Protein AF-0000000070589135 (afdb_homodimer)

Structure (mmCIF, N/CA/C/O backbone):
data_AF-0000000070589135-model_v1
#
loop_
_entity.id
_entity.type
_entity.pdbx_description
1 polymer 'NAD(+) kinase'
#
loop_
_atom_site.group_PDB
_atom_site.id
_atom_site.type_symbol
_atom_site.label_atom_id
_atom_site.label_alt_id
_atom_site.label_comp_id
_atom_site.label_asym_id
_atom_site.label_entity_id
_atom_site.label_seq_id
_atom_site.pdbx_PDB_ins_code
_atom_site.Cartn_x
_atom_site.Cartn_y
_atom_site.Cartn_z
_atom_site.occupancy
_atom_site.B_iso_or_equiv
_atom_site.auth_seq_id
_atom_site.auth_comp_id
_atom_site.auth_asym_id
_atom_site.auth_atom_id
_atom_site.pdbx_PDB_model_num
ATOM 1 N N . MET A 1 1 ? -3.789 -13.359 -17.188 1 26.88 1 MET A N 1
ATOM 2 C CA . MET A 1 1 ? -4.875 -13.562 -16.234 1 26.88 1 MET A CA 1
ATOM 3 C C . MET A 1 1 ? -5.664 -14.82 -16.578 1 26.88 1 MET A C 1
ATOM 5 O O . MET A 1 1 ? -6.203 -14.945 -17.672 1 26.88 1 MET A O 1
ATOM 9 N N . ARG A 1 2 ? -5.195 -15.922 -16.219 1 29.64 2 ARG A N 1
ATOM 10 C CA . ARG A 1 2 ? -6.055 -17.062 -16.531 1 29.64 2 ARG A CA 1
ATOM 11 C C . ARG A 1 2 ? -7.461 -16.859 -15.969 1 29.64 2 ARG A C 1
ATOM 13 O O . ARG A 1 2 ? -7.625 -16.594 -14.773 1 29.64 2 ARG A O 1
ATOM 20 N N . ARG A 1 3 ? -8.25 -16.328 -16.812 1 31.81 3 ARG A N 1
ATOM 21 C CA . ARG A 1 3 ? -9.664 -16.234 -16.469 1 31.81 3 ARG A CA 1
ATOM 22 C C . ARG A 1 3 ? -10.25 -17.625 -16.203 1 31.81 3 ARG A C 1
ATOM 24 O O . ARG A 1 3 ? -10.094 -18.531 -17.016 1 31.81 3 ARG A O 1
ATOM 31 N N . ARG A 1 4 ? -10.047 -18.156 -15.07 1 30.75 4 ARG A N 1
ATOM 32 C CA . ARG A 1 4 ? -10.922 -19.312 -14.914 1 30.75 4 ARG A CA 1
ATOM 33 C C . ARG A 1 4 ? -12.383 -18.891 -14.883 1 30.75 4 ARG A C 1
ATOM 35 O O . ARG A 1 4 ? -12.75 -17.953 -14.172 1 30.75 4 ARG A O 1
ATOM 42 N N . SER A 1 5 ? -13.016 -18.938 -16 1 28.38 5 SER A N 1
ATOM 43 C CA . SER A 1 5 ? -14.461 -18.859 -15.836 1 28.38 5 SER A CA 1
ATOM 44 C C . SER A 1 5 ? -14.93 -19.641 -14.625 1 28.38 5 SER A C 1
ATOM 46 O O . SER A 1 5 ? -14.172 -20.438 -14.062 1 28.38 5 SER A O 1
ATOM 48 N N . ALA A 1 6 ? -16.156 -19.453 -14.102 1 31.09 6 ALA A N 1
ATOM 49 C CA . ALA A 1 6 ? -16.672 -20.453 -13.164 1 31.09 6 ALA A CA 1
ATOM 50 C C . ALA A 1 6 ? -16.203 -21.844 -13.531 1 31.09 6 ALA A C 1
ATOM 52 O O . ALA A 1 6 ? -16.188 -22.75 -12.688 1 31.09 6 ALA A O 1
ATOM 53 N N . GLU A 1 7 ? -16.062 -22.047 -14.781 1 29.64 7 GLU A N 1
ATOM 54 C CA . GLU A 1 7 ? -15.914 -23.438 -15.188 1 29.64 7 GLU A CA 1
ATOM 55 C C . GLU A 1 7 ? -14.445 -23.828 -15.32 1 29.64 7 GLU A C 1
ATOM 57 O O . GLU A 1 7 ? -14.125 -24.938 -15.75 1 29.64 7 GLU A O 1
ATOM 62 N N . GLY A 1 8 ? -13.422 -23.391 -14.75 1 31.83 8 GLY A N 1
ATOM 63 C CA . GLY A 1 8 ? -12.102 -23.859 -14.328 1 31.83 8 GLY A CA 1
ATOM 64 C C . GLY A 1 8 ? -11.156 -24.078 -15.492 1 31.83 8 GLY A C 1
ATOM 65 O O . GLY A 1 8 ? -10.094 -24.688 -15.328 1 31.83 8 GLY A O 1
ATOM 66 N N . ARG A 1 9 ? -11.438 -23.922 -16.859 1 30.47 9 ARG A N 1
ATOM 67 C CA . ARG A 1 9 ? -10.539 -24.578 -17.797 1 30.47 9 ARG A CA 1
ATOM 68 C C . ARG A 1 9 ? -9.336 -23.703 -18.109 1 30.47 9 ARG A C 1
ATOM 70 O O . ARG A 1 9 ? -9.492 -22.547 -18.5 1 30.47 9 ARG A O 1
ATOM 77 N N . PRO A 1 10 ? -8.094 -23.984 -17.781 1 34.47 10 PRO A N 1
ATOM 78 C CA . PRO A 1 10 ? -6.844 -23.25 -18 1 34.47 10 PRO A CA 1
ATOM 79 C C . PRO A 1 10 ? -6.406 -23.266 -19.469 1 34.47 10 PRO A C 1
ATOM 81 O O . PRO A 1 10 ? -6.727 -24.203 -20.203 1 34.47 10 PRO A O 1
ATOM 84 N N . MET A 1 11 ? -6.121 -22.203 -20.234 1 30.28 11 MET A N 1
ATOM 85 C CA . MET A 1 11 ? -5.625 -22.094 -21.594 1 30.28 11 MET A CA 1
ATOM 86 C C . MET A 1 11 ? -4.238 -22.719 -21.734 1 30.28 11 MET A C 1
ATOM 88 O O . MET A 1 11 ? -3.393 -22.547 -20.844 1 30.28 11 MET A O 1
ATOM 92 N N . ARG A 1 12 ? -3.822 -23.703 -22.734 1 34.09 12 ARG A N 1
ATOM 93 C CA . ARG A 1 12 ? -2.748 -24.656 -23 1 34.09 12 ARG A CA 1
ATOM 94 C C . ARG A 1 12 ? -1.51 -23.938 -23.531 1 34.09 12 ARG A C 1
ATOM 96 O O . ARG A 1 12 ? -1.299 -23.875 -24.75 1 34.09 12 ARG A O 1
ATOM 103 N N . SER A 1 13 ? -0.92 -22.766 -23.391 1 35.28 13 SER A N 1
ATOM 104 C CA . SER A 1 13 ? 0.355 -22.453 -24.031 1 35.28 13 SER A CA 1
ATOM 105 C C . SER A 1 13 ? 1.444 -23.438 -23.594 1 35.28 13 SER A C 1
ATOM 107 O O . SER A 1 13 ? 1.254 -24.203 -22.641 1 35.28 13 SER A O 1
ATOM 109 N N . ARG A 1 14 ? 2.914 -23.312 -24.062 1 43.31 14 ARG A N 1
ATOM 110 C CA . ARG A 1 14 ? 4.035 -24.188 -23.703 1 43.31 14 ARG A CA 1
ATOM 111 C C . ARG A 1 14 ? 4.031 -24.484 -22.203 1 43.31 14 ARG A C 1
ATOM 113 O O . ARG A 1 14 ? 3.955 -23.578 -21.375 1 43.31 14 ARG A O 1
ATOM 120 N N . GLN A 1 15 ? 3.822 -25.688 -21.844 1 50.34 15 GLN A N 1
ATOM 121 C CA . GLN A 1 15 ? 3.248 -26.141 -20.578 1 50.34 15 GLN A CA 1
ATOM 122 C C . GLN A 1 15 ? 4.227 -25.938 -19.422 1 50.34 15 GLN A C 1
ATOM 124 O O . GLN A 1 15 ? 5.34 -26.469 -19.453 1 50.34 15 GLN A O 1
ATOM 129 N N . PRO A 1 16 ? 4.207 -24.828 -18.656 1 57.75 16 PRO A N 1
ATOM 130 C CA . PRO A 1 16 ? 4.891 -24.734 -17.359 1 57.75 16 PRO A CA 1
ATOM 131 C C . PRO A 1 16 ? 4.941 -26.078 -16.625 1 57.75 16 PRO A C 1
ATOM 133 O O . PRO A 1 16 ? 4.051 -26.906 -16.797 1 57.75 16 PRO A O 1
ATOM 136 N N . LEU A 1 17 ? 6.344 -26.516 -16.391 1 67.44 17 LEU A N 1
ATOM 137 C CA . LEU A 1 17 ? 6.52 -27.781 -15.672 1 67.44 17 LEU A CA 1
ATOM 138 C C . LEU A 1 17 ? 6.688 -27.516 -14.18 1 67.44 17 LEU A C 1
ATOM 140 O O . LEU A 1 17 ? 7.422 -26.625 -13.773 1 67.44 17 LEU A O 1
ATOM 144 N N . THR A 1 18 ? 5.855 -28.109 -13.398 1 72.38 18 THR A N 1
ATOM 145 C CA . THR A 1 18 ? 5.996 -28.156 -11.945 1 72.38 18 THR A CA 1
ATOM 146 C C . THR A 1 18 ? 6.488 -29.516 -11.492 1 72.38 18 THR A C 1
ATOM 148 O O . THR A 1 18 ? 5.918 -30.547 -11.859 1 72.38 18 THR A O 1
ATOM 151 N N . VAL A 1 19 ? 7.699 -29.531 -11.016 1 77.31 19 VAL A N 1
ATOM 152 C CA . VAL A 1 19 ? 8.258 -30.734 -10.414 1 77.31 19 VAL A CA 1
ATOM 153 C C . VAL A 1 19 ? 8.125 -30.672 -8.898 1 77.31 19 VAL A C 1
ATOM 155 O O . VAL A 1 19 ? 8.508 -29.672 -8.273 1 77.31 19 VAL A O 1
ATOM 158 N N . LEU A 1 20 ? 7.562 -31.656 -8.367 1 76.5 20 LEU A N 1
ATOM 159 C CA . LEU A 1 20 ? 7.379 -31.75 -6.922 1 76.5 20 LEU A CA 1
ATOM 160 C C . LEU A 1 20 ? 8.266 -32.812 -6.316 1 76.5 20 LEU A C 1
ATOM 162 O O . LEU A 1 20 ? 8.375 -33.906 -6.867 1 76.5 20 LEU A O 1
ATOM 166 N N . LEU A 1 21 ? 8.961 -32.406 -5.355 1 76.81 21 LEU A N 1
ATOM 167 C CA . LEU A 1 21 ? 9.836 -33.344 -4.664 1 76.81 21 LEU A CA 1
ATOM 168 C C . LEU A 1 21 ? 9.258 -33.75 -3.309 1 76.81 21 LEU A C 1
ATOM 170 O O . LEU A 1 21 ? 8.828 -32.875 -2.543 1 76.81 21 LEU A O 1
ATOM 174 N N . GLY A 1 22 ? 9.094 -34.969 -3.055 1 70.69 22 GLY A N 1
ATOM 175 C CA . GLY A 1 22 ? 8.594 -35.5 -1.796 1 70.69 22 GLY A CA 1
ATOM 176 C C . GLY A 1 22 ? 9.484 -36.594 -1.222 1 70.69 22 GLY A C 1
ATOM 177 O O . GLY A 1 22 ? 10.375 -37.094 -1.902 1 70.69 22 GLY A O 1
ATOM 178 N N . LYS A 1 23 ? 9.359 -36.719 0.222 1 63.59 23 LYS A N 1
ATOM 179 C CA . LYS A 1 23 ? 10.102 -37.781 0.898 1 63.59 23 LYS A CA 1
ATOM 180 C C . LYS A 1 23 ? 9.539 -39.156 0.557 1 63.59 23 LYS A C 1
ATOM 182 O O . LYS A 1 23 ? 8.328 -39.375 0.592 1 63.59 23 LYS A O 1
ATOM 187 N N . GLY A 1 24 ? 10.352 -40 -0.183 1 56.53 24 GLY A N 1
ATOM 188 C CA . GLY A 1 24 ? 9.953 -41.375 -0.455 1 56.53 24 GLY A CA 1
ATOM 189 C C . GLY A 1 24 ? 9.875 -42.219 0.793 1 56.53 24 GLY A C 1
ATOM 190 O O . GLY A 1 24 ? 10.484 -41.906 1.814 1 56.53 24 GLY A O 1
ATOM 191 N N . GLY A 1 25 ? 8.766 -43 0.969 1 49.56 25 GLY A N 1
ATOM 192 C CA . GLY A 1 25 ? 8.641 -44.062 1.948 1 49.56 25 GLY A CA 1
ATOM 193 C C . GLY A 1 25 ? 9.68 -45.156 1.777 1 49.56 25 GLY A C 1
ATOM 194 O O . GLY A 1 25 ? 10.258 -45.312 0.699 1 49.56 25 GLY A O 1
ATOM 195 N N . GLY A 1 26 ? 10.539 -45.531 2.879 1 51.47 26 GLY A N 1
ATOM 196 C CA . GLY A 1 26 ? 11.414 -46.688 2.992 1 51.47 26 GLY A CA 1
ATOM 197 C C . GLY A 1 26 ? 12.805 -46.312 3.479 1 51.47 26 GLY A C 1
ATOM 198 O O . GLY A 1 26 ? 13.094 -45.156 3.748 1 51.47 26 GLY A O 1
ATOM 199 N N . ALA A 1 27 ? 13.641 -47.375 3.721 1 49.66 27 ALA A N 1
ATOM 200 C CA . ALA A 1 27 ? 14.984 -47.344 4.309 1 49.66 27 ALA A CA 1
ATOM 201 C C . ALA A 1 27 ? 15.898 -46.406 3.557 1 49.66 27 ALA A C 1
ATOM 203 O O . ALA A 1 27 ? 16.906 -45.938 4.102 1 49.66 27 ALA A O 1
ATOM 204 N N . GLU A 1 28 ? 15.719 -46.219 2.223 1 46.97 28 GLU A N 1
ATOM 205 C CA . GLU A 1 28 ? 16.625 -45.375 1.438 1 46.97 28 GLU A CA 1
ATOM 206 C C . GLU A 1 28 ? 16.031 -44 1.229 1 46.97 28 GLU A C 1
ATOM 208 O O . GLU A 1 28 ? 14.844 -43.844 0.943 1 46.97 28 GLU A O 1
ATOM 213 N N . LYS A 1 29 ? 16.422 -43.031 1.94 1 53.19 29 LYS A N 1
ATOM 214 C CA . LYS A 1 29 ? 16.141 -41.594 1.896 1 53.19 29 LYS A CA 1
ATOM 215 C C . LYS A 1 29 ? 15.961 -41.125 0.46 1 53.19 29 LYS A C 1
ATOM 217 O O . LYS A 1 29 ? 16.812 -40.438 -0.082 1 53.19 29 LYS A O 1
ATOM 222 N N . ARG A 1 30 ? 15.203 -41.812 -0.4 1 63.5 30 ARG A N 1
ATOM 223 C CA . ARG A 1 30 ? 15.102 -41.469 -1.813 1 63.5 30 ARG A CA 1
ATOM 224 C C . ARG A 1 30 ? 14.055 -40.375 -2.039 1 63.5 30 ARG A C 1
ATOM 226 O O . ARG A 1 30 ? 13.047 -40.312 -1.325 1 63.5 30 ARG A O 1
ATOM 233 N N . MET A 1 31 ? 14.453 -39.406 -2.82 1 74.38 31 MET A N 1
ATOM 234 C CA . MET A 1 31 ? 13.578 -38.312 -3.213 1 74.38 31 MET A CA 1
ATOM 235 C C . MET A 1 31 ? 12.586 -38.75 -4.277 1 74.38 31 MET A C 1
ATOM 237 O O . MET A 1 31 ? 12.961 -39.438 -5.238 1 74.38 31 MET A O 1
ATOM 241 N N . LEU A 1 32 ? 11.266 -38.688 -3.973 1 82.62 32 LEU A N 1
ATOM 242 C CA . LEU A 1 32 ? 10.242 -38.938 -4.98 1 82.62 32 LEU A CA 1
ATOM 243 C C . LEU A 1 32 ? 10.016 -37.719 -5.84 1 82.62 32 LEU A C 1
ATOM 245 O O . LEU A 1 32 ? 10.016 -36.594 -5.328 1 82.62 32 LEU A O 1
ATOM 249 N N . VAL A 1 33 ? 9.938 -37.938 -7.098 1 87.25 33 VAL A N 1
ATOM 250 C CA . VAL A 1 33 ? 9.703 -36.875 -8.039 1 87.25 33 VAL A CA 1
ATOM 251 C C . VAL A 1 33 ? 8.312 -37 -8.648 1 87.25 33 VAL A C 1
ATOM 253 O O . VAL A 1 33 ? 8 -38 -9.297 1 87.25 33 VAL A O 1
ATOM 256 N N . PHE A 1 34 ? 7.527 -35.969 -8.367 1 89.19 34 PHE A N 1
ATOM 257 C CA . PHE A 1 34 ? 6.176 -35.938 -8.914 1 89.19 34 PHE A CA 1
ATOM 258 C C . PHE A 1 34 ? 6.105 -34.969 -10.094 1 89.19 34 PHE A C 1
ATOM 260 O O . PHE A 1 34 ? 6.684 -33.875 -10.047 1 89.19 34 PHE A O 1
ATOM 267 N N . VAL A 1 35 ? 5.449 -35.438 -11.172 1 88.88 35 VAL A N 1
ATOM 268 C CA . VAL A 1 35 ? 5.195 -34.562 -12.312 1 88.88 35 VAL A CA 1
ATOM 269 C C . VAL A 1 35 ? 3.723 -34.656 -12.711 1 88.88 35 VAL A C 1
ATOM 271 O O . VAL A 1 35 ? 3.037 -35.625 -12.375 1 88.88 35 VAL A O 1
ATOM 274 N N . GLU A 1 36 ? 3.268 -33.625 -13.328 1 87.94 36 GLU A N 1
ATOM 275 C CA . GLU A 1 36 ? 1.903 -33.688 -13.844 1 87.94 36 GLU A CA 1
ATOM 276 C C . GLU A 1 36 ? 1.746 -34.812 -14.859 1 87.94 36 GLU A C 1
ATOM 278 O O . GLU A 1 36 ? 2.621 -35.031 -15.703 1 87.94 36 GLU A O 1
ATOM 283 N N . ALA A 1 37 ? 0.666 -35.438 -14.859 1 88.12 37 ALA A N 1
ATOM 284 C CA . ALA A 1 37 ? 0.413 -36.562 -15.734 1 88.12 37 ALA A CA 1
ATOM 285 C C . ALA A 1 37 ? 0.569 -36.188 -17.203 1 88.12 37 ALA A C 1
ATOM 287 O O . ALA A 1 37 ? 1.047 -36.969 -18.016 1 88.12 37 ALA A O 1
ATOM 288 N N . SER A 1 38 ? 0.229 -35 -17.469 1 86.38 38 SER A N 1
ATOM 289 C CA . SER A 1 38 ? 0.289 -34.531 -18.859 1 86.38 38 SER A CA 1
ATOM 290 C C . SER A 1 38 ? 1.729 -34.469 -19.359 1 86.38 38 SER A C 1
ATOM 292 O O . SER A 1 38 ? 1.98 -34.625 -20.547 1 86.38 38 SER A O 1
ATOM 294 N N . VAL A 1 39 ? 2.641 -34.281 -18.5 1 83.25 39 VAL A N 1
ATOM 295 C CA . VAL A 1 39 ? 4.055 -34.188 -18.859 1 83.25 39 VAL A CA 1
ATOM 296 C C . VAL A 1 39 ? 4.543 -35.562 -19.344 1 83.25 39 VAL A C 1
ATOM 298 O O . VAL A 1 39 ? 5.375 -35.656 -20.25 1 83.25 39 VAL A O 1
ATOM 301 N N . MET A 1 40 ? 3.982 -36.562 -18.828 1 85.94 40 MET A N 1
ATOM 302 C CA . MET A 1 40 ? 4.379 -37.938 -19.156 1 85.94 40 MET A CA 1
ATOM 303 C C . MET A 1 40 ? 3.92 -38.312 -20.547 1 85.94 40 MET A C 1
ATOM 305 O O . MET A 1 40 ? 4.391 -39.281 -21.109 1 85.94 40 MET A O 1
ATOM 309 N N . GLU A 1 41 ? 3.062 -37.438 -21.062 1 86.12 41 GLU A N 1
ATOM 310 C CA . GLU A 1 41 ? 2.494 -37.75 -22.375 1 86.12 41 GLU A CA 1
ATOM 311 C C . GLU A 1 41 ? 3.035 -36.812 -23.453 1 86.12 41 GLU A C 1
ATOM 313 O O . GLU A 1 41 ? 2.764 -37 -24.641 1 86.12 41 GLU A O 1
ATOM 318 N N . GLU A 1 42 ? 3.799 -35.938 -23.031 1 84.19 42 GLU A N 1
ATOM 319 C CA . GLU A 1 42 ? 4.316 -34.938 -23.969 1 84.19 42 GLU A CA 1
ATOM 320 C C . GLU A 1 42 ? 5.383 -35.531 -24.875 1 84.19 42 GLU A C 1
ATOM 322 O O . GLU A 1 42 ? 6.32 -36.188 -24.406 1 84.19 42 GLU A O 1
ATOM 327 N N . SER A 1 43 ? 5.352 -35.188 -26.094 1 85.62 43 SER A N 1
ATOM 328 C CA . SER A 1 43 ? 6.234 -35.781 -27.094 1 85.62 43 SER A CA 1
ATOM 329 C C . SER A 1 43 ? 7.691 -35.406 -26.828 1 85.62 43 SER A C 1
ATOM 331 O O . SER A 1 43 ? 8.586 -36.219 -26.984 1 85.62 43 SER A O 1
ATOM 333 N N . LEU A 1 44 ? 7.816 -34.188 -26.438 1 82 44 LEU A N 1
ATOM 334 C CA . LEU A 1 44 ? 9.172 -33.719 -26.203 1 82 44 LEU A CA 1
ATOM 335 C C . LEU A 1 44 ? 9.82 -34.5 -25.062 1 82 44 LEU A C 1
ATOM 337 O O . LEU A 1 44 ? 11.031 -34.719 -25.062 1 82 44 LEU A O 1
ATOM 341 N N . VAL A 1 45 ? 9.055 -34.875 -24.172 1 83.5 45 VAL A N 1
ATOM 342 C CA . VAL A 1 45 ? 9.547 -35.594 -23.016 1 83.5 45 VAL A CA 1
ATOM 343 C C . VAL A 1 45 ? 9.703 -37.094 -23.375 1 83.5 45 VAL A C 1
ATOM 345 O O . VAL A 1 45 ? 10.75 -37.688 -23.141 1 83.5 45 VAL A O 1
ATOM 348 N N . THR A 1 46 ? 8.719 -37.594 -24.062 1 85.94 46 THR A N 1
ATOM 349 C CA . THR A 1 46 ? 8.695 -39.031 -24.344 1 85.94 46 THR A CA 1
ATOM 350 C C . THR A 1 46 ? 9.734 -39.406 -25.391 1 85.94 46 THR A C 1
ATOM 352 O O . THR A 1 46 ? 10.195 -40.562 -25.453 1 85.94 46 THR A O 1
ATOM 355 N N . SER A 1 47 ? 10.078 -38.375 -26.125 1 87.94 47 SER A N 1
ATOM 356 C CA . SER A 1 47 ? 11.031 -38.656 -27.203 1 87.94 47 SER A CA 1
ATOM 357 C C . SER A 1 47 ? 12.469 -38.562 -26.703 1 87.94 47 SER A C 1
ATOM 359 O O . SER A 1 47 ? 13.406 -38.938 -27.406 1 87.94 47 SER A O 1
ATOM 361 N N . HIS A 1 48 ? 12.547 -38.062 -25.594 1 85.62 48 HIS A N 1
ATOM 362 C CA . HIS A 1 48 ? 13.891 -37.938 -25.031 1 85.62 48 HIS A CA 1
ATOM 363 C C . HIS A 1 48 ? 14.477 -39.312 -24.719 1 85.62 48 HIS A C 1
ATOM 365 O O . HIS A 1 48 ? 13.789 -40.156 -24.156 1 85.62 48 HIS A O 1
ATOM 371 N N . SER A 1 49 ? 15.758 -39.5 -24.969 1 86.69 49 SER A N 1
ATOM 372 C CA . SER A 1 49 ? 16.422 -40.781 -24.844 1 86.69 49 SER A CA 1
ATOM 373 C C . SER A 1 49 ? 16.453 -41.281 -23.391 1 86.69 49 SER A C 1
ATOM 375 O O . SER A 1 49 ? 16.453 -42.469 -23.125 1 86.69 49 SER A O 1
ATOM 377 N N . GLY A 1 50 ? 16.422 -40.375 -22.516 1 83.56 50 GLY A N 1
ATOM 378 C CA . GLY A 1 50 ? 16.516 -40.688 -21.109 1 83.56 50 GLY A CA 1
ATOM 379 C C . GLY A 1 50 ? 15.18 -41 -20.469 1 83.56 50 GLY A C 1
ATOM 380 O O . GLY A 1 50 ? 15.117 -41.469 -19.344 1 83.56 50 GLY A O 1
ATOM 381 N N . PHE A 1 51 ? 14.148 -40.844 -21.188 1 85.81 51 PHE A N 1
ATOM 382 C CA . PHE A 1 51 ? 12.812 -40.875 -20.609 1 85.81 51 PHE A CA 1
ATOM 383 C C . PHE A 1 51 ? 12.445 -42.312 -20.188 1 85.81 51 PHE A C 1
ATOM 385 O O . PHE A 1 51 ? 11.945 -42.531 -19.094 1 85.81 51 PHE A O 1
ATOM 392 N N . PRO A 1 52 ? 12.719 -43.344 -21 1 85.12 52 PRO A N 1
ATOM 393 C CA . PRO A 1 52 ? 12.328 -44.688 -20.609 1 85.12 52 PRO A CA 1
ATOM 394 C C . PRO A 1 52 ? 12.945 -45.125 -19.281 1 85.12 52 PRO A C 1
ATOM 396 O O . PRO A 1 52 ? 12.305 -45.844 -18.516 1 85.12 52 PRO A O 1
ATOM 399 N N . VAL A 1 53 ? 14.109 -44.625 -19.031 1 83.75 53 VAL A N 1
ATOM 400 C CA . VAL A 1 53 ? 14.805 -44.969 -17.797 1 83.75 53 VAL A CA 1
ATOM 401 C C . VAL A 1 53 ? 14.211 -44.188 -16.625 1 83.75 53 VAL A C 1
ATOM 403 O O . VAL A 1 53 ? 14.07 -44.719 -15.523 1 83.75 53 VAL A O 1
ATOM 406 N N . LEU A 1 54 ? 13.781 -42.969 -16.906 1 82.25 54 LEU A N 1
ATOM 407 C CA . LEU A 1 54 ? 13.336 -42.062 -15.859 1 82.25 54 LEU A CA 1
ATOM 408 C C . LEU A 1 54 ? 11.852 -42.281 -15.555 1 82.25 54 LEU A C 1
ATOM 410 O O . LEU A 1 54 ? 11.398 -42.031 -14.438 1 82.25 54 LEU A O 1
ATOM 414 N N . LYS A 1 55 ? 11.18 -42.75 -16.516 1 85.19 55 LYS A N 1
ATOM 415 C CA . LYS A 1 55 ? 9.727 -42.844 -16.438 1 85.19 55 LYS A CA 1
ATOM 416 C C . LYS A 1 55 ? 9.289 -43.656 -15.227 1 85.19 55 LYS A C 1
ATOM 418 O O . LYS A 1 55 ? 8.336 -43.312 -14.539 1 85.19 55 LYS A O 1
ATOM 423 N N . ASP A 1 56 ? 10 -44.719 -14.906 1 83.69 56 ASP A N 1
ATOM 424 C CA . ASP A 1 56 ? 9.617 -45.625 -13.828 1 83.69 56 ASP A CA 1
ATOM 425 C C . ASP A 1 56 ? 9.953 -45.031 -12.461 1 83.69 56 ASP A C 1
ATOM 427 O O . ASP A 1 56 ? 9.484 -45.5 -11.43 1 83.69 56 ASP A O 1
ATOM 431 N N . LYS A 1 57 ? 10.75 -43.938 -12.531 1 83.38 57 LYS A N 1
ATOM 432 C CA . LYS A 1 57 ? 11.172 -43.312 -11.289 1 83.38 57 LYS A CA 1
ATOM 433 C C . LYS A 1 57 ? 10.312 -42.094 -10.984 1 83.38 57 LYS A C 1
ATOM 435 O O . LYS A 1 57 ? 10.469 -41.469 -9.93 1 83.38 57 LYS A O 1
ATOM 440 N N . LEU A 1 58 ? 9.445 -41.75 -11.852 1 86.44 58 LEU A N 1
ATOM 441 C CA . LEU A 1 58 ? 8.617 -40.562 -11.711 1 86.44 58 LEU A CA 1
ATOM 442 C C . LEU A 1 58 ? 7.219 -40.906 -11.227 1 86.44 58 LEU A C 1
ATOM 444 O O . LEU A 1 58 ? 6.664 -41.938 -11.633 1 86.44 58 LEU A O 1
ATOM 448 N N . MET A 1 59 ? 6.773 -40.125 -10.297 1 88.44 59 MET A N 1
ATOM 449 C CA . MET A 1 59 ? 5.367 -40.219 -9.914 1 88.44 59 MET A CA 1
ATOM 450 C C . MET A 1 59 ? 4.539 -39.188 -10.656 1 88.44 59 MET A C 1
ATOM 452 O O . MET A 1 59 ? 5.008 -38.062 -10.898 1 88.44 59 MET A O 1
ATOM 456 N N . SER A 1 60 ? 3.361 -39.531 -11.039 1 89 60 SER A N 1
ATOM 457 C CA . SER A 1 60 ? 2.498 -38.562 -11.727 1 89 60 SER A CA 1
ATOM 458 C C . SER A 1 60 ? 1.304 -38.188 -10.867 1 89 60 SER A C 1
ATOM 460 O O . SER A 1 60 ? 0.903 -38.938 -9.977 1 89 60 SER A O 1
ATOM 462 N N . PHE A 1 61 ? 0.86 -36.969 -11.055 1 89.88 61 PHE A N 1
ATOM 463 C CA . PHE A 1 61 ? -0.342 -36.531 -10.359 1 89.88 61 PHE A CA 1
ATOM 464 C C . PHE A 1 61 ? -1.271 -35.781 -11.305 1 89.88 61 PHE A C 1
ATOM 466 O O . PHE A 1 61 ? -0.843 -35.312 -12.367 1 89.88 61 PHE A O 1
ATOM 473 N N . ARG A 1 62 ? -2.57 -35.75 -10.961 1 89.38 62 ARG A N 1
ATOM 474 C CA . ARG A 1 62 ? -3.586 -35 -11.68 1 89.38 62 ARG A CA 1
ATOM 475 C C . ARG A 1 62 ? -4.285 -34 -10.75 1 89.38 62 ARG A C 1
ATOM 477 O O . ARG A 1 62 ? -4.758 -34.406 -9.672 1 89.38 62 ARG A O 1
ATOM 484 N N . GLU A 1 63 ? -4.246 -32.781 -11.211 1 85.75 63 GLU A N 1
ATOM 485 C CA . GLU A 1 63 ? -4.922 -31.734 -10.453 1 85.75 63 GLU A CA 1
ATOM 486 C C . GLU A 1 63 ? -6.379 -32.094 -10.18 1 85.75 63 GLU A C 1
ATOM 488 O O . GLU A 1 63 ? -7.078 -32.594 -11.07 1 85.75 63 GLU A O 1
ATOM 493 N N . GLY A 1 64 ? -6.812 -31.75 -8.992 1 84.88 64 GLY A N 1
ATOM 494 C CA . GLY A 1 64 ? -8.203 -32 -8.648 1 84.88 64 GLY A CA 1
ATOM 495 C C . GLY A 1 64 ? -8.469 -33.469 -8.297 1 84.88 64 GLY A C 1
ATOM 496 O O . GLY A 1 64 ? -9.5 -33.781 -7.719 1 84.88 64 GLY A O 1
ATOM 497 N N . GLN A 1 65 ? -7.59 -34.406 -8.703 1 87.38 65 GLN A N 1
ATOM 498 C CA . GLN A 1 65 ? -7.785 -35.844 -8.43 1 87.38 65 GLN A CA 1
ATOM 499 C C . GLN A 1 65 ? -6.883 -36.312 -7.297 1 87.38 65 GLN A C 1
ATOM 501 O O . GLN A 1 65 ? -7.324 -37.031 -6.41 1 87.38 65 GLN A O 1
ATOM 506 N N . ASP A 1 66 ? -5.715 -35.844 -7.352 1 89.81 66 ASP A N 1
ATOM 507 C CA . ASP A 1 66 ? -4.742 -36.281 -6.359 1 89.81 66 ASP A CA 1
ATOM 508 C C . ASP A 1 66 ? -4.555 -35.25 -5.262 1 89.81 66 ASP A C 1
ATOM 510 O O . ASP A 1 66 ? -4.418 -34.062 -5.547 1 89.81 66 ASP A O 1
ATOM 514 N N . ASP A 1 67 ? -4.547 -35.656 -4.043 1 88.56 67 ASP A N 1
ATOM 515 C CA . ASP A 1 67 ? -4.238 -34.812 -2.9 1 88.56 67 ASP A CA 1
ATOM 516 C C . ASP A 1 67 ? -2.742 -34.812 -2.602 1 88.56 67 ASP A C 1
ATOM 518 O O . ASP A 1 67 ? -2.188 -35.812 -2.17 1 88.56 67 ASP A O 1
ATOM 522 N N . LEU A 1 68 ? -2.184 -33.75 -2.762 1 90.12 68 LEU A N 1
ATOM 523 C CA . LEU A 1 68 ? -0.737 -33.625 -2.615 1 90.12 68 LEU A CA 1
ATOM 524 C C . LEU A 1 68 ? -0.371 -33.156 -1.216 1 90.12 68 LEU A C 1
ATOM 526 O O . LEU A 1 68 ? 0.811 -33.031 -0.883 1 90.12 68 LEU A O 1
ATOM 530 N N . THR A 1 69 ? -1.335 -32.938 -0.424 1 86.75 69 THR A N 1
ATOM 531 C CA . THR A 1 69 ? -1.121 -32.375 0.906 1 86.75 69 THR A CA 1
ATOM 532 C C . THR A 1 69 ? -0.204 -33.281 1.73 1 86.75 69 THR A C 1
ATOM 534 O O . THR A 1 69 ? -0.397 -34.5 1.775 1 86.75 69 THR A O 1
ATOM 537 N N . ASP A 1 70 ? 0.82 -32.75 2.283 1 86.5 70 ASP A N 1
ATOM 538 C CA . ASP A 1 70 ? 1.775 -33.375 3.178 1 86.5 70 ASP A CA 1
ATOM 539 C C . ASP A 1 70 ? 2.578 -34.469 2.443 1 86.5 70 ASP A C 1
ATOM 541 O O . ASP A 1 70 ? 3.125 -35.375 3.07 1 86.5 70 ASP A O 1
ATOM 545 N N . LYS A 1 71 ? 2.576 -34.5 1.12 1 88.38 71 LYS A N 1
ATOM 546 C CA . LYS A 1 71 ? 3.336 -35.469 0.338 1 88.38 71 LYS A CA 1
ATOM 547 C C . LYS A 1 71 ? 4.539 -34.812 -0.333 1 88.38 71 LYS A C 1
ATOM 549 O O . LYS A 1 71 ? 5.453 -35.5 -0.791 1 88.38 71 LYS A O 1
ATOM 554 N N . ILE A 1 72 ? 4.422 -33.531 -0.333 1 91.94 72 ILE A N 1
ATOM 555 C CA . ILE A 1 72 ? 5.434 -32.781 -1.073 1 91.94 72 ILE A CA 1
ATOM 556 C C . ILE A 1 72 ? 6.25 -31.922 -0.11 1 91.94 72 ILE A C 1
ATOM 558 O O . ILE A 1 72 ? 5.691 -31.234 0.741 1 91.94 72 ILE A O 1
ATOM 562 N N . ASP A 1 73 ? 7.559 -31.938 -0.301 1 89 73 ASP A N 1
ATOM 563 C CA . ASP A 1 73 ? 8.445 -31.172 0.576 1 89 73 ASP A CA 1
ATOM 564 C C . ASP A 1 73 ? 8.992 -29.938 -0.129 1 89 73 ASP A C 1
ATOM 566 O O . ASP A 1 73 ? 9.391 -28.969 0.523 1 89 73 ASP A O 1
ATOM 570 N N . PHE A 1 74 ? 9.023 -30.125 -1.358 1 91.44 74 PHE A N 1
ATOM 571 C CA . PHE A 1 74 ? 9.695 -29.094 -2.125 1 91.44 74 PHE A CA 1
ATOM 572 C C . PHE A 1 74 ? 9.164 -29.047 -3.555 1 91.44 74 PHE A C 1
ATOM 574 O O . PHE A 1 74 ? 8.93 -30.094 -4.168 1 91.44 74 PHE A O 1
ATOM 581 N N . ILE A 1 75 ? 9.039 -27.781 -4.09 1 92.75 75 ILE A N 1
ATOM 582 C CA . ILE A 1 75 ? 8.492 -27.625 -5.434 1 92.75 75 ILE A CA 1
ATOM 583 C C . ILE A 1 75 ? 9.5 -26.891 -6.316 1 92.75 75 ILE A C 1
ATOM 585 O O . ILE A 1 75 ? 10.07 -25.891 -5.906 1 92.75 75 ILE A O 1
ATOM 589 N N . ILE A 1 76 ? 9.719 -27.406 -7.484 1 90.56 76 ILE A N 1
ATOM 590 C CA . ILE A 1 76 ? 10.484 -26.719 -8.516 1 90.56 76 ILE A CA 1
ATOM 591 C C . ILE A 1 76 ? 9.57 -26.344 -9.68 1 90.56 76 ILE A C 1
ATOM 593 O O . ILE A 1 76 ? 8.922 -27.219 -10.266 1 90.56 76 ILE A O 1
ATOM 597 N N . CYS A 1 77 ? 9.516 -25.062 -9.953 1 90.06 77 CYS A N 1
ATOM 598 C CA . CYS A 1 77 ? 8.727 -24.562 -11.07 1 90.06 77 CYS A CA 1
ATOM 599 C C . CYS A 1 77 ? 9.633 -24.125 -12.219 1 90.06 77 CYS A C 1
ATOM 601 O O . CYS A 1 77 ? 10.648 -23.469 -12 1 90.06 77 CYS A O 1
ATOM 603 N N . LEU A 1 78 ? 9.234 -24.609 -13.406 1 87.56 78 LEU A N 1
ATOM 604 C CA . LEU A 1 78 ? 9.914 -24.203 -14.625 1 87.56 78 LEU A CA 1
ATOM 605 C C . LEU A 1 78 ? 8.961 -23.453 -15.547 1 87.56 78 LEU A C 1
ATOM 607 O O . LEU A 1 78 ? 8.164 -24.062 -16.266 1 87.56 78 LEU A O 1
ATOM 611 N N . GLY A 1 79 ? 9.07 -22.203 -15.562 1 87.31 79 GLY A N 1
ATOM 612 C CA . GLY A 1 79 ? 8.172 -21.391 -16.359 1 87.31 79 GLY A CA 1
ATOM 613 C C . GLY A 1 79 ? 8.055 -19.969 -15.859 1 87.31 79 GLY A C 1
ATOM 614 O O . GLY A 1 79 ? 8.961 -19.453 -15.203 1 87.31 79 GLY A O 1
ATOM 615 N N . GLY A 1 80 ? 6.996 -19.297 -16.219 1 87 80 GLY A N 1
ATOM 616 C CA . GLY A 1 80 ? 6.754 -17.938 -15.789 1 87 80 GLY A CA 1
ATOM 617 C C . GLY A 1 80 ? 5.961 -17.844 -14.5 1 87 80 GLY A C 1
ATOM 618 O O . GLY A 1 80 ? 5.773 -18.859 -13.812 1 87 80 GLY A O 1
ATOM 619 N N . ASP A 1 81 ? 5.492 -16.641 -14.188 1 90.06 81 ASP A N 1
ATOM 620 C CA . ASP A 1 81 ? 4.73 -16.391 -12.969 1 90.06 81 ASP A CA 1
ATOM 621 C C . ASP A 1 81 ? 3.469 -17.25 -12.922 1 90.06 81 ASP A C 1
ATOM 623 O O . ASP A 1 81 ? 3.062 -17.719 -11.852 1 90.06 81 ASP A O 1
ATOM 627 N N . GLY A 1 82 ? 2.928 -17.484 -14.055 1 89.38 82 GLY A N 1
ATOM 628 C CA . GLY A 1 82 ? 1.735 -18.312 -14.125 1 89.38 82 GLY A CA 1
ATOM 629 C C . GLY A 1 82 ? 1.955 -19.719 -13.609 1 89.38 82 GLY A C 1
ATOM 630 O O . GLY A 1 82 ? 1.057 -20.312 -13.008 1 89.38 82 GLY A O 1
ATOM 631 N N . THR A 1 83 ? 3.096 -20.281 -13.836 1 87.56 83 THR A N 1
ATOM 632 C CA . THR A 1 83 ? 3.424 -21.625 -13.359 1 87.56 83 THR A CA 1
ATOM 633 C C . THR A 1 83 ? 3.441 -21.672 -11.836 1 87.56 83 THR A C 1
ATOM 635 O O . THR A 1 83 ? 2.969 -22.625 -11.234 1 87.56 83 THR A O 1
ATOM 638 N N . LEU A 1 84 ? 3.98 -20.641 -11.281 1 91 84 LEU A N 1
ATOM 639 C CA . LEU A 1 84 ? 4.016 -20.594 -9.82 1 91 84 LEU A CA 1
ATOM 640 C C . LEU A 1 84 ? 2.613 -20.406 -9.25 1 91 84 LEU A C 1
ATOM 642 O O . LEU A 1 84 ? 2.291 -20.969 -8.195 1 91 84 LEU A O 1
ATOM 646 N N . LEU A 1 85 ? 1.847 -19.609 -9.891 1 92.19 85 LEU A N 1
ATOM 647 C CA . LEU A 1 85 ? 0.46 -19.453 -9.461 1 92.19 85 LEU A CA 1
ATOM 648 C C . LEU A 1 85 ? -0.266 -20.781 -9.477 1 92.19 85 LEU A C 1
ATOM 650 O O . LEU A 1 85 ? -0.997 -21.109 -8.539 1 92.19 85 LEU A O 1
ATOM 654 N N . TYR A 1 86 ? -0.07 -21.547 -10.531 1 90.12 86 TYR A N 1
ATOM 655 C CA . TYR A 1 86 ? -0.654 -22.891 -10.633 1 90.12 86 TYR A CA 1
ATOM 656 C C . TYR A 1 86 ? -0.156 -23.781 -9.516 1 90.12 86 TYR A C 1
ATOM 658 O O . TYR A 1 86 ? -0.952 -24.438 -8.828 1 90.12 86 TYR A O 1
ATOM 666 N N . ALA A 1 87 ? 1.122 -23.797 -9.312 1 90.88 87 ALA A N 1
ATOM 667 C CA . ALA A 1 87 ? 1.696 -24.641 -8.258 1 90.88 87 ALA A CA 1
ATOM 668 C C . ALA A 1 87 ? 1.083 -24.297 -6.902 1 90.88 87 ALA A C 1
ATOM 670 O O . ALA A 1 87 ? 0.747 -25.203 -6.133 1 90.88 87 ALA A O 1
ATOM 671 N N . SER A 1 88 ? 0.973 -23.031 -6.621 1 92.38 88 SER A N 1
ATOM 672 C CA . SER A 1 88 ? 0.388 -22.594 -5.359 1 92.38 88 SER A CA 1
ATOM 673 C C . SER A 1 88 ? -1.051 -23.062 -5.215 1 92.38 88 SER A C 1
ATOM 675 O O . SER A 1 88 ? -1.483 -23.422 -4.117 1 92.38 88 SER A O 1
ATOM 677 N N . SER A 1 89 ? -1.759 -23.109 -6.316 1 91.62 89 SER A N 1
ATOM 678 C CA . SER A 1 89 ? -3.172 -23.469 -6.297 1 91.62 89 SER A CA 1
ATOM 679 C C . SER A 1 89 ? -3.352 -24.953 -5.988 1 91.62 89 SER A C 1
ATOM 681 O O . SER A 1 89 ? -4.434 -25.375 -5.582 1 91.62 89 SER A O 1
ATOM 683 N N . LEU A 1 90 ? -2.346 -25.734 -6.211 1 90.44 90 LEU A N 1
ATOM 684 C CA . LEU A 1 90 ? -2.412 -27.172 -5.957 1 90.44 90 LEU A CA 1
ATOM 685 C C . LEU A 1 90 ? -2.502 -27.453 -4.461 1 90.44 90 LEU A C 1
ATOM 687 O O . LEU A 1 90 ? -2.859 -28.562 -4.051 1 90.44 90 LEU A O 1
ATOM 691 N N . PHE A 1 91 ? -2.166 -26.453 -3.668 1 93.06 91 PHE A N 1
ATOM 692 C CA . PHE A 1 91 ? -2.143 -26.609 -2.219 1 93.06 91 PHE A CA 1
ATOM 693 C C . PHE A 1 91 ? -3.084 -25.609 -1.551 1 93.06 91 PHE A C 1
ATOM 695 O O . PHE A 1 91 ? -2.805 -24.406 -1.518 1 93.06 91 PHE A O 1
ATOM 702 N N . GLN A 1 92 ? -4.07 -25.984 -0.892 1 92.69 92 GLN A N 1
ATOM 703 C CA . GLN A 1 92 ? -5.094 -25.125 -0.333 1 92.69 92 GLN A CA 1
ATOM 704 C C . GLN A 1 92 ? -4.992 -25.047 1.188 1 92.69 92 GLN A C 1
ATOM 706 O O . GLN A 1 92 ? -5.953 -24.688 1.865 1 92.69 92 GLN A O 1
ATOM 711 N N . GLN A 1 93 ? -3.918 -25.422 1.688 1 91.12 93 GLN A N 1
ATOM 712 C CA . GLN A 1 93 ? -3.539 -25.219 3.082 1 91.12 93 GLN A CA 1
ATOM 713 C C . GLN A 1 93 ? -2.111 -24.688 3.191 1 91.12 93 GLN A C 1
ATOM 715 O O . GLN A 1 93 ? -1.853 -23.531 2.885 1 91.12 93 GLN A O 1
ATOM 720 N N . SER A 1 94 ? -1.124 -25.594 3.271 1 91.38 94 SER A N 1
ATOM 721 C CA . SER A 1 94 ? 0.279 -25.188 3.33 1 91.38 94 SER A CA 1
ATOM 722 C C . SER A 1 94 ? 0.982 -25.453 2.002 1 91.38 94 SER A C 1
ATOM 724 O O . SER A 1 94 ? 0.915 -26.562 1.463 1 91.38 94 SER A O 1
ATOM 726 N N . VAL A 1 95 ? 1.563 -24.453 1.542 1 93.81 95 VAL A N 1
ATOM 727 C CA . VAL A 1 95 ? 2.352 -24.594 0.322 1 93.81 95 VAL A CA 1
ATOM 728 C C . VAL A 1 95 ? 3.807 -24.875 0.677 1 93.81 95 VAL A C 1
ATOM 730 O O . VAL A 1 95 ? 4.418 -24.156 1.462 1 93.81 95 VAL A O 1
ATOM 733 N N . PRO A 1 96 ? 4.328 -25.953 0.136 1 92.94 96 PRO A N 1
ATOM 734 C CA . PRO A 1 96 ? 5.758 -26.188 0.354 1 92.94 96 PRO A CA 1
ATOM 735 C C . PRO A 1 96 ? 6.633 -25.094 -0.251 1 92.94 96 PRO A C 1
ATOM 737 O O . PRO A 1 96 ? 6.16 -24.297 -1.069 1 92.94 96 PRO A O 1
ATOM 740 N N . PRO A 1 97 ? 7.93 -25.047 0.184 1 92.88 97 PRO A N 1
ATOM 741 C CA . PRO A 1 97 ? 8.852 -24.109 -0.466 1 92.88 97 PRO A CA 1
ATOM 742 C C . PRO A 1 97 ? 8.93 -24.312 -1.977 1 92.88 97 PRO A C 1
ATOM 744 O O . PRO A 1 97 ? 8.898 -25.453 -2.451 1 92.88 97 PRO A O 1
ATOM 747 N N . VAL A 1 98 ? 8.977 -23.188 -2.658 1 93.69 98 VAL A N 1
ATOM 748 C CA . VAL A 1 98 ? 8.984 -23.234 -4.117 1 93.69 98 VAL A CA 1
ATOM 749 C C . VAL A 1 98 ? 10.258 -22.578 -4.648 1 93.69 98 VAL A C 1
ATOM 751 O O . VAL A 1 98 ? 10.617 -21.484 -4.207 1 93.69 98 VAL A O 1
ATOM 754 N N . MET A 1 99 ? 10.922 -23.297 -5.449 1 92.31 99 MET A N 1
ATOM 755 C CA . MET A 1 99 ? 11.977 -22.703 -6.266 1 92.31 99 MET A CA 1
ATOM 756 C C . MET A 1 99 ? 11.523 -22.547 -7.711 1 92.31 99 MET A C 1
ATOM 758 O O . MET A 1 99 ? 11.195 -23.531 -8.375 1 92.31 99 MET A O 1
ATOM 762 N N . ALA A 1 100 ? 11.555 -21.312 -8.211 1 91.62 100 ALA A N 1
ATOM 763 C CA . ALA A 1 100 ? 10.977 -21.047 -9.531 1 91.62 100 ALA A CA 1
ATOM 764 C C . ALA A 1 100 ? 12.039 -20.547 -10.508 1 91.62 100 ALA A C 1
ATOM 766 O O . ALA A 1 100 ? 12.688 -19.531 -10.266 1 91.62 100 ALA A O 1
ATOM 767 N N . PHE A 1 101 ? 12.148 -21.297 -11.617 1 90.12 101 PHE A N 1
ATOM 768 C CA . PHE A 1 101 ? 13.07 -20.953 -12.688 1 90.12 101 PHE A CA 1
ATOM 769 C C . PHE A 1 101 ? 12.328 -20.344 -13.867 1 90.12 101 PHE A C 1
ATOM 771 O O . PHE A 1 101 ? 11.297 -20.859 -14.297 1 90.12 101 PHE A O 1
ATOM 778 N N . HIS A 1 102 ? 12.898 -19.219 -14.32 1 88.62 102 HIS A N 1
ATOM 779 C CA . HIS A 1 102 ? 12.328 -18.688 -15.555 1 88.62 102 HIS A CA 1
ATOM 780 C C . HIS A 1 102 ? 13.055 -19.25 -16.766 1 88.62 102 HIS A C 1
ATOM 782 O O . HIS A 1 102 ? 14.266 -19.453 -16.75 1 88.62 102 HIS A O 1
ATOM 788 N N . LEU A 1 103 ? 12.297 -19.656 -17.812 1 80.06 103 LEU A N 1
ATOM 789 C CA . LEU A 1 103 ? 12.875 -20.203 -19.047 1 80.06 103 LEU A CA 1
ATOM 790 C C . LEU A 1 103 ? 13.047 -19.094 -20.094 1 80.06 103 LEU A C 1
ATOM 792 O O . LEU A 1 103 ? 13.758 -19.281 -21.078 1 80.06 103 LEU A O 1
ATOM 796 N N . GLY A 1 104 ? 12.492 -17.922 -19.984 1 78.81 104 GLY A N 1
ATOM 797 C CA . GLY A 1 104 ? 12.602 -16.766 -20.859 1 78.81 104 GLY A CA 1
ATOM 798 C C . GLY A 1 104 ? 12.969 -15.492 -20.109 1 78.81 104 GLY A C 1
ATOM 799 O O . GLY A 1 104 ? 13.992 -15.438 -19.438 1 78.81 104 GLY A O 1
ATOM 800 N N . SER A 1 105 ? 12.094 -14.648 -20.156 1 78.69 105 SER A N 1
ATOM 801 C CA . SER A 1 105 ? 12.328 -13.375 -19.5 1 78.69 105 SER A CA 1
ATOM 802 C C . SER A 1 105 ? 12.109 -13.477 -17.984 1 78.69 105 SER A C 1
ATOM 804 O O . SER A 1 105 ? 11.328 -14.312 -17.531 1 78.69 105 SER A O 1
ATOM 806 N N . LEU A 1 106 ? 12.805 -12.664 -17.281 1 78.62 106 LEU A N 1
ATOM 807 C CA . LEU A 1 106 ? 12.68 -12.617 -15.828 1 78.62 106 LEU A CA 1
ATOM 808 C C . LEU A 1 106 ? 11.266 -12.234 -15.414 1 78.62 106 LEU A C 1
ATOM 810 O O . LEU A 1 106 ? 10.672 -11.312 -15.977 1 78.62 106 LEU A O 1
ATOM 814 N N . GLY A 1 107 ? 10.773 -13.094 -14.508 1 81.44 107 GLY A N 1
ATOM 815 C CA . GLY A 1 107 ? 9.469 -12.789 -13.938 1 81.44 107 GLY A CA 1
ATOM 816 C C . GLY A 1 107 ? 9.547 -12.172 -12.555 1 81.44 107 GLY A C 1
ATOM 817 O O . GLY A 1 107 ? 10.625 -12.125 -11.953 1 81.44 107 GLY A O 1
ATOM 818 N N . PHE A 1 108 ? 8.438 -11.727 -12.125 1 84.56 108 PHE A N 1
ATOM 819 C CA . PHE A 1 108 ? 8.344 -11.172 -10.781 1 84.56 108 PHE A CA 1
ATOM 820 C C . PHE A 1 108 ? 8.531 -12.258 -9.727 1 84.56 108 PHE A C 1
ATOM 822 O O . PHE A 1 108 ? 9.195 -12.039 -8.711 1 84.56 108 PHE A O 1
ATOM 829 N N . LEU A 1 109 ? 8 -13.398 -10.055 1 91.31 109 LEU A N 1
ATOM 830 C CA . LEU A 1 109 ? 7.996 -14.477 -9.062 1 91.31 109 LEU A CA 1
ATOM 831 C C . LEU A 1 109 ? 9.039 -15.531 -9.414 1 91.31 109 LEU A C 1
ATOM 833 O O . LEU A 1 109 ? 9.234 -16.5 -8.664 1 91.31 109 LEU A O 1
ATOM 837 N N . THR A 1 110 ? 9.719 -15.422 -10.539 1 89.81 110 THR A N 1
ATOM 838 C CA . THR A 1 110 ? 10.633 -16.453 -11 1 89.81 110 THR A CA 1
ATOM 839 C C . THR A 1 110 ? 12.047 -15.906 -11.148 1 89.81 110 THR A C 1
ATOM 841 O O . THR A 1 110 ? 12.508 -15.641 -12.266 1 89.81 110 THR A O 1
ATOM 844 N N . PRO A 1 111 ? 12.82 -15.898 -10.078 1 87.38 111 PRO A N 1
ATOM 845 C CA . PRO A 1 111 ? 14.086 -15.172 -10.094 1 87.38 111 PRO A CA 1
ATOM 846 C C . PRO A 1 111 ? 15.258 -16.031 -10.562 1 87.38 111 PRO A C 1
ATOM 848 O O . PRO A 1 111 ? 16.344 -15.516 -10.844 1 87.38 111 PRO A O 1
ATOM 851 N N . PHE A 1 112 ? 15.078 -17.344 -10.703 1 88.75 112 PHE A N 1
ATOM 852 C CA . PHE A 1 112 ? 16.219 -18.188 -10.992 1 88.75 112 PHE A CA 1
ATOM 853 C C . PHE A 1 112 ? 16.328 -18.469 -12.484 1 88.75 112 PHE A C 1
ATOM 855 O O . PHE A 1 112 ? 15.328 -18.75 -13.141 1 88.75 112 PHE A O 1
ATOM 862 N N . LYS A 1 113 ? 17.531 -18.391 -12.922 1 88.56 113 LYS A N 1
ATOM 863 C CA . LYS A 1 113 ? 17.812 -18.812 -14.289 1 88.56 113 LYS A CA 1
ATOM 864 C C . LYS A 1 113 ? 18.062 -20.312 -14.359 1 88.56 113 LYS A C 1
ATOM 866 O O . LYS A 1 113 ? 18.719 -20.891 -13.484 1 88.56 113 LYS A O 1
ATOM 871 N N . PHE A 1 114 ? 17.734 -20.844 -15.5 1 87.56 114 PHE A N 1
ATOM 872 C CA . PHE A 1 114 ? 17.797 -22.297 -15.609 1 87.56 114 PHE A CA 1
ATOM 873 C C . PHE A 1 114 ? 19.203 -22.75 -15.961 1 87.56 114 PHE A C 1
ATOM 875 O O . PHE A 1 114 ? 19.562 -23.922 -15.758 1 87.56 114 PHE A O 1
ATOM 882 N N . ASP A 1 115 ? 20.172 -22.031 -16.562 1 84.06 115 ASP A N 1
ATOM 883 C CA . ASP A 1 115 ? 21.484 -22.406 -17.047 1 84.06 115 ASP A CA 1
ATOM 884 C C . ASP A 1 115 ? 22.266 -23.156 -15.969 1 84.06 115 ASP A C 1
ATOM 886 O O . ASP A 1 115 ? 22.938 -24.156 -16.25 1 84.06 115 ASP A O 1
ATOM 890 N N . ASN A 1 116 ? 22.234 -22.938 -14.734 1 83.56 116 ASN A N 1
ATOM 891 C CA . ASN A 1 116 ? 22.938 -23.562 -13.617 1 83.56 116 ASN A CA 1
ATOM 892 C C . ASN A 1 116 ? 21.953 -24.047 -12.547 1 83.56 116 ASN A C 1
ATOM 894 O O . ASN A 1 116 ? 22.219 -23.891 -11.352 1 83.56 116 ASN A O 1
ATOM 898 N N . PHE A 1 117 ? 20.984 -24.688 -13.102 1 86.19 117 PHE A N 1
ATOM 899 C CA . PHE A 1 117 ? 19.906 -25.031 -12.172 1 86.19 117 PHE A CA 1
ATOM 900 C C . PHE A 1 117 ? 20.375 -26.078 -11.172 1 86.19 117 PHE A C 1
ATOM 902 O O . PHE A 1 117 ? 19.953 -26.078 -10.016 1 86.19 117 PHE A O 1
ATOM 909 N N . GLN A 1 118 ? 21.266 -27.062 -11.523 1 84.62 118 GLN A N 1
ATOM 910 C CA . GLN A 1 118 ? 21.703 -28.125 -10.625 1 84.62 118 GLN A CA 1
ATOM 911 C C . GLN A 1 118 ? 22.391 -27.547 -9.391 1 84.62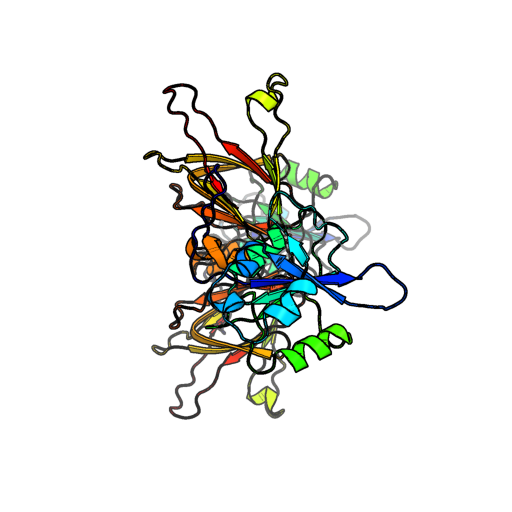 118 GLN A C 1
ATOM 913 O O . GLN A 1 118 ? 22.078 -27.938 -8.258 1 84.62 118 GLN A O 1
ATOM 918 N N . ASP A 1 119 ? 23.25 -26.594 -9.695 1 87.62 119 ASP A N 1
ATOM 919 C CA . ASP A 1 119 ? 23.969 -25.953 -8.594 1 87.62 119 ASP A CA 1
ATOM 920 C C . ASP A 1 119 ? 23.016 -25.172 -7.699 1 87.62 119 ASP A C 1
ATOM 922 O O . ASP A 1 119 ? 23.141 -25.203 -6.473 1 87.62 119 ASP A O 1
ATOM 926 N N . GLN A 1 120 ? 22.125 -24.578 -8.281 1 87.75 120 GLN A N 1
ATOM 927 C CA . GLN A 1 120 ? 21.172 -23.766 -7.535 1 87.75 120 GLN A CA 1
ATOM 928 C C . GLN A 1 120 ? 20.25 -24.625 -6.68 1 87.75 120 GLN A C 1
ATOM 930 O O . GLN A 1 120 ? 20 -24.328 -5.512 1 87.75 120 GLN A O 1
ATOM 935 N N . VAL A 1 121 ? 19.859 -25.688 -7.262 1 86.94 121 VAL A N 1
ATOM 936 C CA . VAL A 1 121 ? 18.969 -26.609 -6.543 1 86.94 121 VAL A CA 1
ATOM 937 C C . VAL A 1 121 ? 19.719 -27.25 -5.379 1 86.94 121 VAL A C 1
ATOM 939 O O . VAL A 1 121 ? 19.188 -27.344 -4.27 1 86.94 121 VAL A O 1
ATOM 942 N N . THR A 1 122 ? 20.891 -27.656 -5.637 1 85.69 122 THR A N 1
ATOM 943 C CA . THR A 1 122 ? 21.719 -28.25 -4.594 1 85.69 122 THR A CA 1
ATOM 944 C C . THR A 1 122 ? 21.938 -27.281 -3.443 1 85.69 122 THR A C 1
ATOM 946 O O . THR A 1 122 ? 21.812 -27.641 -2.275 1 85.69 122 THR A O 1
ATOM 949 N N . ASN A 1 123 ? 22.188 -26.078 -3.791 1 87.62 123 ASN A N 1
ATOM 950 C CA . ASN A 1 123 ? 22.406 -25.031 -2.791 1 87.62 123 ASN A CA 1
ATOM 951 C C . ASN A 1 123 ? 21.188 -24.859 -1.89 1 87.62 123 ASN A C 1
ATOM 953 O O . ASN A 1 123 ? 21.328 -24.734 -0.671 1 87.62 123 ASN A O 1
ATOM 957 N N . VAL A 1 124 ? 20.062 -24.906 -2.469 1 84.94 124 VAL A N 1
ATOM 958 C CA . VAL A 1 124 ? 18.828 -24.719 -1.72 1 84.94 124 VAL A CA 1
ATOM 959 C C . VAL A 1 124 ? 18.562 -25.938 -0.839 1 84.94 124 VAL A C 1
ATOM 961 O O . VAL A 1 124 ? 18.203 -25.797 0.331 1 84.94 124 VAL A O 1
ATOM 964 N N . LEU A 1 125 ? 18.797 -27.125 -1.383 1 81.5 125 LEU A N 1
ATOM 965 C CA . LEU A 1 125 ? 18.531 -28.359 -0.65 1 81.5 125 LEU A CA 1
ATOM 966 C C . LEU A 1 125 ? 19.484 -28.5 0.533 1 81.5 125 LEU A C 1
ATOM 968 O O . LEU A 1 125 ? 19.141 -29.125 1.539 1 81.5 125 LEU A O 1
ATOM 972 N N . GLU A 1 126 ? 20.547 -27.781 0.406 1 85.31 126 GLU A N 1
ATOM 973 C CA . GLU A 1 126 ? 21.531 -27.844 1.481 1 85.31 126 GLU A CA 1
ATOM 974 C C . GLU A 1 126 ? 21.25 -26.781 2.539 1 85.31 126 GLU A C 1
ATOM 976 O O . GLU A 1 126 ? 21.938 -26.703 3.557 1 85.31 126 GLU A O 1
ATOM 981 N N . GLY A 1 127 ? 20.281 -25.953 2.281 1 84.69 127 GLY A N 1
ATOM 982 C CA . GLY A 1 127 ? 19.844 -25 3.283 1 84.69 127 GLY A CA 1
ATOM 983 C C . GLY A 1 127 ? 20.5 -23.641 3.145 1 84.69 127 GLY A C 1
ATOM 984 O O . GLY A 1 127 ? 20.484 -22.844 4.078 1 84.69 127 GLY A O 1
ATOM 985 N N . HIS A 1 128 ? 21.141 -23.328 2.098 1 84.88 128 HIS A N 1
ATOM 986 C CA . HIS A 1 128 ? 21.906 -22.094 1.924 1 84.88 128 HIS A CA 1
ATOM 987 C C . HIS A 1 128 ? 21.062 -21.031 1.232 1 84.88 128 HIS A C 1
ATOM 989 O O . HIS A 1 128 ? 21.609 -20.062 0.686 1 84.88 128 HIS A O 1
ATOM 995 N N . ALA A 1 129 ? 19.812 -21.188 1.214 1 81.06 129 ALA A N 1
ATOM 996 C CA . ALA A 1 129 ? 19 -20.219 0.482 1 81.06 129 ALA A CA 1
ATOM 997 C C . ALA A 1 129 ? 18.047 -19.484 1.417 1 81.06 129 ALA A C 1
ATOM 999 O O . ALA A 1 129 ? 17.578 -20.047 2.404 1 81.06 129 ALA A O 1
ATOM 1000 N N . ALA A 1 130 ? 17.859 -18.172 1.08 1 84.19 130 ALA A N 1
ATOM 1001 C CA . ALA A 1 130 ? 16.875 -17.359 1.796 1 84.19 130 ALA A CA 1
ATOM 1002 C C . ALA A 1 130 ? 15.461 -17.672 1.33 1 84.19 130 ALA A C 1
ATOM 1004 O O . ALA A 1 130 ? 15.242 -18 0.164 1 84.19 130 ALA A O 1
ATOM 1005 N N . LEU A 1 131 ? 14.539 -17.734 2.33 1 89.25 131 LEU A N 1
ATOM 1006 C CA . LEU A 1 131 ? 13.125 -17.969 2.051 1 89.25 131 LEU A CA 1
ATOM 1007 C C . LEU A 1 131 ? 12.328 -16.672 2.168 1 89.25 131 LEU A C 1
ATOM 1009 O O . LEU A 1 131 ? 12.555 -15.875 3.084 1 89.25 131 LEU A O 1
ATOM 1013 N N . THR A 1 132 ? 11.578 -16.391 1.12 1 90.19 132 THR A N 1
ATOM 1014 C CA . THR A 1 132 ? 10.641 -15.281 1.197 1 90.19 132 THR A CA 1
ATOM 1015 C C . THR A 1 132 ? 9.211 -15.781 1.378 1 90.19 132 THR A C 1
ATOM 1017 O O . THR A 1 132 ? 8.758 -16.656 0.642 1 90.19 132 THR A O 1
ATOM 1020 N N . LEU A 1 133 ? 8.523 -15.188 2.342 1 93.5 133 LEU A N 1
ATOM 1021 C CA . LEU A 1 133 ? 7.141 -15.57 2.629 1 93.5 133 LEU A CA 1
ATOM 1022 C C . LEU A 1 133 ? 6.168 -14.75 1.785 1 93.5 133 LEU A C 1
ATOM 1024 O O . LEU A 1 133 ? 6.402 -13.562 1.534 1 93.5 133 LEU A O 1
ATOM 1028 N N . ARG A 1 134 ? 5.188 -15.438 1.31 1 96.06 134 ARG A N 1
ATOM 1029 C CA . ARG A 1 134 ? 4.125 -14.797 0.547 1 96.06 134 ARG A CA 1
ATOM 1030 C C . ARG A 1 134 ? 2.768 -15.016 1.202 1 96.06 134 ARG A C 1
ATOM 1032 O O . ARG A 1 134 ? 2.486 -16.109 1.701 1 96.06 134 ARG A O 1
ATOM 1039 N N . SER A 1 135 ? 1.978 -13.969 1.168 1 96.06 135 SER A N 1
ATOM 1040 C CA . SER A 1 135 ? 0.627 -14.078 1.711 1 96.06 135 SER A CA 1
ATOM 1041 C C . SER A 1 135 ? -0.358 -14.555 0.646 1 96.06 135 SER A C 1
ATOM 1043 O O . SER A 1 135 ? -0.145 -14.328 -0.547 1 96.06 135 SER A O 1
ATOM 1045 N N . ARG A 1 136 ? -1.382 -15.227 1.117 1 96.75 136 ARG A N 1
ATOM 1046 C CA . ARG A 1 136 ? -2.52 -15.594 0.279 1 96.75 136 ARG A CA 1
ATOM 1047 C C . ARG A 1 136 ? -3.822 -15.055 0.857 1 96.75 136 ARG A C 1
ATOM 1049 O O . ARG A 1 136 ? -3.906 -14.773 2.055 1 96.75 136 ARG A O 1
ATOM 1056 N N . LEU A 1 137 ? -4.797 -14.891 -0.011 1 96.25 137 LEU A N 1
ATOM 1057 C CA . LEU A 1 137 ? -6.133 -14.484 0.41 1 96.25 137 LEU A CA 1
ATOM 1058 C C . LEU A 1 137 ? -7.016 -15.711 0.657 1 96.25 137 LEU A C 1
ATOM 1060 O O . LEU A 1 137 ? -7.031 -16.641 -0.151 1 96.25 137 LEU A O 1
ATOM 1064 N N . ARG A 1 138 ? -7.625 -15.742 1.79 1 96.5 138 ARG A N 1
ATOM 1065 C CA . ARG A 1 138 ? -8.719 -16.688 1.98 1 96.5 138 ARG A CA 1
ATOM 1066 C C . ARG A 1 138 ? -10.039 -16.109 1.492 1 96.5 138 ARG A C 1
ATOM 1068 O O . ARG A 1 138 ? -10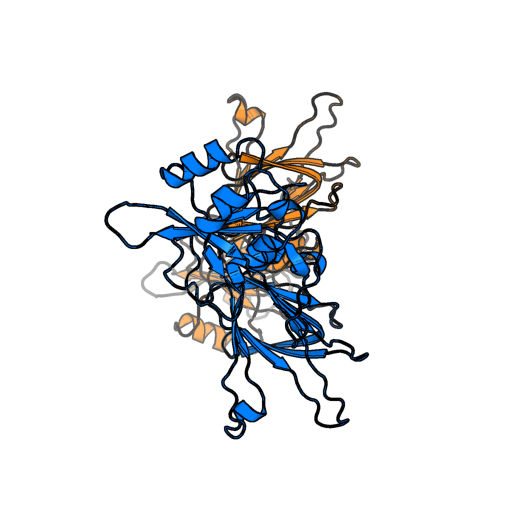.508 -15.102 2.01 1 96.5 138 ARG A O 1
ATOM 1075 N N . CYS A 1 139 ? -10.594 -16.719 0.547 1 93.44 139 CYS A N 1
ATOM 1076 C CA . CYS A 1 139 ? -11.828 -16.25 -0.072 1 93.44 139 CYS A CA 1
ATOM 1077 C C . CYS A 1 139 ? -12.984 -17.203 0.202 1 93.44 139 CYS A C 1
ATOM 1079 O O . CYS A 1 139 ? -12.898 -18.391 -0.118 1 93.44 139 CYS A O 1
ATOM 1081 N N . ILE A 1 140 ? -14.031 -16.703 0.75 1 92.81 140 ILE A N 1
ATOM 1082 C CA . ILE A 1 140 ? -15.242 -17.469 1.009 1 92.81 140 ILE A CA 1
ATOM 1083 C C . ILE A 1 140 ? -16.391 -16.938 0.154 1 92.81 140 ILE A C 1
ATOM 1085 O O . ILE A 1 140 ? -16.734 -15.75 0.244 1 92.81 140 ILE A O 1
ATOM 1089 N N . ILE A 1 141 ? -16.938 -17.75 -0.647 1 87 141 ILE A N 1
ATOM 1090 C CA . ILE A 1 141 ? -18.031 -17.359 -1.521 1 87 141 ILE A CA 1
ATOM 1091 C C . ILE A 1 141 ? -19.344 -17.969 -1.005 1 87 141 ILE A C 1
ATOM 1093 O O . ILE A 1 141 ? -19.453 -19.188 -0.865 1 87 141 ILE A O 1
ATOM 1097 N N . LEU A 1 142 ? -20.219 -17.047 -0.724 1 83.5 142 LEU A N 1
ATOM 1098 C CA . LEU A 1 142 ? -21.531 -17.469 -0.266 1 83.5 142 LEU A CA 1
ATOM 1099 C C . LEU A 1 142 ? -22.594 -17.172 -1.321 1 83.5 142 LEU A C 1
ATOM 1101 O O . LEU A 1 142 ? -22.656 -16.062 -1.846 1 83.5 142 LEU A O 1
ATOM 1105 N N . ARG A 1 143 ? -23.328 -18.156 -1.646 1 75.06 143 ARG A N 1
ATOM 1106 C CA . ARG A 1 143 ? -24.422 -17.953 -2.594 1 75.06 143 ARG A CA 1
ATOM 1107 C C . ARG A 1 143 ? -25.734 -17.703 -1.868 1 75.06 143 ARG A C 1
ATOM 1109 O O . ARG A 1 143 ? -25.922 -18.172 -0.74 1 75.06 143 ARG A O 1
ATOM 1116 N N . LYS A 1 144 ? -26.562 -16.75 -2.414 1 68 144 LYS A N 1
ATOM 1117 C CA . LYS A 1 144 ? -27.828 -16.312 -1.814 1 68 144 LYS A CA 1
ATOM 1118 C C . LYS A 1 144 ? -28.578 -17.484 -1.208 1 68 144 LYS A C 1
ATOM 1120 O O . LYS A 1 144 ? -29.141 -17.375 -0.109 1 68 144 LYS A O 1
ATOM 1125 N N . ASP A 1 145 ? -28.781 -18.422 -2.088 1 61.94 145 ASP A N 1
ATOM 1126 C CA . ASP A 1 145 ? -29.594 -19.516 -1.572 1 61.94 145 ASP A CA 1
ATOM 1127 C C . ASP A 1 145 ? -28.969 -20.125 -0.317 1 61.94 145 ASP A C 1
ATOM 1129 O O . ASP A 1 145 ? -29.672 -20.641 0.548 1 61.94 145 ASP A O 1
ATOM 1133 N N . GLN A 1 146 ? -27.719 -19.922 -0.196 1 57.19 146 GLN A N 1
ATOM 1134 C CA . GLN A 1 146 ? -27.031 -20.484 0.96 1 57.19 146 GLN A CA 1
ATOM 1135 C C . GLN A 1 146 ? -27.141 -19.562 2.17 1 57.19 146 GLN A C 1
ATOM 1137 O O . GLN A 1 146 ? -27.078 -20.016 3.314 1 57.19 146 GLN A O 1
ATOM 1142 N N . GLU A 1 147 ? -27.312 -18.281 1.892 1 57.62 147 GLU A N 1
ATOM 1143 C CA . GLU A 1 147 ? -27.5 -17.359 3.008 1 57.62 147 GLU A CA 1
ATOM 1144 C C . GLU A 1 147 ? -28.812 -17.641 3.738 1 57.62 147 GLU A C 1
ATOM 1146 O O . GLU A 1 147 ? -28.922 -17.422 4.949 1 57.62 147 GLU A O 1
ATOM 1151 N N . THR A 1 148 ? -29.828 -18.094 2.955 1 55.94 148 THR A N 1
ATOM 1152 C CA . THR A 1 148 ? -31.141 -18.359 3.543 1 55.94 148 THR A CA 1
ATOM 1153 C C . THR A 1 148 ? -31.219 -19.797 4.055 1 55.94 148 THR A C 1
ATOM 1155 O O . THR A 1 148 ? -32.281 -20.219 4.535 1 55.94 148 THR A O 1
ATOM 1158 N N . GLY A 1 149 ? -30.172 -20.5 4.102 1 55.91 149 GLY A N 1
ATOM 1159 C CA . GLY A 1 149 ? -30.172 -21.859 4.625 1 55.91 149 GLY A CA 1
ATOM 1160 C C . GLY A 1 149 ? -30.734 -22.875 3.645 1 55.91 149 GLY A C 1
ATOM 1161 O O . GLY A 1 149 ? -30.797 -24.062 3.943 1 55.91 149 GLY A O 1
ATOM 1162 N N . LYS A 1 150 ? -31.406 -22.438 2.652 1 56.06 150 LYS A N 1
ATOM 1163 C CA . LYS A 1 150 ? -32.188 -23.422 1.91 1 56.06 150 LYS A CA 1
ATOM 1164 C C . LYS A 1 150 ? -31.312 -24.188 0.923 1 56.06 150 LYS A C 1
ATOM 1166 O O . LYS A 1 150 ? -31.688 -25.266 0.463 1 56.06 150 LYS A O 1
ATOM 1171 N N . GLY A 1 151 ? -30.297 -23.5 0.261 1 55.31 151 GLY A N 1
ATOM 1172 C CA . GLY A 1 151 ? -29.609 -24.25 -0.774 1 55.31 151 GLY A CA 1
ATOM 1173 C C . GLY A 1 151 ? -28.25 -24.781 -0.325 1 55.31 151 GLY A C 1
ATOM 1174 O O . GLY A 1 151 ? -27.656 -24.234 0.603 1 55.31 151 GLY A O 1
ATOM 1175 N N . GLY A 1 152 ? -28.016 -26.109 -0.265 1 59.19 152 GLY A N 1
ATOM 1176 C CA . GLY A 1 152 ? -27.141 -27.188 0.17 1 59.19 152 GLY A CA 1
ATOM 1177 C C . GLY A 1 152 ? -25.703 -26.984 -0.254 1 59.19 152 GLY A C 1
ATOM 1178 O O . GLY A 1 152 ? -24.844 -27.828 0.027 1 59.19 152 GLY A O 1
ATOM 1179 N N . CYS A 1 153 ? -25.438 -26.094 -1.205 1 63.56 153 CYS A N 1
ATOM 1180 C CA . CYS A 1 153 ? -24.047 -26.25 -1.616 1 63.56 153 CYS A CA 1
ATOM 1181 C C . CYS A 1 153 ? -23.109 -25.531 -0.645 1 63.56 153 CYS A C 1
ATOM 1183 O O . CYS A 1 153 ? -23.359 -24.391 -0.257 1 63.56 153 CYS A O 1
ATOM 1185 N N . PRO A 1 154 ? -22.203 -26.203 -0.049 1 75.69 154 PRO A N 1
ATOM 1186 C CA . PRO A 1 154 ? -21.25 -25.625 0.893 1 75.69 154 PRO A CA 1
ATOM 1187 C C . PRO A 1 154 ? -20.5 -24.422 0.311 1 75.69 154 PRO A C 1
ATOM 1189 O O . PRO A 1 154 ? -20.312 -24.344 -0.905 1 75.69 154 PRO A O 1
ATOM 1192 N N . PRO A 1 155 ? -20.25 -23.484 1.13 1 79.94 155 PRO A N 1
ATOM 1193 C CA . PRO A 1 155 ? -19.484 -22.328 0.664 1 79.94 155 PRO A CA 1
ATOM 1194 C C . PRO A 1 155 ? -18.125 -22.719 0.062 1 79.94 155 PRO A C 1
ATOM 1196 O O . PRO A 1 155 ? -17.516 -23.703 0.485 1 79.94 155 PRO A O 1
ATOM 1199 N N . THR A 1 156 ? -17.844 -22 -0.985 1 84.38 156 THR A N 1
ATOM 1200 C CA . THR A 1 156 ? -16.531 -22.172 -1.574 1 84.38 156 THR A CA 1
ATOM 1201 C C . THR A 1 156 ? -15.469 -21.453 -0.758 1 84.38 156 THR A C 1
ATOM 1203 O O . THR A 1 156 ? -15.648 -20.281 -0.392 1 84.38 156 THR A O 1
ATOM 1206 N N . ASN A 1 157 ? -14.469 -22.156 -0.274 1 90.62 157 ASN A N 1
ATOM 1207 C CA . ASN A 1 157 ? -13.32 -21.625 0.455 1 90.62 157 ASN A CA 1
ATOM 1208 C C . ASN A 1 157 ? -12.016 -21.844 -0.306 1 90.62 157 ASN A C 1
ATOM 1210 O O . ASN A 1 157 ? -11.602 -22.984 -0.504 1 90.62 157 ASN A O 1
ATOM 1214 N N . LEU A 1 158 ? -11.445 -20.797 -0.751 1 92.19 158 LEU A N 1
ATOM 1215 C CA . LEU A 1 158 ? -10.25 -20.906 -1.582 1 92.19 158 LEU A CA 1
ATOM 1216 C C . LEU A 1 158 ? -9.141 -20 -1.076 1 92.19 158 LEU A C 1
ATOM 1218 O O . LEU A 1 158 ? -9.406 -18.891 -0.61 1 92.19 158 LEU A O 1
ATOM 1222 N N . LEU A 1 159 ? -7.906 -20.469 -1.162 1 94.31 159 LEU A N 1
ATOM 1223 C CA . LEU A 1 159 ? -6.723 -19.656 -0.946 1 94.31 159 LEU A CA 1
ATOM 1224 C C . LEU A 1 159 ? -6.105 -19.234 -2.275 1 94.31 159 LEU A C 1
ATOM 1226 O O . LEU A 1 159 ? -5.879 -20.062 -3.152 1 94.31 159 LEU A O 1
ATOM 1230 N N . VAL A 1 160 ? -5.91 -17.969 -2.396 1 94.44 160 VAL A N 1
ATOM 1231 C CA . VAL A 1 160 ? -5.402 -17.469 -3.672 1 94.44 160 VAL A CA 1
ATOM 1232 C C . VAL A 1 160 ? -4.133 -16.656 -3.441 1 94.44 160 VAL A C 1
ATOM 1234 O O . VAL A 1 160 ? -4.047 -15.891 -2.482 1 94.44 160 VAL A O 1
ATOM 1237 N N . LEU A 1 161 ? -3.182 -16.844 -4.328 1 96 161 LEU A N 1
ATOM 1238 C CA . LEU A 1 161 ? -1.895 -16.172 -4.172 1 96 161 LEU A CA 1
ATOM 1239 C C . LEU A 1 161 ? -1.958 -14.734 -4.684 1 96 161 LEU A C 1
ATOM 1241 O O . LEU A 1 161 ? -1.424 -13.82 -4.055 1 96 161 LEU A O 1
ATOM 1245 N N . ASN A 1 162 ? -2.664 -14.562 -5.84 1 96.12 162 ASN A N 1
ATOM 1246 C CA . ASN A 1 162 ? -2.68 -13.234 -6.441 1 96.12 162 ASN A CA 1
ATOM 1247 C C . ASN A 1 162 ? -3.924 -12.445 -6.035 1 96.12 162 ASN A C 1
ATOM 1249 O O . ASN A 1 162 ? -3.846 -11.539 -5.207 1 96.12 162 ASN A O 1
ATOM 1253 N N . GLU A 1 163 ? -5.016 -12.852 -6.621 1 96.81 163 GLU A N 1
ATOM 1254 C CA . GLU A 1 163 ? -6.148 -11.953 -6.418 1 96.81 163 GLU A CA 1
ATOM 1255 C C . GLU A 1 163 ? -7.477 -12.672 -6.656 1 96.81 163 GLU A C 1
ATOM 1257 O O . GLU A 1 163 ? -7.5 -13.75 -7.242 1 96.81 163 GLU A O 1
ATOM 1262 N N . VAL A 1 164 ? -8.5 -12.094 -6.141 1 94.94 164 VAL A N 1
ATOM 1263 C CA . VAL A 1 164 ? -9.891 -12.359 -6.488 1 94.94 164 VAL A CA 1
ATOM 1264 C C . VAL A 1 164 ? -10.445 -11.211 -7.328 1 94.94 164 VAL A C 1
ATOM 1266 O O . VAL A 1 164 ? -10.281 -10.039 -6.977 1 94.94 164 VAL A O 1
ATOM 1269 N N . VAL A 1 165 ? -11.031 -11.578 -8.453 1 94 165 VAL A N 1
ATOM 1270 C CA . VAL A 1 165 ? -11.625 -10.57 -9.328 1 94 165 VAL A CA 1
ATOM 1271 C C . VAL A 1 165 ? -13.141 -10.773 -9.391 1 94 165 VAL A C 1
ATOM 1273 O O . VAL A 1 165 ? -13.617 -11.875 -9.672 1 94 165 VAL A O 1
ATOM 1276 N N . IL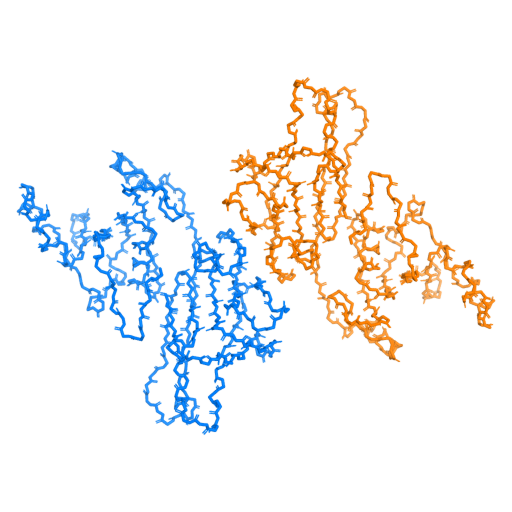E A 1 166 ? -13.836 -9.789 -9.078 1 91.44 166 ILE A N 1
ATOM 1277 C CA . ILE A 1 166 ? -15.281 -9.75 -9.234 1 91.44 166 ILE A CA 1
ATOM 1278 C C . ILE A 1 166 ? -15.656 -8.797 -10.367 1 91.44 166 ILE A C 1
ATOM 1280 O O . ILE A 1 166 ? -15.359 -7.598 -10.297 1 91.44 166 ILE A O 1
ATOM 1284 N N . ASP A 1 167 ? -16.266 -9.312 -11.359 1 88.06 167 ASP A N 1
ATOM 1285 C CA . ASP A 1 167 ? -16.562 -8.406 -12.469 1 88.06 167 ASP A CA 1
ATOM 1286 C C . ASP A 1 167 ? -17.906 -8.766 -13.117 1 88.06 167 ASP A C 1
ATOM 1288 O O . ASP A 1 167 ? -18.547 -9.742 -12.727 1 88.06 167 ASP A O 1
ATOM 1292 N N . ARG A 1 168 ? -18.344 -7.996 -14.055 1 82.94 168 ARG A N 1
ATOM 1293 C CA . ARG A 1 168 ? -19.656 -8.086 -14.672 1 82.94 168 ARG A CA 1
ATOM 1294 C C . ARG A 1 168 ? -19.688 -9.18 -15.742 1 82.94 168 ARG A C 1
ATOM 1296 O O . ARG A 1 168 ? -20.75 -9.539 -16.234 1 82.94 168 ARG A O 1
ATOM 1303 N N . GLY A 1 169 ? -18.609 -9.711 -16.094 1 80 169 GLY A N 1
ATOM 1304 C CA . GLY A 1 169 ? -18.578 -10.695 -17.156 1 80 169 GLY A CA 1
ATOM 1305 C C . GLY A 1 169 ? -19.047 -10.156 -18.484 1 80 169 GLY A C 1
ATOM 1306 O O . GLY A 1 169 ? -18.594 -9.102 -18.938 1 80 169 GLY A O 1
ATOM 1307 N N . PRO A 1 170 ? -19.953 -10.992 -19.078 1 78.12 170 PRO A N 1
ATOM 1308 C CA . PRO A 1 170 ? -20.406 -10.562 -20.391 1 78.12 170 PRO A CA 1
ATOM 1309 C C . PRO A 1 170 ? -21.5 -9.492 -20.328 1 78.12 170 PRO A C 1
ATOM 1311 O O . PRO A 1 170 ? -21.922 -8.977 -21.375 1 78.12 170 PRO A O 1
ATOM 1314 N N . SER A 1 171 ? -21.922 -9.164 -19.266 1 79.06 171 SER A N 1
ATOM 1315 C CA . SER A 1 171 ? -23 -8.195 -19.109 1 79.06 171 SER A CA 1
ATOM 1316 C C . SER A 1 171 ? -22.594 -6.824 -19.641 1 79.06 171 SER A C 1
ATOM 1318 O O . SER A 1 171 ? -21.469 -6.359 -19.391 1 79.06 171 SER A O 1
ATOM 1320 N N . PRO A 1 172 ? -23.406 -6.176 -20.438 1 82.5 172 PRO A N 1
ATOM 1321 C CA . PRO A 1 172 ? -23.094 -4.832 -20.922 1 82.5 172 PRO A CA 1
ATOM 1322 C C . PRO A 1 172 ? -23.344 -3.748 -19.875 1 82.5 172 PRO A C 1
ATOM 1324 O O . PRO A 1 172 ? -23.047 -2.576 -20.125 1 82.5 172 PRO A O 1
ATOM 1327 N N . TYR A 1 173 ? -23.875 -4.098 -18.797 1 81.69 173 TYR A N 1
ATOM 1328 C CA . TYR A 1 173 ? -24.203 -3.119 -17.766 1 81.69 173 TYR A CA 1
ATOM 1329 C C . TYR A 1 173 ? -23.125 -3.062 -16.703 1 81.69 173 TYR A C 1
ATOM 1331 O O . TYR A 1 173 ? -22.359 -4.012 -16.531 1 81.69 173 TYR A O 1
ATOM 1339 N N . LEU A 1 174 ? -23.172 -2 -15.969 1 84.44 174 LEU A N 1
ATOM 1340 C CA . LEU A 1 174 ? -22.234 -1.83 -14.867 1 84.44 174 LEU A CA 1
ATOM 1341 C C . LEU A 1 174 ? -22.547 -2.805 -13.734 1 84.44 174 LEU A C 1
ATOM 1343 O O . LEU A 1 174 ? -23.703 -3.143 -13.5 1 84.44 174 LEU A O 1
ATOM 1347 N N . SER A 1 175 ? -21.484 -3.223 -13.062 1 84.19 175 SER A N 1
ATOM 1348 C CA . SER A 1 175 ? -21.656 -3.961 -11.812 1 84.19 175 SER A CA 1
ATOM 1349 C C . SER A 1 175 ? -21.844 -3.014 -10.633 1 84.19 175 SER A C 1
ATOM 1351 O O . SER A 1 175 ? -21.25 -1.936 -10.594 1 84.19 175 SER A O 1
ATOM 1353 N N . ASN A 1 176 ? -22.75 -3.393 -9.773 1 87.38 176 ASN A N 1
ATOM 1354 C CA . ASN A 1 176 ? -22.906 -2.709 -8.5 1 87.38 176 ASN A CA 1
ATOM 1355 C C . ASN A 1 176 ? -22.453 -3.578 -7.328 1 87.38 176 ASN A C 1
ATOM 1357 O O . ASN A 1 176 ? -23.078 -4.594 -7.027 1 87.38 176 ASN A O 1
ATOM 1361 N N . ILE A 1 177 ? -21.438 -3.127 -6.746 1 88.94 177 ILE A N 1
ATOM 1362 C CA . ILE A 1 177 ? -20.812 -3.922 -5.699 1 88.94 177 ILE A CA 1
ATOM 1363 C C . ILE A 1 177 ? -20.734 -3.109 -4.41 1 88.94 177 ILE A C 1
ATOM 1365 O O . ILE A 1 177 ? -20.25 -1.975 -4.41 1 88.94 177 ILE A O 1
ATOM 1369 N N . ASP A 1 178 ? -21.25 -3.688 -3.363 1 91.44 178 ASP A N 1
ATOM 1370 C CA . ASP A 1 178 ? -21.062 -3.084 -2.047 1 91.44 178 ASP A CA 1
ATOM 1371 C C . ASP A 1 178 ? -19.844 -3.666 -1.342 1 91.44 178 ASP A C 1
ATOM 1373 O O . ASP A 1 178 ? -19.672 -4.887 -1.278 1 91.44 178 ASP A O 1
ATOM 1377 N N . LEU A 1 179 ? -19.062 -2.76 -0.844 1 93.19 179 LEU A N 1
ATOM 1378 C CA . LEU A 1 179 ? -17.844 -3.168 -0.157 1 93.19 179 LEU A CA 1
ATOM 1379 C C . LEU A 1 179 ? -17.922 -2.852 1.333 1 93.19 179 LEU A C 1
ATOM 1381 O O . LEU A 1 179 ? -18.266 -1.73 1.716 1 93.19 179 LEU A O 1
ATOM 1385 N N . TYR A 1 180 ? -17.656 -3.902 2.129 1 95.19 180 TYR A N 1
ATOM 1386 C CA . TYR A 1 180 ? -17.625 -3.752 3.58 1 95.19 180 TYR A CA 1
ATOM 1387 C C . TYR A 1 180 ? -16.234 -4.07 4.129 1 95.19 180 TYR A C 1
ATOM 1389 O O . TYR A 1 180 ? -15.57 -4.992 3.652 1 95.19 180 TYR A O 1
ATOM 1397 N N . LEU A 1 181 ? -15.852 -3.311 5.066 1 94.75 181 LEU A N 1
ATOM 1398 C CA . LEU A 1 181 ? -14.617 -3.529 5.812 1 94.75 181 LEU A CA 1
ATOM 1399 C C . LEU A 1 181 ? -14.906 -3.729 7.297 1 94.75 181 LEU A C 1
ATOM 1401 O O . LEU A 1 181 ? -15.367 -2.805 7.973 1 94.75 181 LEU A O 1
ATOM 1405 N N . ASP A 1 182 ? -14.656 -4.922 7.75 1 95.62 182 ASP A N 1
ATOM 1406 C CA . ASP A 1 182 ? -14.93 -5.285 9.141 1 95.62 182 ASP A CA 1
ATOM 1407 C C . ASP A 1 182 ? -16.375 -4.945 9.523 1 95.62 182 ASP A C 1
ATOM 1409 O O . ASP A 1 182 ? -16.609 -4.32 10.555 1 95.62 182 ASP A O 1
ATOM 1413 N N . GLY A 1 183 ? -17.203 -5.242 8.625 1 93.75 183 GLY A N 1
ATOM 1414 C CA . GLY A 1 183 ? -18.625 -5.148 8.906 1 93.75 183 GLY A CA 1
ATOM 1415 C C . GLY A 1 183 ? -19.203 -3.781 8.586 1 93.75 183 GLY A C 1
ATOM 1416 O O . GLY A 1 183 ? -20.422 -3.607 8.57 1 93.75 183 GLY A O 1
ATOM 1417 N N . LYS A 1 184 ? -18.344 -2.842 8.328 1 93.81 184 LYS A N 1
ATOM 1418 C CA . LYS A 1 184 ? -18.812 -1.494 8.023 1 93.81 184 LYS A CA 1
ATOM 1419 C C . LYS A 1 184 ? -18.812 -1.24 6.52 1 93.81 184 LYS A C 1
ATOM 1421 O O . LYS A 1 184 ? -17.812 -1.494 5.836 1 93.81 184 LYS A O 1
ATOM 1426 N N . ARG A 1 185 ? -19.891 -0.73 6.066 1 92.06 185 ARG A N 1
ATOM 1427 C CA . ARG A 1 185 ? -19.969 -0.402 4.645 1 92.06 185 ARG A CA 1
ATOM 1428 C C . ARG A 1 185 ? -19.062 0.784 4.309 1 92.06 185 ARG A C 1
ATOM 1430 O O . ARG A 1 185 ? -19.188 1.852 4.914 1 92.06 185 ARG A O 1
ATOM 1437 N N . ILE A 1 186 ? -18.281 0.592 3.383 1 89.31 186 ILE A N 1
ATOM 1438 C CA . ILE A 1 186 ? -17.344 1.636 3.016 1 89.31 186 ILE A CA 1
ATOM 1439 C C . ILE A 1 186 ? -17.859 2.402 1.801 1 89.31 186 ILE A C 1
ATOM 1441 O O . ILE A 1 186 ? -17.906 3.635 1.81 1 89.31 186 ILE A O 1
ATOM 1445 N N . THR A 1 187 ? -18.203 1.658 0.816 1 88.88 187 THR A N 1
ATOM 1446 C CA . THR A 1 187 ? -18.641 2.309 -0.414 1 88.88 187 THR A CA 1
ATOM 1447 C C . THR A 1 187 ? -19.359 1.316 -1.327 1 88.88 187 THR A C 1
ATOM 1449 O O . THR A 1 187 ? -19.453 0.129 -1.009 1 88.88 187 THR A O 1
ATOM 1452 N N . SER A 1 188 ? -19.922 1.933 -2.371 1 87.81 188 SER A N 1
ATOM 1453 C CA . SER A 1 188 ? -20.469 1.153 -3.48 1 87.81 188 SER A CA 1
ATOM 1454 C C . SER A 1 188 ? -19.719 1.445 -4.777 1 87.81 188 SER A C 1
ATOM 1456 O O . SER A 1 188 ? -19.484 2.607 -5.121 1 87.81 188 SER A O 1
ATOM 1458 N N . VAL A 1 189 ? -19.344 0.375 -5.277 1 85.5 189 VAL A N 1
ATOM 1459 C CA . VAL A 1 189 ? -18.578 0.509 -6.516 1 85.5 189 VAL A CA 1
ATOM 1460 C C . VAL A 1 189 ? -19.484 0.259 -7.711 1 85.5 189 VAL A C 1
ATOM 1462 O O . VAL A 1 189 ? -20.156 -0.774 -7.785 1 85.5 189 VAL A O 1
ATOM 1465 N N . GLN A 1 190 ? -19.562 1.196 -8.523 1 88.31 190 GLN A N 1
ATOM 1466 C CA . GLN A 1 190 ? -20.188 1.045 -9.828 1 88.31 190 GLN A CA 1
ATOM 1467 C C . GLN A 1 190 ? -19.156 1.092 -10.953 1 88.31 190 GLN A C 1
ATOM 1469 O O . GLN A 1 190 ? -18.406 2.062 -11.07 1 88.31 190 GLN A O 1
ATOM 1474 N N . GLY A 1 191 ? -19.125 0.021 -11.727 1 90.81 191 GLY A N 1
ATOM 1475 C CA . GLY A 1 191 ? -18.141 -0.085 -12.781 1 90.81 191 GLY A CA 1
ATOM 1476 C C . GLY A 1 191 ? -18.047 -1.476 -13.383 1 90.81 191 GLY A C 1
ATOM 1477 O O . GLY A 1 191 ? -19.031 -2.213 -13.391 1 90.81 191 GLY A O 1
ATOM 1478 N N . ASP A 1 192 ? -16.875 -1.775 -13.922 1 90.94 192 ASP A N 1
ATOM 1479 C CA . ASP A 1 192 ? -16.672 -3.09 -14.523 1 90.94 192 ASP A CA 1
ATOM 1480 C C . ASP A 1 192 ? -16.484 -4.16 -13.453 1 90.94 192 ASP A C 1
ATOM 1482 O O . ASP A 1 192 ? -16.75 -5.34 -13.695 1 90.94 192 ASP A O 1
ATOM 1486 N N . GLY A 1 193 ? -15.93 -3.754 -12.328 1 92.75 193 GLY A N 1
ATOM 1487 C CA . GLY A 1 193 ? -15.719 -4.742 -11.281 1 92.75 193 GLY A CA 1
ATOM 1488 C C . GLY A 1 193 ? -14.758 -4.277 -10.203 1 92.75 193 GLY A C 1
ATOM 1489 O O . GLY A 1 193 ? -14.578 -3.076 -10.008 1 92.75 193 GLY A O 1
ATOM 1490 N N . LEU A 1 194 ? -14.219 -5.312 -9.469 1 94.12 194 LEU A N 1
ATOM 1491 C CA . LEU A 1 194 ? -13.344 -5.074 -8.328 1 94.12 194 LEU A CA 1
ATOM 1492 C C . LEU A 1 194 ? -12.273 -6.156 -8.227 1 94.12 194 LEU A C 1
ATOM 1494 O O . LEU A 1 194 ? -12.57 -7.344 -8.391 1 94.12 194 LEU A O 1
ATOM 1498 N N . ILE A 1 195 ? -11.062 -5.688 -8.016 1 96.56 195 ILE A N 1
ATOM 1499 C CA . ILE A 1 195 ? -9.969 -6.613 -7.762 1 96.56 195 ILE A CA 1
ATOM 1500 C C . ILE A 1 195 ? -9.555 -6.531 -6.293 1 96.56 195 ILE A C 1
ATOM 1502 O O . ILE A 1 195 ? -9.367 -5.441 -5.754 1 96.56 195 ILE A O 1
ATOM 1506 N N . VAL A 1 196 ? -9.461 -7.629 -5.57 1 97.31 196 VAL A N 1
ATOM 1507 C CA . VAL A 1 196 ? -8.859 -7.742 -4.246 1 97.31 196 VAL A CA 1
ATOM 1508 C C . VAL A 1 196 ? -7.602 -8.602 -4.324 1 97.31 196 VAL A C 1
ATOM 1510 O O . VAL A 1 196 ? -7.668 -9.789 -4.648 1 97.31 196 VAL A O 1
ATOM 1513 N N . SER A 1 197 ? -6.492 -7.973 -4.012 1 97.81 197 SER A N 1
ATOM 1514 C CA . SER A 1 197 ? -5.262 -8.703 -4.293 1 97.81 197 SER A CA 1
ATOM 1515 C C . SER A 1 197 ? -4.316 -8.68 -3.094 1 97.81 197 SER A C 1
ATOM 1517 O O . SER A 1 197 ? -4.434 -7.816 -2.223 1 97.81 197 SER A O 1
ATOM 1519 N N . THR A 1 198 ? -3.467 -9.688 -3.012 1 97.94 198 THR A N 1
ATOM 1520 C CA . THR A 1 198 ? -2.328 -9.719 -2.1 1 97.94 198 THR A CA 1
ATOM 1521 C C . THR A 1 198 ? -1.225 -8.781 -2.576 1 97.94 198 THR A C 1
ATOM 1523 O O . THR A 1 198 ? -1.302 -8.234 -3.676 1 97.94 198 THR A O 1
ATOM 1526 N N . PRO A 1 199 ? -0.176 -8.602 -1.729 1 98.31 199 PRO A N 1
ATOM 1527 C CA . PRO A 1 199 ? 0.988 -7.867 -2.229 1 98.31 199 PRO A CA 1
ATOM 1528 C C . PRO A 1 199 ? 1.601 -8.508 -3.473 1 98.31 199 PRO A C 1
ATOM 1530 O O . PRO A 1 199 ? 1.959 -7.801 -4.418 1 98.31 199 PRO A O 1
ATOM 1533 N N . THR A 1 200 ? 1.647 -9.844 -3.502 1 97.12 200 THR A N 1
ATOM 1534 C CA . THR A 1 200 ? 2.145 -10.523 -4.691 1 97.12 200 THR A CA 1
ATOM 1535 C C . THR A 1 200 ? 1.274 -10.203 -5.902 1 97.12 200 THR A C 1
ATOM 1537 O O . THR A 1 200 ? 1.787 -9.859 -6.969 1 97.12 200 THR A O 1
ATOM 1540 N N . GLY A 1 201 ? 0.014 -10.18 -5.699 1 97.06 201 GLY A N 1
ATOM 1541 C CA . GLY A 1 201 ? -0.941 -9.938 -6.77 1 97.06 201 GLY A CA 1
ATOM 1542 C C . GLY A 1 201 ? -0.973 -8.492 -7.227 1 97.06 201 GLY A C 1
ATOM 1543 O O . GLY A 1 201 ? -1.518 -8.18 -8.289 1 97.06 201 GLY A O 1
ATOM 1544 N N . SER A 1 202 ? -0.429 -7.613 -6.484 1 97.44 202 SER A N 1
ATOM 1545 C CA . SER A 1 202 ? -0.425 -6.203 -6.859 1 97.44 202 SER A CA 1
ATOM 1546 C C . SER A 1 202 ? 0.341 -5.977 -8.156 1 97.44 202 SER A C 1
ATOM 1548 O O . SER A 1 202 ? 0.159 -4.953 -8.82 1 97.44 202 SER A O 1
ATOM 1550 N N . THR A 1 203 ? 1.187 -6.902 -8.594 1 94.81 203 THR A N 1
ATOM 1551 C CA . THR A 1 203 ? 2 -6.758 -9.797 1 94.81 203 THR A CA 1
ATOM 1552 C C . THR A 1 203 ? 1.316 -7.414 -10.992 1 94.81 203 THR A C 1
ATOM 1554 O O . THR A 1 203 ? 1.882 -7.469 -12.094 1 94.81 203 THR A O 1
ATOM 1557 N N . ALA A 1 204 ? 0.166 -7.898 -10.75 1 94.81 204 ALA A N 1
ATOM 1558 C CA . ALA A 1 204 ? -0.574 -8.586 -11.812 1 94.81 204 ALA A CA 1
ATOM 1559 C C . ALA A 1 204 ? -1.701 -7.707 -12.344 1 94.81 204 ALA A C 1
ATOM 1561 O O . ALA A 1 204 ? -1.454 -6.617 -12.867 1 94.81 204 ALA A O 1
ATOM 1562 N N . TYR A 1 205 ? -3.039 -8.125 -12.172 1 95.31 205 TYR A N 1
ATOM 1563 C CA . TYR A 1 205 ? -4.164 -7.402 -12.75 1 95.31 205 TYR A CA 1
ATOM 1564 C C . TYR A 1 205 ? -4.352 -6.047 -12.07 1 95.31 205 TYR A C 1
ATOM 1566 O O . TYR A 1 205 ? -4.73 -5.07 -12.719 1 95.31 205 TYR A O 1
ATOM 1574 N N . ALA A 1 206 ? -3.994 -5.957 -10.844 1 96.38 206 ALA A N 1
ATOM 1575 C CA . ALA A 1 206 ? -4.207 -4.734 -10.07 1 96.38 206 ALA A CA 1
ATOM 1576 C C . ALA A 1 206 ? -3.439 -3.562 -10.68 1 96.38 206 ALA A C 1
ATOM 1578 O O . ALA A 1 206 ? -3.998 -2.48 -10.883 1 96.38 206 ALA A O 1
ATOM 1579 N N . VAL A 1 207 ? -2.197 -3.783 -10.93 1 95.25 207 VAL A N 1
ATOM 1580 C CA . VAL A 1 207 ? -1.382 -2.695 -11.453 1 95.25 207 VAL A CA 1
ATOM 1581 C C . VAL A 1 207 ? -1.872 -2.311 -12.852 1 95.25 207 VAL A C 1
ATOM 1583 O O . VAL A 1 207 ? -1.833 -1.138 -13.227 1 95.25 207 VAL A O 1
ATOM 1586 N N . ALA A 1 208 ? -2.291 -3.225 -13.609 1 93.5 208 ALA A N 1
ATOM 1587 C CA . ALA A 1 208 ? -2.865 -2.941 -14.922 1 93.5 208 ALA A CA 1
ATOM 1588 C C . ALA A 1 208 ? -4.121 -2.084 -14.797 1 93.5 208 ALA A C 1
ATOM 1590 O O . ALA A 1 208 ? -4.445 -1.312 -15.703 1 93.5 208 ALA A O 1
ATOM 1591 N N . ALA A 1 209 ? -4.758 -2.229 -13.68 1 94.75 209 ALA A N 1
ATOM 1592 C CA . ALA A 1 209 ? -5.977 -1.465 -13.43 1 94.75 209 ALA A CA 1
ATOM 1593 C C . ALA A 1 209 ? -5.668 -0.154 -12.711 1 94.75 209 ALA A C 1
ATOM 1595 O O . ALA A 1 209 ? -6.578 0.545 -12.258 1 94.75 209 ALA A O 1
ATOM 1596 N N . GLY A 1 210 ? -4.438 0.15 -12.492 1 94.56 210 GLY A N 1
ATOM 1597 C CA . GLY A 1 210 ? -4.062 1.471 -12.016 1 94.56 210 GLY A CA 1
ATOM 1598 C C . GLY A 1 210 ? -3.615 1.477 -10.562 1 94.56 210 GLY A C 1
ATOM 1599 O O . GLY A 1 210 ? -3.4 2.539 -9.977 1 94.56 210 GLY A O 1
ATOM 1600 N N . ALA A 1 211 ? -3.469 0.354 -9.984 1 97.69 211 ALA A N 1
ATOM 1601 C CA . ALA A 1 211 ? -3.047 0.294 -8.586 1 97.69 211 ALA A CA 1
ATOM 1602 C C . ALA A 1 211 ? -1.526 0.345 -8.477 1 97.69 211 ALA A C 1
ATOM 1604 O O . ALA A 1 211 ? -0.815 0.108 -9.453 1 97.69 211 ALA A O 1
ATOM 1605 N N . SER A 1 212 ? -1.081 0.676 -7.277 1 98.06 212 SER A N 1
ATOM 1606 C CA . SER A 1 212 ? 0.342 0.633 -6.953 1 98.06 212 SER A CA 1
ATOM 1607 C C . SER A 1 212 ? 0.805 -0.796 -6.691 1 98.06 212 SER A C 1
ATOM 1609 O O . SER A 1 212 ? -0.002 -1.663 -6.348 1 98.06 212 SER A O 1
ATOM 1611 N N . MET A 1 213 ? 2.086 -0.976 -6.859 1 97.44 213 MET A N 1
ATOM 1612 C CA . MET A 1 213 ? 2.674 -2.25 -6.453 1 97.44 213 MET A CA 1
ATOM 1613 C C . MET A 1 213 ? 2.936 -2.273 -4.953 1 97.44 213 MET A C 1
ATOM 1615 O O . MET A 1 213 ? 3.115 -1.224 -4.332 1 97.44 213 MET A O 1
ATOM 1619 N N . ILE A 1 214 ? 2.934 -3.48 -4.383 1 98.31 214 ILE A N 1
ATOM 1620 C CA . ILE A 1 214 ? 3.186 -3.629 -2.953 1 98.31 214 ILE A CA 1
ATOM 1621 C C . ILE A 1 214 ? 4.305 -4.641 -2.73 1 98.31 214 ILE A C 1
ATOM 1623 O O . ILE A 1 214 ? 4.258 -5.758 -3.258 1 98.31 214 ILE A O 1
ATOM 1627 N N . HIS A 1 215 ? 5.27 -4.195 -2.002 1 97.12 215 HIS A N 1
ATOM 1628 C CA . HIS A 1 215 ? 6.297 -5.137 -1.57 1 97.12 215 HIS A CA 1
ATOM 1629 C C . HIS A 1 215 ? 5.688 -6.305 -0.799 1 97.12 215 HIS A C 1
ATOM 1631 O O . HIS A 1 215 ? 4.809 -6.105 0.042 1 97.12 215 HIS A O 1
ATOM 1637 N N . PRO A 1 216 ? 6.188 -7.559 -0.98 1 96 216 PRO A N 1
ATOM 1638 C CA . PRO A 1 216 ? 5.566 -8.75 -0.395 1 96 216 PRO A CA 1
ATOM 1639 C C . PRO A 1 216 ? 5.59 -8.734 1.132 1 96 216 PRO A C 1
ATOM 1641 O O . PRO A 1 216 ? 4.793 -9.43 1.771 1 96 216 PRO A O 1
ATOM 1644 N N . SER A 1 217 ? 6.461 -7.965 1.706 1 95.88 217 SER A N 1
ATOM 1645 C CA . SER A 1 217 ? 6.613 -7.977 3.156 1 95.88 217 SER A CA 1
ATOM 1646 C C . SER A 1 217 ? 5.656 -6.988 3.82 1 95.88 217 SER A C 1
ATOM 1648 O O . SER A 1 217 ? 5.602 -6.898 5.047 1 95.88 217 SER A O 1
ATOM 1650 N N . VAL A 1 218 ? 4.957 -6.23 3.072 1 97.94 218 VAL A N 1
ATOM 1651 C CA . VAL A 1 218 ? 3.949 -5.34 3.633 1 97.94 218 VAL A CA 1
ATOM 1652 C C . VAL A 1 218 ? 2.672 -6.121 3.924 1 97.94 218 VAL A C 1
ATOM 1654 O O . VAL A 1 218 ? 2.062 -6.688 3.014 1 97.94 218 VAL A O 1
ATOM 1657 N N . PRO A 1 219 ? 2.264 -6.219 5.145 1 97.81 219 PRO A N 1
ATOM 1658 C CA . PRO A 1 219 ? 1.032 -6.941 5.477 1 97.81 219 PRO A CA 1
ATOM 1659 C C . PRO A 1 219 ? -0.227 -6.172 5.082 1 97.81 219 PRO A C 1
ATOM 1661 O O . PRO A 1 219 ? -0.786 -5.434 5.902 1 97.81 219 PRO A O 1
ATOM 1664 N N . ALA A 1 220 ? -0.633 -6.434 3.869 1 98.62 220 ALA A N 1
ATOM 1665 C CA . ALA A 1 220 ? -1.705 -5.586 3.354 1 98.62 220 ALA A CA 1
ATOM 1666 C C . ALA A 1 220 ? -2.539 -6.328 2.312 1 98.62 220 ALA A C 1
ATOM 1668 O O . ALA A 1 220 ? -2.162 -7.414 1.866 1 98.62 220 ALA A O 1
ATOM 1669 N N . ILE A 1 221 ? -3.703 -5.781 2.031 1 98.56 221 ILE A N 1
ATOM 1670 C CA . ILE A 1 221 ? -4.598 -6.156 0.942 1 98.56 221 ILE A CA 1
ATOM 1671 C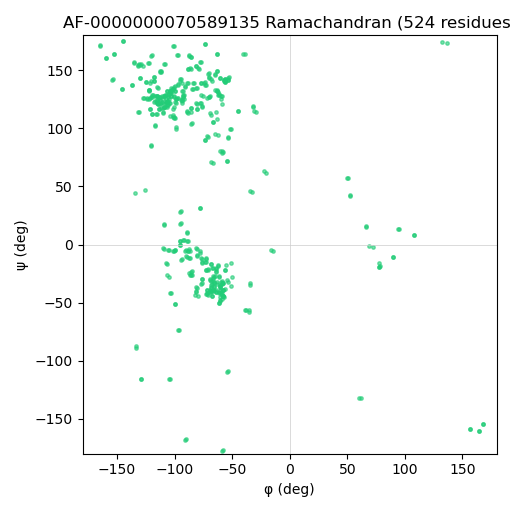 C . ILE A 1 221 ? -4.852 -4.949 0.044 1 98.56 221 ILE A C 1
ATOM 1673 O O . ILE A 1 221 ? -5.059 -3.836 0.533 1 98.56 221 ILE A O 1
ATOM 1677 N N . MET A 1 222 ? -4.746 -5.168 -1.239 1 98.5 222 MET A N 1
ATOM 1678 C CA . MET A 1 222 ? -5.023 -4.109 -2.209 1 98.5 222 MET A CA 1
ATOM 1679 C C . MET A 1 222 ? -6.43 -4.254 -2.783 1 98.5 222 MET A C 1
ATOM 1681 O O . MET A 1 222 ? -6.805 -5.328 -3.258 1 98.5 222 MET A O 1
ATOM 1685 N N . VAL A 1 223 ? -7.238 -3.201 -2.684 1 97.88 223 VAL A N 1
ATOM 1686 C CA . VAL A 1 223 ? -8.562 -3.127 -3.301 1 97.88 223 VAL A CA 1
ATOM 1687 C C . VAL A 1 223 ? -8.516 -2.178 -4.496 1 97.88 223 VAL A C 1
ATOM 1689 O O . VAL A 1 223 ? -8.211 -0.994 -4.348 1 97.88 223 VAL A O 1
ATOM 1692 N N . THR A 1 224 ? -8.883 -2.68 -5.684 1 97.5 224 THR A N 1
ATOM 1693 C CA . THR A 1 224 ? -8.727 -1.909 -6.914 1 97.5 224 THR A CA 1
ATOM 1694 C C . THR A 1 224 ? -10.008 -1.945 -7.738 1 97.5 224 THR A C 1
ATOM 1696 O O . THR A 1 224 ? -10.383 -2.994 -8.266 1 97.5 224 THR A O 1
ATOM 1699 N N . PRO A 1 225 ? -10.664 -0.81 -7.891 1 95.81 225 PRO A N 1
ATOM 1700 C CA . PRO A 1 225 ? -11.805 -0.783 -8.812 1 95.81 225 PRO A CA 1
ATOM 1701 C C . PRO A 1 225 ? -11.391 -0.9 -10.273 1 95.81 225 PRO A C 1
ATOM 1703 O O . PRO A 1 225 ? -10.328 -0.398 -10.656 1 95.81 225 PRO A O 1
ATOM 1706 N N . ILE A 1 226 ? -12.219 -1.578 -11 1 94.31 226 ILE A N 1
ATOM 1707 C CA . ILE A 1 226 ? -11.992 -1.67 -12.438 1 94.31 226 ILE A CA 1
ATOM 1708 C C . ILE A 1 226 ? -12.914 -0.699 -13.172 1 94.31 226 ILE A C 1
ATOM 1710 O O . ILE A 1 226 ? -14.133 -0.892 -13.195 1 94.31 226 ILE A O 1
ATOM 1714 N N . CYS A 1 227 ? -12.359 0.38 -13.758 1 92.5 227 CYS A N 1
ATOM 1715 C CA . CYS A 1 227 ? -13.086 1.394 -14.516 1 92.5 227 CYS A CA 1
ATOM 1716 C C . CYS A 1 227 ? -14.289 1.899 -13.734 1 92.5 227 CYS A C 1
ATOM 1718 O O . CYS A 1 227 ? -15.422 1.832 -14.219 1 92.5 227 CYS A O 1
ATOM 1720 N N . PRO A 1 228 ? -14.031 2.391 -12.57 1 92.62 228 PRO A N 1
ATOM 1721 C CA . PRO A 1 228 ? -15.156 2.885 -11.773 1 92.62 228 PRO A CA 1
ATOM 1722 C C . PRO A 1 228 ? -15.844 4.094 -12.406 1 92.62 228 PRO A C 1
ATOM 1724 O O . PRO A 1 228 ? -15.18 4.938 -13.008 1 92.62 228 PRO A O 1
ATOM 1727 N N . HIS A 1 229 ? -17.109 4.098 -12.164 1 89.62 229 HIS A N 1
ATOM 1728 C CA . HIS A 1 229 ? -17.891 5.242 -12.625 1 89.62 229 HIS A CA 1
ATOM 1729 C C . HIS A 1 229 ? -17.594 6.48 -11.781 1 89.62 229 HIS A C 1
ATOM 1731 O O . HIS A 1 229 ? -17.609 7.602 -12.289 1 89.62 229 HIS A O 1
ATOM 1737 N N . SER A 1 230 ? -17.453 6.219 -10.523 1 84.94 230 SER A N 1
ATOM 1738 C CA . SER A 1 230 ? -17.109 7.328 -9.641 1 84.94 230 SER A CA 1
ATOM 1739 C C . SER A 1 230 ? -15.648 7.746 -9.828 1 84.94 230 SER A C 1
ATOM 1741 O O . SER A 1 230 ? -14.75 6.902 -9.812 1 84.94 230 SER A O 1
ATOM 1743 N N . LEU A 1 231 ? -15.43 9.008 -9.859 1 75.25 231 LEU A N 1
ATOM 1744 C CA . LEU A 1 231 ? -14.086 9.555 -10.047 1 75.25 231 LEU A CA 1
ATOM 1745 C C . LEU A 1 231 ? -13.273 9.438 -8.766 1 75.25 231 LEU A C 1
ATOM 1747 O O . LEU A 1 231 ? -12.039 9.461 -8.805 1 75.25 231 LEU A O 1
ATOM 1751 N N . SER A 1 232 ? -13.945 9.188 -7.695 1 77.06 232 SER A N 1
ATOM 1752 C CA . SER A 1 232 ? -13.25 9.266 -6.418 1 77.06 232 SER A CA 1
ATOM 1753 C C . SER A 1 232 ? -12.875 7.883 -5.906 1 77.06 232 SER A C 1
ATOM 1755 O O . SER A 1 232 ? -12.164 7.754 -4.906 1 77.06 232 SER A O 1
ATOM 1757 N N . PHE A 1 233 ? -13.328 6.969 -6.621 1 86.12 233 PHE A N 1
ATOM 1758 C CA . PHE A 1 233 ? -12.977 5.637 -6.133 1 86.12 233 PHE A CA 1
ATOM 1759 C C . PHE A 1 233 ? -11.609 5.215 -6.652 1 86.12 233 PHE A C 1
ATOM 1761 O O . PHE A 1 233 ? -11.484 4.781 -7.801 1 86.12 233 PHE A O 1
ATOM 1768 N N . ARG A 1 234 ? -10.625 5.281 -5.77 1 92.56 234 ARG A N 1
ATOM 1769 C CA . ARG A 1 234 ? -9.234 4.957 -6.074 1 92.56 234 ARG A CA 1
ATOM 1770 C C . ARG A 1 234 ? -8.82 3.645 -5.418 1 92.56 234 ARG A C 1
ATOM 1772 O O . ARG A 1 234 ? -9.438 3.211 -4.441 1 92.56 234 ARG A O 1
ATOM 1779 N N . PRO A 1 235 ? -7.785 3.018 -6.051 1 97.25 235 PRO A N 1
ATOM 1780 C CA . PRO A 1 235 ? -7.242 1.851 -5.352 1 97.25 235 PRO A CA 1
ATOM 1781 C C . PRO A 1 235 ? -6.781 2.174 -3.934 1 97.25 235 PRO A C 1
ATOM 1783 O O . PRO A 1 235 ? -6.223 3.248 -3.691 1 97.25 235 PRO A O 1
ATOM 1786 N N . ILE A 1 236 ? -7.008 1.248 -3.059 1 97.5 236 ILE A N 1
ATOM 1787 C CA . ILE A 1 236 ? -6.668 1.506 -1.664 1 97.5 236 ILE A CA 1
ATOM 1788 C C . ILE A 1 236 ? -5.996 0.273 -1.062 1 97.5 236 ILE A C 1
ATOM 1790 O O . ILE A 1 236 ? -6.418 -0.857 -1.315 1 97.5 236 ILE A O 1
ATOM 1794 N N . VAL A 1 237 ? -4.941 0.507 -0.296 1 98.69 237 VAL A N 1
ATOM 1795 C CA . VAL A 1 237 ? -4.254 -0.523 0.474 1 98.69 237 VAL A CA 1
ATOM 1796 C C . VAL A 1 237 ? -4.812 -0.567 1.895 1 98.69 237 VAL A C 1
ATOM 1798 O O . VAL A 1 237 ? -4.82 0.447 2.598 1 98.69 237 VAL A O 1
ATOM 1801 N N . VAL A 1 238 ? -5.277 -1.749 2.334 1 98.31 238 VAL A N 1
ATOM 1802 C CA . VAL A 1 238 ? -5.809 -1.916 3.684 1 98.31 238 VAL A CA 1
ATOM 1803 C C . VAL A 1 238 ? -4.992 -2.969 4.434 1 98.31 238 VAL A C 1
ATOM 1805 O O . VAL A 1 238 ? -4.254 -3.742 3.818 1 98.31 238 VAL A O 1
ATOM 1808 N N . PRO A 1 239 ? -5.102 -2.992 5.738 1 97.81 239 PRO A N 1
ATOM 1809 C CA . PRO A 1 239 ? -4.312 -3.959 6.508 1 97.81 239 PRO A CA 1
ATOM 1810 C C . PRO A 1 239 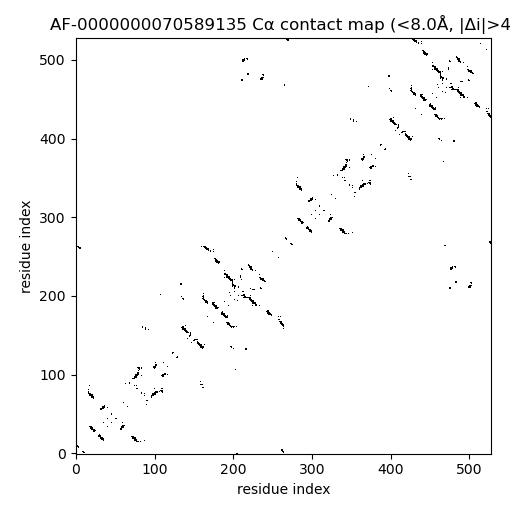? -4.68 -5.406 6.191 1 97.81 239 PRO A C 1
ATOM 1812 O O . PRO A 1 239 ? -5.836 -5.695 5.867 1 97.81 239 PRO A O 1
ATOM 1815 N N . ALA A 1 240 ? -3.707 -6.266 6.305 1 96.81 240 ALA A N 1
ATOM 1816 C CA . ALA A 1 240 ? -3.885 -7.688 6.023 1 96.81 240 ALA A CA 1
ATOM 1817 C C . ALA A 1 240 ? -4.867 -8.32 7 1 96.81 240 ALA A C 1
ATOM 1819 O O . ALA A 1 240 ? -5.52 -9.32 6.68 1 96.81 240 ALA A O 1
ATOM 1820 N N . GLY A 1 241 ? -5.078 -7.812 8.125 1 94.19 241 GLY A N 1
ATOM 1821 C CA . GLY A 1 241 ? -5.871 -8.445 9.164 1 94.19 241 GLY A CA 1
ATOM 1822 C C . GLY A 1 241 ? -7.348 -8.117 9.078 1 94.19 241 GLY A C 1
ATOM 1823 O O . GLY A 1 241 ? -8.156 -8.625 9.867 1 94.19 241 GLY A O 1
ATOM 1824 N N . VAL A 1 242 ? -7.688 -7.418 8.117 1 96.19 242 VAL A N 1
ATOM 1825 C CA . VAL A 1 242 ? -9.078 -6.988 8.031 1 96.19 242 VAL A CA 1
ATOM 1826 C C . VAL A 1 242 ? -9.898 -8.047 7.297 1 96.19 242 VAL A C 1
ATOM 1828 O O . VAL A 1 242 ? -9.344 -8.891 6.59 1 96.19 242 VAL A O 1
ATOM 1831 N N . GLU A 1 243 ? -11.219 -7.973 7.449 1 97.25 243 GLU A N 1
ATOM 1832 C CA . GLU A 1 243 ? -12.18 -8.75 6.664 1 97.25 243 GLU A CA 1
ATOM 1833 C C . GLU A 1 243 ? -12.906 -7.863 5.656 1 97.25 243 GLU A C 1
ATOM 1835 O O . GLU A 1 243 ? -13.547 -6.879 6.035 1 97.25 243 GLU A O 1
ATOM 1840 N N . LEU A 1 244 ? -12.789 -8.242 4.461 1 96.88 244 LEU A N 1
ATOM 1841 C CA . LEU A 1 244 ? -13.523 -7.574 3.391 1 96.88 244 LEU A CA 1
ATOM 1842 C C . LEU A 1 244 ? -14.727 -8.406 2.951 1 96.88 244 LEU A C 1
ATOM 1844 O O . LEU A 1 244 ? -14.617 -9.617 2.785 1 96.88 244 LEU A O 1
ATOM 1848 N N . LYS A 1 245 ? -15.828 -7.777 2.873 1 95.69 245 LYS A N 1
ATOM 1849 C CA . LYS A 1 245 ? -17.031 -8.406 2.348 1 95.69 245 LYS A CA 1
ATOM 1850 C C . LYS A 1 245 ? -17.547 -7.676 1.11 1 95.69 245 LYS A C 1
ATOM 1852 O O . LYS A 1 245 ? -17.656 -6.445 1.109 1 95.69 245 LYS A O 1
ATOM 1857 N N . VAL A 1 246 ? -17.766 -8.383 0.118 1 92.56 246 VAL A N 1
ATOM 1858 C CA . VAL A 1 246 ? -18.281 -7.844 -1.138 1 92.56 246 VAL A CA 1
ATOM 1859 C C . VAL A 1 246 ? -19.672 -8.414 -1.419 1 92.56 246 VAL A C 1
ATOM 1861 O O . VAL A 1 246 ? -19.859 -9.633 -1.444 1 92.56 246 VAL A O 1
ATOM 1864 N N . ARG A 1 247 ? -20.594 -7.492 -1.545 1 89.44 247 ARG A N 1
ATOM 1865 C CA . ARG A 1 247 ? -21.969 -7.898 -1.852 1 89.44 247 ARG A CA 1
ATOM 1866 C C . ARG A 1 247 ? -22.406 -7.375 -3.219 1 89.44 247 ARG A C 1
ATOM 1868 O O . ARG A 1 247 ? -22.219 -6.195 -3.521 1 89.44 247 ARG A O 1
ATOM 1875 N N . THR A 1 248 ? -22.875 -8.273 -4.004 1 83.75 248 THR A N 1
ATOM 1876 C CA . THR A 1 248 ? -23.375 -7.867 -5.316 1 83.75 248 THR A CA 1
ATOM 1877 C C . THR A 1 248 ? -24.906 -7.762 -5.305 1 83.75 248 THR A C 1
ATOM 1879 O O . THR A 1 248 ? -25.578 -8.578 -4.68 1 83.75 248 THR A O 1
ATOM 1882 N N . LEU A 1 249 ? -25.422 -6.484 -5.375 1 66.62 249 LEU A N 1
ATOM 1883 C CA . LEU A 1 249 ? -26.875 -6.293 -5.363 1 66.62 249 LEU A CA 1
ATOM 1884 C C . LEU A 1 249 ? -27.5 -6.859 -6.633 1 66.62 249 LEU A C 1
ATOM 1886 O O . LEU A 1 249 ? -27.031 -6.594 -7.738 1 66.62 249 LEU A O 1
ATOM 1890 N N . LEU A 1 250 ? -28.141 -8 -6.406 1 54.06 250 LEU A N 1
ATOM 1891 C CA . LEU A 1 250 ? -28.969 -8.492 -7.496 1 54.06 250 LEU A CA 1
ATOM 1892 C C . LEU A 1 250 ? -30.172 -7.574 -7.715 1 54.06 250 LEU A C 1
ATOM 1894 O O . LEU A 1 250 ? -30.875 -7.23 -6.762 1 54.06 250 LEU A O 1
ATOM 1898 N N . SER A 1 251 ? -30.016 -6.445 -8.203 1 45.97 251 SER A N 1
ATOM 1899 C CA . SER A 1 251 ? -31.234 -5.66 -8.43 1 45.97 251 SER A CA 1
ATOM 1900 C C . SER A 1 251 ? -32.406 -6.559 -8.734 1 45.97 251 SER A C 1
ATOM 1902 O O . SER A 1 251 ? -32.281 -7.551 -9.453 1 45.97 251 SER A O 1
ATOM 1904 N N . SER A 1 252 ? -33.375 -6.57 -7.875 1 39.28 252 SER A N 1
ATOM 1905 C CA . SER A 1 252 ? -34.719 -7.16 -8.023 1 39.28 252 SER A CA 1
ATOM 1906 C C . SER A 1 252 ? -35.219 -7.012 -9.453 1 39.28 252 SER A C 1
ATOM 1908 O O . SER A 1 252 ? -36.188 -7.676 -9.844 1 39.28 252 SER A O 1
ATOM 1910 N N . SER A 1 253 ? -35.281 -5.762 -9.992 1 39.75 253 SER A N 1
ATOM 1911 C CA . SER A 1 253 ? -36.188 -5.672 -11.133 1 39.75 253 SER A CA 1
ATOM 1912 C C . SER A 1 253 ? -35.844 -6.711 -12.195 1 39.75 253 SER A C 1
ATOM 1914 O O . SER A 1 253 ? -36.719 -7.449 -12.648 1 39.75 253 SER A O 1
ATOM 1916 N N . PHE A 1 254 ? -35.25 -6.219 -13.492 1 36.09 254 PHE A N 1
ATOM 1917 C CA . PHE A 1 254 ? -35.125 -7.121 -14.633 1 36.09 254 PHE A CA 1
ATOM 1918 C C . PHE A 1 254 ? -34.156 -8.266 -14.32 1 36.09 254 PHE A C 1
ATOM 1920 O O . PHE A 1 254 ? -33.156 -8.07 -13.602 1 36.09 254 PHE A O 1
ATOM 1927 N N . LEU A 1 255 ? -34.562 -9.547 -14.234 1 35.81 255 LEU A N 1
ATOM 1928 C CA . LEU A 1 255 ? -34 -10.883 -14.227 1 35.81 255 LEU A CA 1
ATOM 1929 C C . LEU A 1 255 ? -32.562 -10.859 -14.75 1 35.81 255 LEU A C 1
ATOM 1931 O O . LEU A 1 255 ? -32.031 -11.883 -15.219 1 35.81 255 LEU A O 1
ATOM 1935 N N . VAL A 1 256 ? -32.156 -9.805 -15.164 1 38.44 256 VAL A N 1
ATOM 1936 C CA . VAL A 1 256 ? -30.844 -10.062 -15.758 1 38.44 256 VAL A CA 1
ATOM 1937 C C . VAL A 1 256 ? -29.891 -10.617 -14.711 1 38.44 256 VAL A C 1
ATOM 1939 O O . VAL A 1 256 ? -29.609 -9.969 -13.703 1 38.44 256 VAL A O 1
ATOM 1942 N N . ARG A 1 257 ? -29.984 -11.852 -14.445 1 41.94 257 ARG A N 1
ATOM 1943 C CA . ARG A 1 257 ? -29 -12.68 -13.75 1 41.94 257 ARG A CA 1
ATOM 1944 C C . ARG A 1 257 ? -27.609 -12.062 -13.836 1 41.94 257 ARG A C 1
ATOM 1946 O O . ARG A 1 257 ? -26.953 -12.148 -14.875 1 41.94 257 ARG A O 1
ATOM 1953 N N . LYS A 1 258 ? -27.406 -10.828 -13.234 1 49.84 258 LYS A N 1
ATOM 1954 C CA . LYS A 1 258 ? -26.094 -10.203 -13.258 1 49.84 258 LYS A CA 1
ATOM 1955 C C . LYS A 1 258 ? -25.031 -11.133 -12.688 1 49.84 258 LYS A C 1
ATOM 1957 O O . LYS A 1 258 ? -25.016 -11.391 -11.484 1 49.84 258 LYS A O 1
ATOM 1962 N N . THR A 1 259 ? -24.797 -12.07 -13.469 1 51.56 259 THR A N 1
ATOM 1963 C CA . THR A 1 259 ? -23.734 -13.039 -13.203 1 51.56 259 THR A CA 1
ATOM 1964 C C . THR A 1 259 ? -22.406 -12.344 -12.922 1 51.56 259 THR A C 1
ATOM 1966 O O . THR A 1 259 ? -22 -11.461 -13.688 1 51.56 259 THR A O 1
ATOM 1969 N N . VAL A 1 260 ? -22.109 -12.25 -11.625 1 57.72 260 VAL A N 1
ATOM 1970 C CA . VAL A 1 260 ? -20.75 -11.82 -11.312 1 57.72 260 VAL A CA 1
ATOM 1971 C C . VAL A 1 260 ? -19.766 -12.977 -11.516 1 57.72 260 VAL A C 1
ATOM 1973 O O . VAL A 1 260 ? -20.094 -14.133 -11.227 1 57.72 260 VAL A O 1
ATOM 1976 N N . PHE A 1 261 ? -18.859 -12.609 -12.219 1 67.94 261 PHE A N 1
ATOM 1977 C CA . PHE A 1 261 ? -17.781 -13.578 -12.422 1 67.94 261 PHE A CA 1
ATOM 1978 C C . PHE A 1 261 ? -16.672 -13.375 -11.406 1 67.94 261 PHE A C 1
ATOM 1980 O O . PHE A 1 261 ? -16.312 -12.234 -11.094 1 67.94 261 PHE A O 1
ATOM 1987 N N . ILE A 1 262 ? -16.328 -14.43 -10.742 1 71.56 262 ILE A N 1
ATOM 1988 C CA . ILE A 1 262 ? -15.227 -14.398 -9.789 1 71.56 262 ILE A CA 1
ATOM 1989 C C . ILE A 1 262 ? -14.031 -15.172 -10.359 1 71.56 262 ILE A C 1
ATOM 1991 O O . ILE A 1 262 ? -14.18 -16.312 -10.797 1 71.56 262 ILE A O 1
ATOM 1995 N N . GLY A 1 263 ? -12.961 -14.391 -10.523 1 72.94 263 GLY A N 1
ATOM 1996 C CA . GLY A 1 263 ? -11.727 -15.008 -10.984 1 72.94 263 GLY A CA 1
ATOM 1997 C C . GLY A 1 263 ? -10.633 -15.016 -9.93 1 72.94 263 GLY A C 1
ATOM 1998 O O . GLY A 1 263 ? -10.633 -14.18 -9.023 1 72.94 263 GLY A O 1
ATOM 1999 N 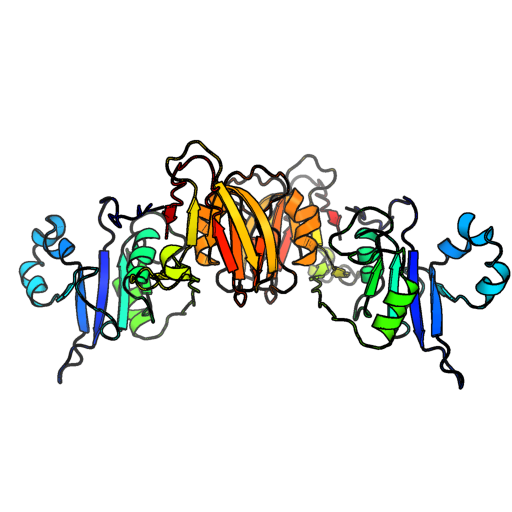N . PHE A 1 264 ? -9.805 -16.094 -10.023 1 72.38 264 PHE A N 1
ATOM 2000 C CA . PHE A 1 264 ? -8.703 -16.25 -9.078 1 72.38 264 PHE A CA 1
ATOM 2001 C C . PHE A 1 264 ? -7.375 -16.375 -9.812 1 72.38 264 PHE A C 1
ATOM 2003 O O . PHE A 1 264 ? -7.324 -16.875 -10.938 1 72.38 264 PHE A O 1
ATOM 2010 N N . MET B 1 1 ? -0.667 21.625 -1.6 1 27.3 1 MET B N 1
ATOM 2011 C CA . MET B 1 1 ? 0.726 21.281 -1.334 1 27.3 1 MET B CA 1
ATOM 2012 C C . MET B 1 1 ? 1.525 22.516 -0.927 1 27.3 1 MET B C 1
ATOM 2014 O O . MET B 1 1 ? 1.591 23.484 -1.675 1 27.3 1 MET B O 1
ATOM 2018 N N . ARG B 1 2 ? 1.442 22.891 0.255 1 29.7 2 ARG B N 1
ATOM 2019 C CA . ARG B 1 2 ? 2.295 24.047 0.558 1 29.7 2 ARG B CA 1
ATOM 2020 C C . ARG B 1 2 ? 3.738 23.766 0.142 1 29.7 2 ARG B C 1
ATOM 2022 O O . ARG B 1 2 ? 4.332 22.781 0.555 1 29.7 2 ARG B O 1
ATOM 2029 N N . ARG B 1 3 ? 3.988 24.156 -1.046 1 31.42 3 ARG B N 1
ATOM 2030 C CA . ARG B 1 3 ? 5.379 24.125 -1.487 1 31.42 3 ARG B CA 1
ATOM 2031 C C . ARG B 1 3 ? 6.266 24.969 -0.57 1 31.42 3 ARG B C 1
ATOM 2033 O O . ARG B 1 3 ? 5.961 26.125 -0.29 1 31.42 3 ARG B O 1
ATOM 2040 N N . ARG B 1 4 ? 6.613 24.469 0.513 1 30.33 4 ARG B N 1
ATOM 2041 C CA . ARG B 1 4 ? 7.668 25.281 1.103 1 30.33 4 ARG B CA 1
ATOM 2042 C C . ARG B 1 4 ? 8.906 25.312 0.215 1 30.33 4 ARG B C 1
ATOM 2044 O O . ARG B 1 4 ? 9.367 24.25 -0.247 1 30.33 4 ARG B O 1
ATOM 2051 N N . SER B 1 5 ? 9.008 26.297 -0.597 1 28.34 5 SER B N 1
ATOM 2052 C CA . SER B 1 5 ? 10.344 26.438 -1.171 1 28.34 5 SER B CA 1
ATOM 2053 C C . SER B 1 5 ? 11.43 26.188 -0.13 1 28.34 5 SER B C 1
ATOM 2055 O O . SER B 1 5 ? 11.141 26.125 1.068 1 28.34 5 SER B O 1
ATOM 2057 N N . ALA B 1 6 ? 12.695 25.953 -0.532 1 31.11 6 ALA B N 1
ATOM 2058 C CA . ALA B 1 6 ? 13.75 26.031 0.477 1 31.11 6 ALA B CA 1
ATOM 2059 C C . ALA B 1 6 ? 13.438 27.109 1.515 1 31.11 6 ALA B C 1
ATOM 2061 O O . ALA B 1 6 ? 13.93 27.047 2.643 1 31.11 6 ALA B O 1
ATOM 2062 N N . GLU B 1 7 ? 12.844 28.109 1.052 1 29.7 7 GLU B N 1
ATOM 2063 C CA . GLU B 1 7 ? 12.805 29.281 1.931 1 29.7 7 GLU B CA 1
ATOM 2064 C C . GLU B 1 7 ? 11.523 29.312 2.754 1 29.7 7 GLU B C 1
ATOM 2066 O O . GLU B 1 7 ? 11.266 30.266 3.488 1 29.7 7 GLU B O 1
ATOM 2071 N N . GLY B 1 8 ? 10.797 28.375 3.158 1 32.16 8 GLY B N 1
ATOM 2072 C CA . GLY B 1 8 ? 9.891 28.062 4.25 1 32.16 8 GLY B CA 1
ATOM 2073 C C . GLY B 1 8 ? 8.602 28.875 4.195 1 32.16 8 GLY B C 1
ATOM 2074 O O . GLY B 1 8 ? 7.84 28.891 5.16 1 32.16 8 GLY B O 1
ATOM 2075 N N . ARG B 1 9 ? 8.234 29.859 3.256 1 30.56 9 ARG B N 1
ATOM 2076 C CA . ARG B 1 9 ? 7.168 30.781 3.621 1 30.56 9 ARG B CA 1
ATOM 2077 C C . ARG B 1 9 ? 5.801 30.219 3.246 1 30.56 9 ARG B C 1
ATOM 2079 O O . ARG B 1 9 ? 5.586 29.812 2.104 1 30.56 9 ARG B O 1
ATOM 2086 N N . PRO B 1 10 ? 4.871 29.859 4.094 1 34.69 10 PRO B N 1
ATOM 2087 C CA . PRO B 1 10 ? 3.533 29.297 3.889 1 34.69 10 PRO B CA 1
ATOM 2088 C C . PRO B 1 10 ? 2.555 30.312 3.299 1 34.69 10 PRO B C 1
ATOM 2090 O O . PRO B 1 10 ? 2.707 31.516 3.51 1 34.69 10 PRO B O 1
ATOM 2093 N N . MET B 1 11 ? 1.792 30.141 2.195 1 30.52 11 MET B N 1
ATOM 2094 C CA . MET B 1 11 ? 0.782 30.984 1.562 1 30.52 11 MET B CA 1
ATOM 2095 C C . MET B 1 11 ? -0.397 31.219 2.5 1 30.52 11 MET B C 1
ATOM 2097 O O . MET B 1 11 ? -0.824 30.297 3.207 1 30.52 11 MET B O 1
ATOM 2101 N N . ARG B 1 12 ? -1.015 32.531 2.807 1 34.34 12 ARG B N 1
ATOM 2102 C CA . ARG B 1 12 ? -1.914 33.156 3.768 1 34.34 12 ARG B CA 1
ATOM 2103 C C . ARG B 1 12 ? -3.367 32.812 3.475 1 34.34 12 ARG B C 1
ATOM 2105 O O . ARG B 1 12 ? -4.086 33.562 2.842 1 34.34 12 ARG B O 1
ATOM 2112 N N . SER B 1 13 ? -4.039 31.797 2.963 1 35.56 13 SER B N 1
ATOM 2113 C CA . SER B 1 13 ? -5.496 31.781 2.904 1 35.56 13 SER B CA 1
ATOM 2114 C C . SER B 1 13 ? -6.105 31.906 4.297 1 35.56 13 SER B C 1
ATOM 2116 O O . SER B 1 13 ? -5.402 31.766 5.301 1 35.56 13 SER B O 1
ATOM 2118 N N . ARG B 1 14 ? -7.625 31.859 4.566 1 43.94 14 ARG B N 1
ATOM 2119 C CA . ARG B 1 14 ? -8.305 31.969 5.852 1 43.94 14 ARG B CA 1
ATOM 2120 C C . ARG B 1 14 ? -7.613 31.109 6.906 1 43.94 14 ARG B C 1
ATOM 2122 O O . ARG B 1 14 ? -7.367 29.922 6.688 1 43.94 14 ARG B O 1
ATOM 2129 N N . GLN B 1 15 ? -7.059 31.703 7.895 1 50.5 15 GLN B N 1
ATOM 2130 C CA . GLN B 1 15 ? -5.945 31.219 8.695 1 50.5 15 GLN B CA 1
ATOM 2131 C C . GLN B 1 15 ? -6.387 30.047 9.586 1 50.5 15 GLN B C 1
ATOM 2133 O O . GLN B 1 15 ? -7.285 30.203 10.414 1 50.5 15 GLN B O 1
ATOM 2138 N N . PRO B 1 16 ? -6.266 28.766 9.172 1 57.22 16 PRO B N 1
ATOM 2139 C CA . PRO B 1 16 ? -6.367 27.625 10.094 1 57.22 16 PRO B CA 1
ATOM 2140 C C . PRO B 1 16 ? -5.844 27.953 11.492 1 57.22 16 PRO B C 1
ATOM 2142 O O . PRO B 1 16 ? -4.949 28.797 11.641 1 57.22 16 PRO B O 1
ATOM 2145 N N . LEU B 1 17 ? -6.891 27.828 12.539 1 66.94 17 LEU B N 1
ATOM 2146 C CA . LEU B 1 17 ? -6.504 28.109 13.914 1 66.94 17 LEU B CA 1
ATOM 2147 C C . LEU B 1 17 ? -6.098 26.828 14.633 1 66.94 17 LEU B C 1
ATOM 2149 O O . LEU B 1 17 ? -6.77 25.797 14.5 1 66.94 17 LEU B O 1
ATOM 2153 N N . THR B 1 18 ? -4.91 26.781 15.125 1 71.5 18 THR B N 1
ATOM 2154 C CA . THR B 1 18 ? -4.445 25.734 16.016 1 71.5 18 THR B CA 1
ATOM 2155 C C . THR B 1 18 ? -4.438 26.219 17.469 1 71.5 18 THR B C 1
ATOM 2157 O O . THR B 1 18 ? -3.881 27.281 17.766 1 71.5 18 THR B O 1
ATOM 2160 N N . VAL B 1 19 ? -5.328 25.656 18.234 1 76.44 19 VAL B N 1
ATOM 2161 C CA . VAL B 1 19 ? -5.348 25.922 19.672 1 76.44 19 VAL B CA 1
ATOM 2162 C C . VAL B 1 19 ? -4.625 24.797 20.422 1 76.44 19 VAL B C 1
ATOM 2164 O O . VAL B 1 19 ? -4.906 23.625 20.188 1 76.44 19 VAL B O 1
ATOM 2167 N N . LEU B 1 20 ? -3.711 25.172 21.188 1 76.06 20 LEU B N 1
ATOM 2168 C CA . LEU B 1 20 ? -2.939 24.219 21.969 1 76.06 20 LEU B CA 1
ATOM 2169 C C . LEU B 1 20 ? -3.283 24.312 23.453 1 76.06 20 LEU B C 1
ATOM 2171 O O . LEU B 1 20 ? -3.402 25.422 23.984 1 76.06 20 LEU B O 1
ATOM 2175 N N . LEU B 1 21 ? -3.582 23.219 23.969 1 75.56 21 LEU B N 1
ATOM 2176 C CA . LEU B 1 21 ? -3.912 23.156 25.391 1 75.56 21 LEU B CA 1
ATOM 2177 C C . LEU B 1 21 ? -2.773 22.531 26.188 1 75.56 21 LEU B C 1
ATOM 2179 O O . LEU B 1 21 ? -2.242 21.484 25.812 1 75.56 21 LEU B O 1
ATOM 2183 N N . GLY B 1 22 ? -2.273 23.172 27.141 1 69.25 22 GLY B N 1
ATOM 2184 C CA . GLY B 1 22 ? -1.225 22.703 28.031 1 69.25 22 GLY B CA 1
ATOM 2185 C C . GLY B 1 22 ? -1.581 22.828 29.5 1 69.25 22 GLY B C 1
ATOM 2186 O O . GLY B 1 22 ? -2.557 23.5 29.844 1 69.25 22 GLY B O 1
ATOM 2187 N N . LYS B 1 23 ? -0.888 21.859 30.359 1 63.12 23 LYS B N 1
ATOM 2188 C CA . LYS B 1 23 ? -1.082 21.922 31.812 1 63.12 23 LYS B CA 1
ATOM 2189 C C . LYS B 1 23 ? -0.447 23.172 32.406 1 63.12 23 LYS B C 1
ATOM 2191 O O . LYS B 1 23 ? 0.697 23.516 32.062 1 63.12 23 LYS B O 1
ATOM 2196 N N . GLY B 1 24 ? -1.287 24.125 32.906 1 55.66 24 GLY B N 1
ATOM 2197 C CA . GLY B 1 24 ? -0.772 25.297 33.594 1 55.66 24 GLY B CA 1
ATOM 2198 C C . GLY B 1 24 ? -0.024 24.969 34.875 1 55.66 24 GLY B C 1
ATOM 2199 O O . GLY B 1 24 ? -0.219 23.891 35.469 1 55.66 24 GLY B O 1
ATOM 2200 N N . GLY B 1 25 ? 1.189 25.547 35.094 1 48.88 25 GLY B N 1
ATOM 2201 C CA . GLY B 1 25 ? 1.915 25.578 36.344 1 48.88 25 GLY B CA 1
ATOM 2202 C C . GLY B 1 25 ? 1.141 26.25 37.469 1 48.88 25 GLY B C 1
ATOM 2203 O O . GLY B 1 25 ? 0.245 27.062 37.219 1 48.88 25 GLY B O 1
ATOM 2204 N N . GLY B 1 26 ? 0.821 25.516 38.688 1 50.84 26 GLY B N 1
ATOM 2205 C CA . GLY B 1 26 ? 0.307 26.031 39.938 1 50.84 26 GLY B CA 1
ATOM 2206 C C . GLY B 1 26 ? -0.806 25.172 40.531 1 50.84 26 GLY B C 1
ATOM 2207 O O . GLY B 1 26 ? -1.192 24.172 39.938 1 50.84 26 GLY B O 1
ATOM 2208 N N . ALA B 1 27 ? -1.239 25.516 41.781 1 49 27 ALA B N 1
ATOM 2209 C CA . ALA B 1 27 ? -2.189 24.828 42.656 1 49 27 ALA B CA 1
ATOM 2210 C C . ALA B 1 27 ? -3.508 24.578 41.938 1 49 27 ALA B C 1
ATOM 2212 O O . ALA B 1 27 ? -4.266 23.672 42.312 1 49 27 ALA B O 1
ATOM 2213 N N . GLU B 1 28 ? -3.943 25.469 41 1 47.03 28 GLU B N 1
ATOM 2214 C CA . GLU B 1 28 ? -5.234 25.328 40.344 1 47.03 28 GLU B CA 1
ATOM 2215 C C . GLU B 1 28 ? -5.07 24.688 38.969 1 47.03 28 GLU B C 1
ATOM 2217 O O . GLU B 1 28 ? -4.156 25.031 38.219 1 47.03 28 GLU B O 1
ATOM 2222 N N . LYS B 1 29 ? -5.301 23.453 38.812 1 52.94 29 LYS B N 1
ATOM 2223 C CA . LYS B 1 29 ? -5.344 22.594 37.625 1 52.94 29 LYS B CA 1
ATOM 2224 C C . LYS B 1 29 ? -5.848 23.359 36.406 1 52.94 29 LYS B C 1
ATOM 2226 O O . LYS B 1 29 ? -6.961 23.125 35.938 1 52.94 29 LYS B O 1
ATOM 2231 N N . ARG B 1 30 ? -5.375 24.594 36.125 1 63.31 30 ARG B N 1
ATOM 2232 C CA . ARG B 1 30 ? -5.922 25.422 35.062 1 63.31 30 ARG B CA 1
ATOM 2233 C C . ARG B 1 30 ? -5.281 25.062 33.719 1 63.31 30 ARG B C 1
ATOM 2235 O O . ARG B 1 30 ? -4.109 24.703 33.656 1 63.31 30 ARG B O 1
ATOM 2242 N N . MET B 1 31 ? -6.141 24.922 32.719 1 74.56 31 MET B N 1
ATOM 2243 C CA . MET B 1 31 ? -5.723 24.656 31.359 1 74.56 31 MET B CA 1
ATOM 2244 C C . MET B 1 31 ? -5.176 25.922 30.703 1 74.56 31 MET B C 1
ATOM 2246 O O . MET B 1 31 ? -5.77 26.984 30.812 1 74.56 31 MET B O 1
ATOM 2250 N N . LEU B 1 32 ? -3.883 25.891 30.281 1 83.06 32 LEU B N 1
ATOM 2251 C CA . LEU B 1 32 ? -3.328 26.984 29.484 1 83.06 32 LEU B CA 1
ATOM 2252 C C . LEU B 1 32 ? -3.715 26.844 28.016 1 83.06 32 LEU B C 1
ATOM 2254 O O . LEU B 1 32 ? -3.713 25.734 27.469 1 83.06 32 LEU B O 1
ATOM 2258 N N . VAL B 1 33 ? -4.113 27.938 27.469 1 87.38 33 VAL B N 1
ATOM 2259 C CA . VAL B 1 33 ? -4.504 27.938 26.062 1 87.38 33 VAL B CA 1
ATOM 2260 C C . VAL B 1 33 ? -3.488 28.734 25.25 1 87.38 33 VAL B C 1
ATOM 2262 O O . VAL B 1 33 ? -3.285 29.938 25.484 1 87.38 33 VAL B O 1
ATOM 2265 N N . PHE B 1 34 ? -2.855 28.016 24.344 1 89.25 34 PHE B N 1
ATOM 2266 C CA . PHE B 1 34 ? -1.887 28.641 23.453 1 89.25 34 PHE B CA 1
ATOM 2267 C C . PHE B 1 34 ? -2.49 28.875 22.078 1 89.25 34 PHE B C 1
ATOM 2269 O O . PHE B 1 34 ? -3.188 28.016 21.547 1 89.25 34 PHE B O 1
ATOM 2276 N N . VAL B 1 35 ? -2.258 30.094 21.562 1 88.69 35 VAL B N 1
ATOM 2277 C CA . VAL B 1 35 ? -2.67 30.406 20.203 1 88.69 35 VAL B CA 1
ATOM 2278 C C . VAL B 1 35 ? -1.504 31.031 19.438 1 88.69 35 VAL B C 1
ATOM 2280 O O . VAL B 1 35 ? -0.566 31.547 20.047 1 88.69 35 VAL B O 1
ATOM 2283 N N . GLU B 1 36 ? -1.545 30.891 18.172 1 87.88 36 GLU B N 1
ATOM 2284 C CA . GLU B 1 36 ? -0.529 31.562 17.359 1 87.88 36 GLU B CA 1
ATOM 2285 C C . GLU B 1 36 ? -0.587 33.062 17.547 1 87.88 36 GLU B C 1
ATOM 2287 O O . GLU B 1 36 ? -1.673 33.656 17.609 1 87.88 36 GLU B O 1
ATOM 2292 N N . ALA B 1 37 ? 0.499 33.688 17.547 1 87.94 37 ALA B N 1
ATOM 2293 C CA . ALA B 1 37 ? 0.587 35.125 17.797 1 87.94 37 ALA B CA 1
ATOM 2294 C C . ALA B 1 37 ? -0.228 35.906 16.766 1 87.94 37 ALA B C 1
ATOM 2296 O O . ALA B 1 37 ? -0.83 36.906 17.094 1 87.94 37 ALA B O 1
ATOM 2297 N N . SER B 1 38 ? -0.27 35.375 15.617 1 86.19 38 SER B N 1
ATOM 2298 C CA . SER B 1 38 ? -0.98 36.062 14.555 1 86.19 38 SER B CA 1
ATOM 2299 C C . SER B 1 38 ? -2.479 36.125 14.828 1 86.19 38 SER B C 1
ATOM 2301 O O . SER B 1 38 ? -3.164 37.031 14.391 1 86.19 38 SER B O 1
ATOM 2303 N N . VAL B 1 39 ? -2.984 35.188 15.516 1 83.12 39 VAL B N 1
ATOM 2304 C CA . VAL B 1 39 ? -4.406 35.125 15.844 1 83.12 39 VAL B CA 1
ATOM 2305 C C . VAL B 1 39 ? -4.773 36.281 16.781 1 83.12 39 VAL B C 1
ATOM 2307 O O . VAL B 1 39 ? -5.875 36.812 16.688 1 83.12 39 VAL B O 1
ATOM 2310 N N . MET B 1 40 ? -3.875 36.656 17.547 1 85.88 40 MET B N 1
ATOM 2311 C CA . MET B 1 40 ? -4.102 37.719 18.531 1 85.88 40 MET B CA 1
ATOM 2312 C C . MET B 1 40 ? -4.195 39.094 17.844 1 85.88 40 MET B C 1
ATOM 2314 O O . MET B 1 40 ? -4.656 40.062 18.438 1 85.88 40 MET B O 1
ATOM 2318 N N . GLU B 1 41 ? -3.797 39.062 16.578 1 85.88 41 GLU B N 1
ATOM 2319 C CA . GLU B 1 41 ? -3.77 40.312 15.852 1 85.88 41 GLU B CA 1
ATOM 2320 C C . GLU B 1 41 ? -4.875 40.375 14.805 1 85.88 41 GLU B C 1
ATOM 2322 O O . GLU B 1 41 ? -5.086 41.406 14.172 1 85.88 41 GLU B O 1
ATOM 2327 N N . GLU B 1 42 ? -5.547 39.344 14.711 1 83.94 42 GLU B N 1
ATOM 2328 C CA . GLU B 1 42 ? -6.586 39.281 13.688 1 83.94 42 GLU B CA 1
ATOM 2329 C C . GLU B 1 42 ? -7.797 40.125 14.062 1 83.94 42 GLU B C 1
ATOM 2331 O O . GLU B 1 42 ? -8.312 40.031 15.172 1 83.94 42 GLU B O 1
ATOM 2336 N N . SER B 1 43 ? -8.336 40.781 13.117 1 85.25 43 SER B N 1
ATOM 2337 C CA . SER B 1 43 ? -9.43 41.719 13.352 1 85.25 43 SER B CA 1
ATOM 2338 C C . SER B 1 43 ? -10.688 41 13.82 1 85.25 43 SER B C 1
ATOM 2340 O O . SER B 1 43 ? -11.391 41.5 14.711 1 85.25 43 SER B O 1
ATOM 2342 N N . LEU B 1 44 ? -10.867 39.906 13.203 1 81.88 44 LEU B N 1
ATOM 2343 C CA . LEU B 1 44 ? -12.07 39.156 13.555 1 81.88 44 LEU B CA 1
ATOM 2344 C C . LEU B 1 44 ? -12.031 38.719 15.016 1 81.88 44 LEU B C 1
ATOM 2346 O O . LEU B 1 44 ? -13.07 38.625 15.664 1 81.88 44 LEU B O 1
ATOM 2350 N N . VAL B 1 45 ? -10.914 38.438 15.469 1 83.12 45 VAL B N 1
ATOM 2351 C CA . VAL B 1 45 ? -10.734 38 16.844 1 83.12 45 VAL B CA 1
ATOM 2352 C C . VAL B 1 45 ? -10.742 39.219 17.781 1 83.12 45 VAL B C 1
ATOM 2354 O O . VAL B 1 45 ? -11.461 39.219 18.781 1 83.12 45 VAL B O 1
ATOM 2357 N N . THR B 1 46 ? -10.039 40.25 17.375 1 85.56 46 THR B N 1
ATOM 2358 C CA . THR B 1 46 ? -9.859 41.406 18.25 1 85.56 46 THR B CA 1
ATOM 2359 C C . THR B 1 46 ? -11.148 42.219 18.375 1 85.56 46 THR B C 1
ATOM 2361 O O . THR B 1 46 ? -11.359 42.906 19.359 1 85.56 46 THR B O 1
ATOM 2364 N N . SER B 1 47 ? -11.961 42 17.359 1 87.5 47 SER B N 1
ATOM 2365 C CA . SER B 1 47 ? -13.195 42.781 17.344 1 87.5 47 SER B CA 1
ATOM 2366 C C . SER B 1 47 ? -14.289 42.062 18.141 1 87.5 47 SER B C 1
ATOM 2368 O O . SER B 1 47 ? -15.344 42.656 18.406 1 87.5 47 SER B O 1
ATOM 2370 N N . HIS B 1 48 ? -13.992 40.906 18.422 1 85.25 48 HIS B N 1
ATOM 2371 C CA . HIS B 1 48 ? -14.992 40.188 19.188 1 85.25 48 HIS B CA 1
ATOM 2372 C C . HIS B 1 48 ? -15.125 40.75 20.594 1 85.25 48 HIS B C 1
ATOM 2374 O O . HIS B 1 48 ? -14.117 41.031 21.25 1 85.25 48 HIS B O 1
ATOM 2380 N N . SER B 1 49 ? -16.328 40.812 21.141 1 86.25 49 SER B N 1
ATOM 2381 C CA . SER B 1 49 ? -16.641 41.438 22.422 1 86.25 49 SER B CA 1
ATOM 2382 C C . SER B 1 49 ? -15.969 40.688 23.578 1 86.25 49 SER B C 1
ATOM 2384 O O . SER B 1 49 ? -15.641 41.281 24.609 1 86.25 49 SER B O 1
ATOM 2386 N N . GLY B 1 50 ? -15.758 39.469 23.391 1 83.25 50 GLY B N 1
ATOM 2387 C CA . GLY B 1 50 ? -15.203 38.656 24.453 1 83.25 50 GLY B CA 1
ATOM 2388 C C . GLY B 1 50 ? -13.688 38.656 24.469 1 83.25 50 GLY B C 1
ATOM 2389 O O . GLY B 1 50 ? -13.07 38.156 25.422 1 83.25 50 GLY B O 1
ATOM 2390 N N . PHE B 1 51 ? -13.094 39.281 23.531 1 85.62 51 PHE B N 1
ATOM 2391 C CA . PHE B 1 51 ? -11.648 39.125 23.328 1 85.62 51 PHE B CA 1
ATOM 2392 C C . PHE B 1 51 ? -10.883 39.844 24.438 1 85.62 51 PHE B C 1
ATOM 2394 O O . PHE B 1 51 ? -9.938 39.281 25 1 85.62 51 PHE B O 1
ATOM 2401 N N . PRO B 1 52 ? -11.258 41.062 24.859 1 84.62 52 PRO B N 1
ATOM 2402 C CA . PRO B 1 52 ? -10.492 41.75 25.891 1 84.62 52 PRO B CA 1
ATOM 2403 C C . PRO B 1 52 ? -10.406 40.938 27.188 1 84.62 52 PRO B C 1
ATOM 2405 O O . PRO B 1 52 ? -9.383 41 27.875 1 84.62 52 PRO B O 1
ATOM 2408 N N . VAL B 1 53 ? -11.445 40.219 27.453 1 83.44 53 VAL B N 1
ATOM 2409 C CA . VAL B 1 53 ? -11.492 39.406 28.672 1 83.44 53 VAL B CA 1
ATOM 2410 C C . VAL B 1 53 ? -10.641 38.156 28.5 1 83.44 53 VAL B C 1
ATOM 2412 O O . VAL B 1 53 ? -9.953 37.75 29.438 1 83.44 53 VAL B O 1
ATOM 2415 N N . LEU B 1 54 ? -10.602 37.656 27.297 1 81.94 54 LEU B N 1
ATOM 2416 C CA . LEU B 1 54 ? -9.938 36.375 27.031 1 81.94 54 LEU B CA 1
ATOM 2417 C C . LEU B 1 54 ? -8.453 36.562 26.734 1 81.94 54 LEU B C 1
ATOM 2419 O O . LEU B 1 54 ? -7.645 35.688 26.984 1 81.94 54 LEU B O 1
ATOM 2423 N N . LYS B 1 55 ? -8.164 37.719 26.281 1 84.94 55 LYS B N 1
ATOM 2424 C CA . LYS B 1 55 ? -6.816 38 25.797 1 84.94 55 LYS B CA 1
ATOM 2425 C C . LYS B 1 55 ? -5.777 37.75 26.875 1 84.94 55 LYS B C 1
ATOM 2427 O O . LYS B 1 55 ? -4.715 37.188 26.609 1 84.94 55 LYS B O 1
ATOM 2432 N N . ASP B 1 56 ? -6.059 38.094 28.125 1 83.38 56 ASP B N 1
ATOM 2433 C CA . ASP B 1 56 ? -5.105 37.969 29.219 1 83.38 56 ASP B CA 1
ATOM 2434 C C . ASP B 1 56 ? -4.969 36.5 29.672 1 83.38 56 ASP B C 1
ATOM 2436 O O . ASP B 1 56 ? -4.039 36.156 30.406 1 83.38 56 ASP B O 1
ATOM 2440 N N . LYS B 1 57 ? -5.926 35.688 29.172 1 83.31 57 LYS B N 1
ATOM 2441 C CA . LYS B 1 57 ? -5.918 34.281 29.578 1 83.31 57 LYS B CA 1
ATOM 2442 C C . LYS B 1 57 ? -5.266 33.406 28.5 1 83.31 57 LYS B C 1
ATOM 2444 O O . LYS B 1 57 ? -5.094 32.219 28.688 1 83.31 57 LYS B O 1
ATOM 2449 N N . LEU B 1 58 ? -4.914 33.969 27.391 1 86.12 58 LEU B N 1
ATOM 2450 C CA . LEU B 1 58 ? -4.336 33.25 26.266 1 86.12 58 LEU B CA 1
ATOM 2451 C C . LEU B 1 58 ? -2.82 33.406 26.25 1 86.12 58 LEU B C 1
ATOM 2453 O O . LEU B 1 58 ? -2.299 34.5 26.531 1 86.12 58 LEU B O 1
ATOM 2457 N N . MET B 1 59 ? -2.189 32.312 26 1 88.31 59 MET B N 1
ATOM 2458 C CA . MET B 1 59 ? -0.762 32.344 25.688 1 88.31 59 MET B CA 1
ATOM 2459 C C . MET B 1 59 ? -0.528 32.375 24.188 1 88.31 59 MET B C 1
ATOM 2461 O O . MET B 1 59 ? -1.272 31.719 23.438 1 88.31 59 MET B O 1
ATOM 2465 N N . SER B 1 60 ? 0.447 33.094 23.734 1 88.81 60 SER B N 1
ATOM 2466 C CA . SER B 1 60 ? 0.751 33.125 22.312 1 88.81 60 SER B CA 1
ATOM 2467 C C . SER B 1 60 ? 2.096 32.469 22.016 1 88.81 60 SER B C 1
ATOM 2469 O O . SER B 1 60 ? 2.957 32.375 22.891 1 88.81 60 SER B O 1
ATOM 2471 N N . PHE B 1 61 ? 2.184 31.891 20.859 1 89.69 61 PHE B N 1
ATOM 2472 C CA . PHE B 1 61 ? 3.455 31.328 20.438 1 89.69 61 PHE B CA 1
ATOM 2473 C C . PHE B 1 61 ? 3.75 31.703 18.984 1 89.69 61 PHE B C 1
ATOM 2475 O O . PHE B 1 61 ? 2.846 32.094 18.234 1 89.69 61 PHE B O 1
ATOM 2482 N N . ARG B 1 62 ? 5.051 31.688 18.625 1 89.12 62 ARG B N 1
ATOM 2483 C CA . ARG B 1 62 ? 5.516 31.891 17.25 1 89.12 62 ARG B CA 1
ATOM 2484 C C . ARG B 1 62 ? 6.328 30.703 16.766 1 89.12 62 ARG B C 1
ATOM 2486 O O . ARG B 1 62 ? 7.258 30.266 17.438 1 89.12 62 ARG B O 1
ATOM 2493 N N . GLU B 1 63 ? 5.871 30.219 15.633 1 85.5 63 GLU B N 1
ATOM 2494 C CA . GLU B 1 63 ? 6.578 29.109 15.008 1 85.5 63 GLU B CA 1
ATOM 2495 C C . GLU B 1 63 ? 8.062 29.422 14.828 1 85.5 63 GLU B C 1
ATOM 2497 O O . GLU B 1 63 ? 8.414 30.531 14.406 1 85.5 63 GLU B O 1
ATOM 2502 N N . GLY B 1 64 ? 8.859 28.406 15.055 1 84.44 64 GLY B N 1
ATOM 2503 C CA . GLY B 1 64 ? 10.289 28.594 14.867 1 84.44 64 GLY B CA 1
ATOM 2504 C C . GLY B 1 64 ? 10.953 29.344 16.016 1 84.44 64 GLY B C 1
ATOM 2505 O O . GLY B 1 64 ? 12.18 29.328 16.141 1 84.44 64 GLY B O 1
ATOM 2506 N N . GLN B 1 65 ? 10.188 30.094 16.844 1 87.06 65 GLN B N 1
ATOM 2507 C CA . GLN B 1 65 ? 10.742 30.875 17.938 1 87.06 65 GLN B CA 1
ATOM 2508 C C . GLN B 1 65 ? 10.492 30.188 19.281 1 87.06 65 GLN B C 1
ATOM 2510 O O . GLN B 1 65 ? 11.391 30.125 20.125 1 87.06 65 GLN B O 1
ATOM 2515 N N . ASP B 1 66 ? 9.344 29.703 19.391 1 89.44 66 ASP B N 1
ATOM 2516 C CA . ASP B 1 66 ? 8.969 29.094 20.656 1 89.44 66 ASP B CA 1
ATOM 2517 C C . ASP B 1 66 ? 9.047 27.562 20.578 1 89.44 66 ASP B C 1
ATOM 2519 O O . ASP B 1 66 ? 8.586 26.953 19.609 1 89.44 66 ASP B O 1
ATOM 2523 N N . ASP B 1 67 ? 9.633 26.953 21.562 1 88.25 67 ASP B N 1
ATOM 2524 C CA . ASP B 1 67 ? 9.656 25.5 21.703 1 88.25 67 ASP B CA 1
ATOM 2525 C C . ASP B 1 67 ? 8.445 25 22.484 1 88.25 67 ASP B C 1
ATOM 2527 O O . ASP B 1 67 ? 8.32 25.25 23.672 1 88.25 67 ASP B O 1
ATOM 2531 N N . LEU B 1 68 ? 7.676 24.312 21.844 1 90 68 LEU B N 1
ATOM 2532 C CA . LEU B 1 68 ? 6.422 23.859 22.422 1 90 68 LEU B CA 1
ATOM 2533 C C . LEU B 1 68 ? 6.566 22.453 23 1 90 68 LEU B C 1
ATOM 2535 O O . LEU B 1 68 ? 5.625 21.906 23.578 1 90 68 LEU B O 1
ATOM 2539 N N . THR B 1 69 ? 7.711 21.922 22.875 1 86.62 69 THR B N 1
ATOM 2540 C CA . THR B 1 69 ? 7.953 20.547 23.297 1 86.62 69 THR B CA 1
ATOM 2541 C C . THR B 1 69 ? 7.645 20.359 24.781 1 86.62 69 THR B C 1
ATOM 2543 O O . THR B 1 69 ? 8.07 21.172 25.609 1 86.62 69 THR B O 1
ATOM 2546 N N . ASP B 1 70 ? 6.859 19.406 25.109 1 86.44 70 ASP B N 1
ATOM 2547 C CA . ASP B 1 70 ? 6.496 19 26.469 1 86.44 70 ASP B CA 1
ATOM 2548 C C . ASP B 1 70 ? 5.688 20.094 27.172 1 86.44 70 ASP B C 1
ATOM 2550 O O . ASP B 1 70 ? 5.625 20.125 28.406 1 86.44 70 ASP B O 1
ATOM 2554 N N . LYS B 1 71 ? 5.156 21.078 26.469 1 88.31 71 LYS B N 1
ATOM 2555 C CA . LYS B 1 71 ? 4.348 22.141 27.047 1 88.31 71 LYS B CA 1
ATOM 2556 C C . LYS B 1 71 ? 2.871 21.969 26.703 1 88.31 71 LYS B C 1
ATOM 2558 O O . LYS B 1 71 ? 2.002 22.578 27.328 1 88.31 71 LYS B O 1
ATOM 2563 N N . ILE B 1 72 ? 2.736 21.156 25.719 1 91.94 72 ILE B N 1
ATOM 2564 C CA . ILE B 1 72 ? 1.386 21.016 25.172 1 91.94 72 ILE B CA 1
ATOM 2565 C C . ILE B 1 72 ? 0.882 19.594 25.422 1 91.94 72 ILE B C 1
ATOM 2567 O O . ILE B 1 72 ? 1.594 18.609 25.156 1 91.94 72 ILE B O 1
ATOM 2571 N N . ASP B 1 73 ? -0.362 19.484 25.875 1 89.06 73 ASP B N 1
ATOM 2572 C CA . ASP B 1 73 ? -0.943 18.188 26.172 1 89.06 73 ASP B CA 1
ATOM 2573 C C . ASP B 1 73 ? -1.949 17.766 25.094 1 89.06 73 ASP B C 1
ATOM 2575 O O . ASP B 1 73 ? -2.227 16.578 24.922 1 89.06 73 ASP B O 1
ATOM 2579 N N . PHE B 1 74 ? -2.449 18.781 24.578 1 91.56 74 PHE B N 1
ATOM 2580 C CA . PHE B 1 74 ? -3.559 18.516 23.656 1 91.56 74 PHE B CA 1
ATOM 2581 C C . PHE B 1 74 ? -3.682 19.625 22.625 1 91.56 74 PHE B C 1
ATOM 2583 O O . PHE B 1 74 ? -3.512 20.797 22.953 1 91.56 74 PHE B O 1
ATOM 2590 N N . ILE B 1 75 ? -4.023 19.219 21.359 1 92.88 75 ILE B N 1
ATOM 2591 C CA . ILE B 1 75 ? -4.113 20.188 20.281 1 92.88 75 ILE B CA 1
ATOM 2592 C C . ILE B 1 75 ? -5.512 20.156 19.672 1 92.88 75 ILE B C 1
ATOM 2594 O O . ILE B 1 75 ? -6.051 19.078 19.406 1 92.88 75 ILE B O 1
ATOM 2598 N N . ILE B 1 76 ? -6.094 21.297 19.5 1 90.75 76 ILE B N 1
ATOM 2599 C CA . ILE B 1 76 ? -7.328 21.438 18.734 1 90.75 76 ILE B CA 1
ATOM 2600 C C . ILE B 1 76 ? -7.051 22.203 17.453 1 90.75 76 ILE B C 1
ATOM 2602 O O . ILE B 1 76 ? -6.543 23.328 17.484 1 90.75 76 ILE B O 1
ATOM 2606 N N . CYS B 1 77 ? -7.355 21.578 16.344 1 90.12 77 CYS B N 1
ATOM 2607 C CA . CYS B 1 77 ? -7.203 22.203 15.039 1 90.12 77 CYS B CA 1
ATOM 2608 C C . CYS B 1 77 ? -8.562 22.578 14.461 1 90.12 77 CYS B C 1
ATOM 2610 O O . CYS B 1 77 ? -9.508 21.797 14.516 1 90.12 77 CYS B O 1
ATOM 2612 N N . LEU B 1 78 ? -8.594 23.844 13.992 1 87.62 78 LEU B N 1
ATOM 2613 C CA . LEU B 1 78 ? -9.781 24.328 13.289 1 87.62 78 LEU B CA 1
ATOM 2614 C C . LEU B 1 78 ? -9.445 24.688 11.852 1 87.62 78 LEU B C 1
ATOM 2616 O O . LEU B 1 78 ? -8.906 25.766 11.586 1 87.62 78 LEU B O 1
ATOM 2620 N N . GLY B 1 79 ? -9.789 23.859 10.977 1 87.44 79 GLY B N 1
ATOM 2621 C CA . GLY B 1 79 ? -9.461 24.078 9.578 1 87.44 79 GLY B CA 1
ATOM 2622 C C . GLY B 1 79 ? -9.43 22.797 8.766 1 87.44 79 GLY B C 1
ATOM 2623 O O . GLY B 1 79 ? -10.094 21.812 9.125 1 87.44 7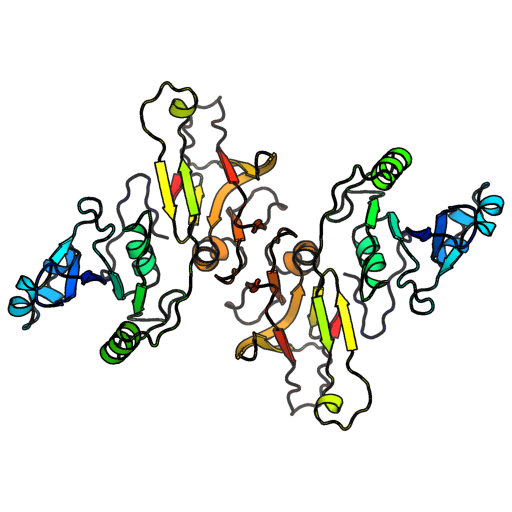9 GLY B O 1
ATOM 2624 N N . GLY B 1 80 ? -8.758 22.828 7.66 1 87.12 80 GLY B N 1
ATOM 2625 C CA . GLY B 1 80 ? -8.633 21.656 6.809 1 87.12 80 GLY B CA 1
ATOM 2626 C C . GLY B 1 80 ? -7.418 20.797 7.137 1 87.12 80 GLY B C 1
ATOM 2627 O O . GLY B 1 80 ? -6.773 21 8.172 1 87.12 80 GLY B O 1
ATOM 2628 N N . ASP B 1 81 ? -7.109 19.859 6.242 1 90.19 81 ASP B N 1
ATOM 2629 C CA . ASP B 1 81 ? -5.98 18.953 6.43 1 90.19 81 ASP B CA 1
ATOM 2630 C C . ASP B 1 81 ? -4.672 19.734 6.562 1 90.19 81 ASP B C 1
ATOM 2632 O O . ASP B 1 81 ? -3.787 19.328 7.324 1 90.19 81 ASP B O 1
ATOM 2636 N N . GLY B 1 82 ? -4.602 20.812 5.875 1 89.31 82 GLY B N 1
ATOM 2637 C CA . GLY B 1 82 ? -3.406 21.625 5.949 1 89.31 82 GLY B CA 1
ATOM 2638 C C . GLY B 1 82 ? -3.123 22.141 7.348 1 89.31 82 GLY B C 1
ATOM 2639 O O . GLY B 1 82 ? -1.964 22.266 7.746 1 89.31 82 GLY B O 1
ATOM 2640 N N . THR B 1 83 ? -4.129 22.469 8.094 1 87.62 83 THR B N 1
ATOM 2641 C CA . THR B 1 83 ? -3.973 22.953 9.461 1 87.62 83 THR B CA 1
ATOM 2642 C C . THR B 1 83 ? -3.357 21.859 10.352 1 87.62 83 THR B C 1
ATOM 2644 O O . THR B 1 83 ? -2.502 22.156 11.188 1 87.62 83 THR B O 1
ATOM 2647 N N . LEU B 1 84 ? -3.803 20.672 10.148 1 90.94 84 LEU B N 1
ATOM 2648 C CA . LEU B 1 84 ? -3.25 19.578 10.93 1 90.94 84 LEU B CA 1
ATOM 2649 C C . LEU B 1 84 ? -1.8 19.312 10.539 1 90.94 84 LEU B C 1
ATOM 2651 O O . LEU B 1 84 ? -0.975 18.984 11.398 1 90.94 84 LEU B O 1
ATOM 2655 N N . LEU B 1 85 ? -1.536 19.391 9.281 1 92.12 85 LEU B N 1
ATOM 2656 C CA . LEU B 1 85 ? -0.154 19.234 8.844 1 92.12 85 LEU B CA 1
ATOM 2657 C C . LEU B 1 85 ? 0.748 20.266 9.508 1 92.12 85 LEU B C 1
ATOM 2659 O O . LEU B 1 85 ? 1.842 19.938 9.977 1 92.12 85 LEU B O 1
ATOM 2663 N N . TYR B 1 86 ? 0.291 21.5 9.562 1 90.06 86 TYR B N 1
ATOM 2664 C CA . TYR B 1 86 ? 1.024 22.578 10.234 1 90.06 86 TYR B CA 1
ATOM 2665 C C . TYR B 1 86 ? 1.21 22.266 11.711 1 90.06 86 TYR B C 1
ATOM 2667 O O . TYR B 1 86 ? 2.324 22.344 12.234 1 90.06 86 TYR B O 1
ATOM 2675 N N . ALA B 1 87 ? 0.154 21.875 12.352 1 90.88 87 ALA B N 1
ATOM 2676 C CA . ALA B 1 87 ? 0.229 21.562 13.773 1 90.88 87 ALA B CA 1
ATOM 2677 C C . ALA B 1 87 ? 1.266 20.469 14.039 1 90.88 87 ALA B C 1
ATOM 2679 O O . ALA B 1 87 ? 2.053 20.562 14.984 1 90.88 87 ALA B O 1
ATOM 2680 N N . SER B 1 88 ? 1.242 19.453 13.227 1 92.38 88 SER B N 1
ATOM 2681 C CA . SER B 1 88 ? 2.191 18.344 13.359 1 92.38 88 SER B CA 1
ATOM 2682 C C . SER B 1 88 ? 3.627 18.844 13.203 1 92.38 88 SER B C 1
ATOM 2684 O O . SER B 1 88 ? 4.527 18.359 13.898 1 92.38 88 SER B O 1
ATOM 2686 N N . SER B 1 89 ? 3.811 19.797 12.336 1 91.44 89 SER B N 1
ATOM 2687 C CA . SER B 1 89 ? 5.148 20.297 12.039 1 91.44 89 SER B CA 1
ATOM 2688 C C . SER B 1 89 ? 5.719 21.094 13.211 1 91.44 89 SER B C 1
ATOM 2690 O O . SER B 1 89 ? 6.934 21.281 13.305 1 91.44 89 SER B O 1
ATOM 2692 N N . LEU B 1 90 ? 4.887 21.578 14.062 1 90.25 90 LEU B N 1
ATOM 2693 C CA . LEU B 1 90 ? 5.32 22.344 15.219 1 90.25 90 LEU B CA 1
ATOM 2694 C C . LEU B 1 90 ? 6.062 21.469 16.219 1 90.25 90 LEU B C 1
ATOM 2696 O O . LEU B 1 90 ? 6.758 21.969 17.109 1 90.25 90 LEU B O 1
ATOM 2700 N N . PHE B 1 91 ? 5.895 20.156 16.062 1 92.94 91 PHE B N 1
ATOM 2701 C CA . PHE B 1 91 ? 6.496 19.203 16.984 1 92.94 91 PHE B CA 1
ATOM 2702 C C . PHE B 1 91 ? 7.418 18.234 16.25 1 92.94 91 PHE B C 1
ATOM 2704 O O . PHE B 1 91 ? 6.949 17.375 15.508 1 92.94 91 PHE B O 1
ATOM 2711 N N . GLN B 1 92 ? 8.633 18.203 16.484 1 92.56 92 GLN B N 1
ATOM 2712 C CA . GLN B 1 92 ? 9.609 17.422 15.742 1 92.56 92 GLN B CA 1
ATOM 2713 C C . GLN B 1 92 ? 10.125 16.25 16.578 1 92.56 92 GLN B C 1
ATOM 2715 O O . GLN B 1 92 ? 11.18 15.688 16.281 1 92.56 92 GLN B O 1
ATOM 2720 N N . GLN B 1 93 ? 9.461 15.922 17.562 1 90.94 93 GLN B N 1
ATOM 2721 C CA . GLN B 1 93 ? 9.656 14.695 18.328 1 90.94 93 GLN B CA 1
ATOM 2722 C C . GLN B 1 93 ? 8.328 13.992 18.594 1 90.94 93 GLN B C 1
ATOM 2724 O O . GLN B 1 93 ? 7.766 13.367 17.688 1 90.94 93 GLN B O 1
ATOM 2729 N N . SER B 1 94 ? 7.609 14.352 19.688 1 91.38 94 SER B N 1
ATOM 2730 C CA . SER B 1 94 ? 6.309 13.773 20 1 91.38 94 SER B CA 1
ATOM 2731 C C . SER B 1 94 ? 5.184 14.773 19.75 1 91.38 94 SER B C 1
ATOM 2733 O O . SER B 1 94 ? 5.23 15.898 20.25 1 91.38 94 SER B O 1
ATOM 2735 N N . VAL B 1 95 ? 4.309 14.344 18.984 1 93.75 95 VAL B N 1
ATOM 2736 C CA . VAL B 1 95 ? 3.133 15.172 18.734 1 93.75 95 VAL B CA 1
ATOM 2737 C C . VAL B 1 95 ? 2.037 14.82 19.734 1 93.75 95 VAL B C 1
ATOM 2739 O O . VAL B 1 95 ? 1.672 13.656 19.891 1 93.75 95 VAL B O 1
ATOM 2742 N N . PRO B 1 96 ? 1.55 15.836 20.438 1 92.94 96 PRO B N 1
ATOM 2743 C CA . PRO B 1 96 ? 0.411 15.555 21.312 1 92.94 96 PRO B CA 1
ATOM 2744 C C . PRO B 1 96 ? -0.83 15.109 20.547 1 92.94 96 PRO B C 1
ATOM 2746 O O . PRO B 1 96 ? -0.896 15.273 19.328 1 92.94 96 PRO B O 1
ATOM 2749 N N . PRO B 1 97 ? -1.817 14.508 21.297 1 92.94 97 PRO B N 1
ATOM 2750 C CA . PRO B 1 97 ? -3.084 14.188 20.625 1 92.94 97 PRO B CA 1
ATOM 2751 C C . PRO B 1 97 ? -3.73 15.406 19.969 1 92.94 97 PRO B C 1
ATOM 2753 O O . PRO B 1 97 ? -3.676 16.516 20.516 1 92.94 97 PRO B O 1
ATOM 2756 N N . VAL B 1 98 ? -4.262 15.156 18.797 1 93.75 98 VAL B N 1
ATOM 2757 C CA . VAL B 1 98 ? -4.855 16.25 18.031 1 93.75 98 VAL B CA 1
ATOM 2758 C C . VAL B 1 98 ? -6.328 15.945 17.766 1 93.75 98 VAL B C 1
ATOM 2760 O O . VAL B 1 98 ? -6.684 14.836 17.359 1 93.75 98 VAL B O 1
ATOM 2763 N N . MET B 1 99 ? -7.121 16.875 18.125 1 92.38 99 MET B N 1
ATOM 2764 C CA . MET B 1 99 ? -8.508 16.875 17.672 1 92.38 99 MET B CA 1
ATOM 2765 C C . MET B 1 99 ? -8.719 17.906 16.578 1 92.38 99 MET B C 1
ATOM 2767 O O . MET B 1 99 ? -8.508 19.109 16.781 1 92.38 99 MET B O 1
ATOM 2771 N N . ALA B 1 100 ? -9.18 17.453 15.406 1 91.75 100 ALA B N 1
ATOM 2772 C CA . ALA B 1 100 ? -9.25 18.344 14.25 1 91.75 100 ALA B CA 1
ATOM 2773 C C . ALA B 1 100 ? -10.695 18.531 13.789 1 91.75 100 ALA B C 1
ATOM 2775 O O . ALA B 1 100 ? -11.367 17.562 13.43 1 91.75 100 ALA B O 1
ATOM 2776 N N . PHE B 1 101 ? -11.109 19.797 13.758 1 90.06 101 PHE B N 1
ATOM 2777 C CA . PHE B 1 101 ? -12.438 20.188 13.297 1 90.06 101 PHE B CA 1
ATOM 2778 C C . PHE B 1 101 ? -12.367 20.781 11.898 1 90.06 101 PHE B C 1
ATOM 2780 O O . PHE B 1 101 ? -11.516 21.625 11.617 1 90.06 101 PHE B O 1
ATOM 2787 N N . HIS B 1 102 ? -13.297 20.25 11.055 1 88.69 102 HIS B N 1
ATOM 2788 C CA . HIS B 1 102 ? -13.391 20.906 9.758 1 88.69 102 HIS B CA 1
ATOM 2789 C C . HIS B 1 102 ? -14.422 22.031 9.789 1 88.69 102 HIS B C 1
ATOM 2791 O O . HIS B 1 102 ? -15.453 21.922 10.445 1 88.69 102 HIS B O 1
ATOM 2797 N N . LEU B 1 103 ? -14.07 23.219 9.203 1 79.81 103 LEU B N 1
ATOM 2798 C CA . LEU B 1 103 ? -14.984 24.344 9.141 1 79.81 103 LEU B CA 1
ATOM 2799 C C . LEU B 1 103 ? -15.766 24.359 7.836 1 79.81 103 LEU B C 1
ATOM 2801 O O . LEU B 1 103 ? -16.766 25.062 7.707 1 79.81 103 LEU B O 1
ATOM 2805 N N . GLY B 1 104 ? -15.453 23.609 6.82 1 79 104 GLY B N 1
ATOM 2806 C CA . GLY B 1 104 ? -16.125 23.469 5.535 1 79 104 GLY B CA 1
ATOM 2807 C C . GLY B 1 104 ? -16.391 22.016 5.168 1 79 104 GLY B C 1
ATOM 2808 O O . GLY B 1 104 ? -17.047 21.297 5.922 1 79 104 GLY B O 1
ATOM 2809 N N . SER B 1 105 ? -15.781 21.641 4.172 1 79.06 105 SER B N 1
ATOM 2810 C CA . SER B 1 105 ? -15.977 20.281 3.707 1 79.06 105 SER B CA 1
ATOM 2811 C C . SER B 1 105 ? -15.148 19.297 4.527 1 79.06 105 SER B C 1
ATOM 2813 O O . SER B 1 105 ? -14.102 19.656 5.07 1 79.06 105 SER B O 1
ATOM 2815 N N . LEU B 1 106 ? -15.648 18.109 4.602 1 78.94 106 LEU B N 1
ATOM 2816 C CA . LEU B 1 106 ? -14.961 17.031 5.324 1 78.94 106 LEU B CA 1
ATOM 2817 C C . LEU B 1 106 ? -13.594 16.75 4.703 1 78.94 106 LEU B C 1
ATOM 2819 O O . LEU B 1 106 ? -13.477 16.656 3.479 1 78.94 106 LEU B O 1
ATOM 2823 N N . GLY B 1 107 ? -12.617 16.75 5.633 1 81.94 107 GLY B N 1
ATOM 2824 C CA . GLY B 1 107 ? -11.281 16.391 5.191 1 81.94 107 GLY B CA 1
ATOM 2825 C C . GLY B 1 107 ? -10.906 14.961 5.535 1 81.94 107 GLY B C 1
ATOM 2826 O O . GLY B 1 107 ? -11.633 14.289 6.273 1 81.94 107 GLY B O 1
ATOM 2827 N N . PHE B 1 108 ? -9.828 14.562 5.016 1 84.81 108 PHE B N 1
ATOM 2828 C CA . PHE B 1 108 ? -9.305 13.234 5.312 1 84.81 108 PHE B CA 1
ATOM 2829 C C . PHE B 1 108 ? -8.836 13.148 6.762 1 84.81 108 PHE B C 1
ATOM 2831 O O . PHE B 1 108 ? -9.047 12.133 7.43 1 84.81 108 PHE B O 1
ATOM 2838 N N . LEU B 1 109 ? -8.273 14.242 7.195 1 91.38 109 LEU B N 1
ATOM 2839 C CA . LEU B 1 109 ? -7.668 14.234 8.523 1 91.38 109 LEU B CA 1
ATOM 2840 C C . LEU B 1 109 ? -8.539 14.984 9.523 1 91.38 109 LEU B C 1
ATOM 2842 O O . LEU B 1 109 ? -8.219 15.031 10.711 1 91.38 109 LEU B O 1
ATOM 2846 N N . THR B 1 110 ? -9.625 15.602 9.094 1 89.88 110 THR B N 1
ATOM 2847 C CA . THR B 1 110 ? -10.43 16.453 9.961 1 89.88 110 THR B CA 1
ATOM 2848 C C . THR B 1 110 ? -11.859 15.93 10.055 1 89.88 110 THR B C 1
ATOM 2850 O O . THR B 1 110 ? -12.773 16.484 9.438 1 89.88 110 THR B O 1
ATOM 2853 N N . PRO B 1 111 ? -12.109 14.992 10.953 1 87.5 111 PRO B N 1
ATOM 2854 C CA . PRO B 1 111 ? -13.391 14.273 10.938 1 87.5 111 PRO B CA 1
ATOM 2855 C C . PRO B 1 111 ? -14.461 14.969 11.781 1 87.5 111 PRO B C 1
ATOM 2857 O O . PRO B 1 111 ? -15.641 14.625 11.688 1 87.5 111 PRO B O 1
ATOM 2860 N N . PHE B 1 112 ? -14.109 15.961 12.57 1 88.88 112 PHE B N 1
ATOM 2861 C CA . PHE B 1 112 ? -15.086 16.516 13.508 1 88.88 112 PHE B CA 1
ATOM 2862 C C . PHE B 1 112 ? -15.742 17.766 12.922 1 88.88 112 PHE B C 1
ATOM 2864 O O . PHE B 1 112 ? -15.062 18.625 12.344 1 88.88 112 PHE B O 1
ATOM 2871 N N . LYS B 1 113 ? -17 17.812 13.133 1 88.5 113 LYS B N 1
ATOM 2872 C CA . LYS B 1 113 ? -17.734 19.031 12.797 1 88.5 113 LYS B CA 1
ATOM 2873 C C . LYS B 1 113 ? -17.703 20.031 13.953 1 88.5 113 LYS B C 1
ATOM 2875 O O . LYS B 1 113 ? -17.812 19.641 15.117 1 88.5 113 LYS B O 1
ATOM 2880 N N . PHE B 1 114 ? -17.797 21.25 13.562 1 87.44 114 PHE B N 1
ATOM 2881 C CA . PHE B 1 114 ? -17.625 22.281 14.586 1 87.44 114 PHE B CA 1
ATOM 2882 C C . PHE B 1 114 ? -18.938 22.562 15.289 1 87.44 114 PHE B C 1
ATOM 2884 O O . PHE B 1 114 ? -18.953 23.109 16.391 1 87.44 114 PHE B O 1
ATOM 2891 N N . ASP B 1 115 ? -20.203 22.344 14.797 1 83.56 115 ASP B N 1
ATOM 2892 C CA . ASP B 1 115 ? -21.516 22.688 15.336 1 83.56 115 ASP B CA 1
ATOM 2893 C C . ASP B 1 115 ? -21.641 22.234 16.781 1 83.56 115 ASP B C 1
ATOM 2895 O O . ASP B 1 115 ? -22.188 22.969 17.625 1 83.56 115 ASP B O 1
ATOM 2899 N N . ASN B 1 116 ? -21.078 21.281 17.375 1 83.44 116 ASN B N 1
ATOM 2900 C CA . ASN B 1 116 ? -21.125 20.734 18.719 1 83.44 116 ASN B CA 1
ATOM 2901 C C . ASN B 1 116 ? -19.719 20.453 19.266 1 83.44 116 ASN B C 1
ATOM 2903 O O . ASN B 1 116 ? -19.5 19.438 19.906 1 83.44 116 ASN B O 1
ATOM 2907 N N . PHE B 1 117 ? -18.953 21.453 19 1 85.94 117 PHE B N 1
ATOM 2908 C CA . PHE B 1 117 ? -17.547 21.203 19.328 1 85.94 117 PHE B CA 1
ATOM 2909 C C . PHE B 1 117 ? -17.359 21.094 20.828 1 85.94 117 PHE B C 1
ATOM 2911 O O . PHE B 1 117 ? -16.516 20.312 21.297 1 85.94 117 PHE B O 1
ATOM 2918 N N . GLN B 1 118 ? -18.109 21.828 21.719 1 84.38 118 GLN B N 1
ATOM 2919 C CA . GLN B 1 118 ? -17.938 21.781 23.172 1 84.38 118 GLN B CA 1
ATOM 2920 C C . GLN B 1 118 ? -18.141 20.375 23.703 1 84.38 118 GLN B C 1
ATOM 2922 O O . GLN B 1 118 ? -17.328 19.875 24.484 1 84.38 118 GLN B O 1
ATOM 2927 N N . ASP B 1 119 ? -19.234 19.797 23.219 1 87.44 119 ASP B N 1
ATOM 2928 C CA . ASP B 1 119 ? -19.547 18.438 23.656 1 87.44 119 ASP B CA 1
ATOM 2929 C C . ASP B 1 119 ? -18.469 17.453 23.188 1 87.44 119 ASP B C 1
ATOM 2931 O O . ASP B 1 119 ? -18.078 16.562 23.938 1 87.44 119 ASP B O 1
ATOM 2935 N N . GLN B 1 120 ? -18.031 17.641 22.062 1 87.69 120 GLN B N 1
ATOM 2936 C CA . GLN B 1 120 ? -17.031 16.75 21.484 1 87.69 120 GLN B CA 1
ATOM 2937 C C . GLN B 1 120 ? -15.688 16.875 22.203 1 87.69 120 GLN B C 1
ATOM 2939 O O . GLN B 1 120 ? -15.055 15.875 22.531 1 87.69 120 GLN B O 1
ATOM 2944 N N . VAL B 1 121 ? -15.375 18.094 22.5 1 86.94 121 VAL B N 1
ATOM 2945 C CA . VAL B 1 121 ? -14.117 18.344 23.203 1 86.94 121 VAL B CA 1
ATOM 2946 C C . VAL B 1 121 ? -14.188 17.781 24.609 1 86.94 121 VAL B C 1
ATOM 2948 O O . VAL B 1 121 ? -13.242 17.141 25.078 1 86.94 121 VAL B O 1
ATOM 2951 N N . THR B 1 122 ? -15.258 18.016 25.234 1 85.62 122 THR B N 1
ATOM 2952 C CA . THR B 1 122 ? -15.445 17.5 26.594 1 85.62 122 THR B CA 1
ATOM 2953 C C . THR B 1 122 ? -15.359 15.969 26.609 1 85.62 122 THR B C 1
ATOM 2955 O O . THR B 1 122 ? -14.703 15.391 27.469 1 85.62 122 THR B O 1
ATOM 2958 N N . ASN B 1 123 ? -15.953 15.367 25.656 1 87.75 123 ASN B N 1
ATOM 2959 C CA . ASN B 1 123 ? -15.945 13.906 25.547 1 87.75 123 ASN B CA 1
ATOM 2960 C C . ASN B 1 123 ? -14.523 13.367 25.406 1 87.75 123 ASN B C 1
ATOM 2962 O O . ASN B 1 123 ? -14.164 12.375 26.047 1 87.75 123 ASN B O 1
ATOM 2966 N N . VAL B 1 124 ? -13.75 14.047 24.672 1 85.06 124 VAL B N 1
ATOM 2967 C CA . VAL B 1 124 ? -12.375 13.625 24.438 1 85.06 124 VAL B CA 1
ATOM 2968 C C . VAL B 1 124 ? -11.547 13.836 25.703 1 85.06 124 VAL B C 1
ATOM 2970 O O . VAL B 1 124 ? -10.773 12.969 26.109 1 85.06 124 VAL B O 1
ATOM 2973 N N . LEU B 1 125 ? -11.75 14.984 26.359 1 81.69 125 LEU B N 1
ATOM 2974 C CA . LEU B 1 125 ? -10.984 15.32 27.547 1 81.69 125 LEU B CA 1
ATOM 2975 C C . LEU B 1 125 ? -11.328 14.367 28.703 1 81.69 125 LEU B C 1
ATOM 2977 O O . LEU B 1 125 ? -10.492 14.117 29.562 1 81.69 125 LEU B O 1
ATOM 2981 N N . GLU B 1 126 ? -12.445 13.773 28.547 1 85.25 126 GLU B N 1
ATOM 2982 C CA . GLU B 1 126 ? -12.875 12.844 29.578 1 85.25 126 GLU B CA 1
ATOM 2983 C C . GLU B 1 126 ? -12.391 11.43 29.281 1 85.25 126 GLU B C 1
ATOM 2985 O O . GLU B 1 126 ? -12.609 10.508 30.078 1 85.25 126 GLU B O 1
ATOM 2990 N N . GLY B 1 127 ? -11.797 11.266 28.156 1 84.94 127 GLY B N 1
ATOM 2991 C CA . GLY B 1 127 ? -11.172 9.984 27.828 1 84.94 127 GLY B CA 1
ATOM 2992 C C . GLY B 1 127 ? -12.078 9.062 27.047 1 84.94 127 GLY B C 1
ATOM 2993 O O . GLY B 1 127 ? -11.828 7.855 26.969 1 84.94 127 GLY B O 1
ATOM 2994 N N . HIS B 1 128 ? -13.141 9.492 26.516 1 85.12 128 HIS B N 1
ATOM 2995 C CA . HIS B 1 128 ? -14.117 8.656 25.828 1 85.12 128 HIS B CA 1
ATOM 2996 C C . HIS B 1 128 ? -13.859 8.617 24.328 1 85.12 128 HIS B C 1
ATOM 2998 O O . HIS B 1 128 ? -14.766 8.297 23.547 1 85.12 128 HIS B O 1
ATOM 3004 N N . ALA B 1 129 ? -12.719 8.961 23.906 1 81.44 129 ALA B N 1
ATOM 3005 C CA . ALA B 1 129 ? -12.484 9.008 22.469 1 81.44 129 ALA B CA 1
ATOM 3006 C C . ALA B 1 129 ? -11.391 8.023 22.062 1 81.44 129 ALA B C 1
ATOM 3008 O O . ALA B 1 129 ? -10.453 7.773 22.812 1 81.44 129 ALA B O 1
ATOM 3009 N N . ALA B 1 130 ? -11.609 7.434 20.844 1 84.31 130 ALA B N 1
ATOM 3010 C CA . ALA B 1 130 ? -10.602 6.562 20.234 1 84.31 130 ALA B CA 1
ATOM 3011 C C . ALA B 1 130 ? -9.469 7.379 19.625 1 84.31 130 ALA B C 1
ATOM 3013 O O . ALA B 1 130 ? -9.688 8.492 19.141 1 84.31 130 ALA B O 1
ATOM 3014 N N . LEU B 1 131 ? -8.227 6.855 19.844 1 89.31 131 LEU B N 1
ATOM 3015 C CA . LEU B 1 131 ? -7.039 7.484 19.281 1 89.31 131 LEU B CA 1
ATOM 3016 C C . LEU B 1 131 ? -6.527 6.699 18.062 1 89.31 131 LEU B C 1
ATOM 3018 O O . LEU B 1 131 ? -6.508 5.469 18.094 1 89.31 131 LEU B O 1
ATOM 3022 N N . THR B 1 132 ? -6.34 7.422 16.984 1 90.19 132 THR B N 1
ATOM 3023 C CA . THR B 1 132 ? -5.691 6.812 15.836 1 90.19 132 THR B CA 1
ATOM 3024 C C . THR B 1 132 ? -4.242 7.281 15.719 1 90.19 132 THR B C 1
ATOM 3026 O O . THR B 1 132 ? -3.969 8.484 15.766 1 90.19 132 THR B O 1
ATOM 3029 N N . LEU B 1 133 ? -3.346 6.32 15.539 1 93.5 133 LEU B N 1
ATOM 3030 C CA . LEU B 1 133 ? -1.925 6.625 15.414 1 93.5 133 LEU B CA 1
ATOM 3031 C C . LEU B 1 133 ? -1.555 6.891 13.961 1 93.5 133 LEU B C 1
ATOM 3033 O O . LEU B 1 133 ? -2.088 6.25 13.055 1 93.5 133 LEU B O 1
ATOM 3037 N N . ARG B 1 134 ? -0.737 7.867 13.805 1 96.06 134 ARG B N 1
ATOM 3038 C CA . ARG B 1 134 ? -0.223 8.211 12.477 1 96.06 134 ARG B CA 1
ATOM 3039 C C . ARG B 1 134 ? 1.301 8.141 12.453 1 96.06 134 ARG B C 1
ATOM 3041 O O . ARG B 1 134 ? 1.965 8.555 13.398 1 96.06 134 ARG B O 1
ATOM 3048 N N . SER B 1 135 ? 1.787 7.605 11.352 1 96.12 135 SER B N 1
ATOM 3049 C CA . SER B 1 135 ? 3.236 7.543 11.18 1 96.12 135 SER B CA 1
ATOM 3050 C C . SER B 1 135 ? 3.771 8.812 10.531 1 96.12 135 SER B C 1
ATOM 3052 O O . SER B 1 135 ? 3.051 9.492 9.797 1 96.12 135 SER B O 1
ATOM 3054 N N . ARG B 1 136 ? 5.008 9.125 10.859 1 96.81 136 ARG B N 1
ATOM 3055 C CA . ARG B 1 136 ? 5.746 10.195 10.195 1 96.81 136 ARG B CA 1
ATOM 3056 C C . ARG B 1 136 ? 7.043 9.664 9.586 1 96.81 136 ARG B C 1
ATOM 3058 O O . ARG B 1 136 ? 7.551 8.625 10.008 1 96.81 136 ARG B O 1
ATOM 3065 N N . LEU B 1 137 ? 7.523 10.375 8.578 1 96.19 137 LEU B N 1
ATOM 3066 C CA . LEU B 1 137 ? 8.812 10.062 7.977 1 96.19 137 LEU B CA 1
ATOM 3067 C C . LEU B 1 137 ? 9.938 10.859 8.648 1 96.19 137 LEU B C 1
ATOM 3069 O O . LEU B 1 137 ? 9.797 12.062 8.875 1 96.19 137 LEU B O 1
ATOM 3073 N N . ARG B 1 138 ? 10.945 10.172 9.055 1 96.44 138 ARG B N 1
ATOM 3074 C CA . ARG B 1 138 ? 12.18 10.867 9.406 1 96.44 138 ARG B CA 1
ATOM 3075 C C . ARG B 1 138 ? 13.055 11.094 8.18 1 96.44 138 ARG B C 1
ATOM 3077 O O . ARG B 1 138 ? 13.492 10.133 7.531 1 96.44 138 ARG B O 1
ATOM 3084 N N . CYS B 1 139 ? 13.281 12.289 7.871 1 93.25 139 CYS B N 1
ATOM 3085 C CA . CYS B 1 139 ? 14.039 12.664 6.684 1 93.25 139 CYS B CA 1
ATOM 3086 C C . CYS B 1 139 ? 15.367 13.32 7.062 1 93.25 139 CYS B C 1
ATOM 3088 O O . CYS B 1 139 ? 15.383 14.312 7.789 1 93.25 139 CYS B O 1
ATOM 3090 N N . ILE B 1 140 ? 16.422 12.789 6.562 1 92.5 140 ILE B N 1
ATOM 3091 C CA . ILE B 1 140 ? 17.766 13.336 6.77 1 92.5 140 ILE B CA 1
ATOM 3092 C C . ILE B 1 140 ? 18.328 13.82 5.441 1 92.5 140 ILE B C 1
ATOM 3094 O O . ILE B 1 140 ? 18.453 13.047 4.492 1 92.5 140 ILE B O 1
ATOM 3098 N N . ILE B 1 141 ? 18.641 15.039 5.367 1 86.69 141 ILE B N 1
ATOM 3099 C CA . ILE B 1 141 ? 19.203 15.633 4.156 1 86.69 141 ILE B CA 1
ATOM 3100 C C . ILE B 1 141 ? 20.703 15.898 4.352 1 86.69 141 ILE B C 1
ATOM 3102 O O . ILE B 1 141 ? 21.094 16.625 5.27 1 86.69 141 ILE B O 1
ATOM 3106 N N . LEU B 1 142 ? 21.422 15.266 3.492 1 83.12 142 LEU B N 1
ATOM 3107 C CA . LEU B 1 142 ? 22.875 15.445 3.514 1 83.12 142 LEU B CA 1
ATOM 3108 C C . LEU B 1 142 ? 23.344 16.234 2.287 1 83.12 142 LEU B C 1
ATOM 3110 O O . LEU B 1 142 ? 22.969 15.891 1.158 1 83.12 142 LEU B O 1
ATOM 3114 N N . ARG B 1 143 ? 24.031 17.266 2.52 1 74.44 143 ARG B N 1
ATOM 3115 C CA . ARG B 1 143 ? 24.594 18.031 1.412 1 74.44 143 ARG B CA 1
ATOM 3116 C C . ARG B 1 143 ? 26.016 17.594 1.098 1 74.44 143 ARG B C 1
ATOM 3118 O O . ARG B 1 143 ? 26.734 17.109 1.979 1 74.44 143 ARG B O 1
ATOM 3125 N N . LYS B 1 144 ? 26.344 17.5 -0.243 1 67.25 144 LYS B N 1
ATOM 3126 C CA . LYS B 1 144 ? 27.625 17.016 -0.741 1 67.25 144 LYS B CA 1
ATOM 3127 C C . LYS B 1 144 ? 28.781 17.484 0.143 1 67.25 144 LYS B C 1
ATOM 3129 O O . LYS B 1 144 ? 29.703 16.719 0.448 1 67.25 144 LYS B O 1
ATOM 3134 N N . ASP B 1 145 ? 28.781 18.781 0.249 1 61.62 145 ASP B N 1
ATOM 3135 C CA . ASP B 1 145 ? 29.922 19.281 0.996 1 61.62 145 ASP B CA 1
ATOM 3136 C C . ASP B 1 145 ? 30 18.656 2.383 1 61.62 145 ASP B C 1
ATOM 3138 O O . ASP B 1 145 ? 31.078 18.484 2.945 1 61.62 145 ASP B O 1
ATOM 3142 N N . GLN B 1 146 ? 28.891 18.188 2.812 1 56.75 146 GLN B N 1
ATOM 3143 C CA . GLN B 1 146 ? 28.844 17.594 4.141 1 56.75 146 GLN B CA 1
ATOM 3144 C C . GLN B 1 146 ? 29.25 16.125 4.094 1 56.75 146 GLN B C 1
ATOM 3146 O O . GLN B 1 146 ? 29.734 15.57 5.086 1 56.75 146 GLN B O 1
ATOM 3151 N N . GLU B 1 147 ? 29.047 15.523 2.943 1 57.28 147 GLU B N 1
ATOM 3152 C CA . GLU B 1 147 ? 29.484 14.141 2.818 1 57.28 147 GLU B CA 1
ATOM 3153 C C . GLU B 1 147 ? 31 14.023 2.896 1 57.28 147 GLU B C 1
ATOM 3155 O O . GLU B 1 147 ? 31.531 13.016 3.363 1 57.28 147 GLU B O 1
ATOM 3160 N N . THR B 1 148 ? 31.672 15.078 2.398 1 55.66 148 THR B N 1
ATOM 3161 C CA . THR B 1 148 ? 33.125 15.062 2.395 1 55.66 148 THR B CA 1
ATOM 3162 C C . THR B 1 148 ? 33.688 15.648 3.693 1 55.66 148 THR B C 1
ATOM 3164 O O . THR B 1 148 ? 34.906 15.797 3.85 1 55.66 148 THR B O 1
ATOM 3167 N N . GLY B 1 149 ? 32.906 15.867 4.664 1 55.47 149 GLY B N 1
ATOM 3168 C CA . GLY B 1 149 ? 33.375 16.359 5.945 1 55.47 149 GLY B CA 1
ATOM 3169 C C . GLY B 1 149 ? 33.656 17.844 5.938 1 55.47 149 GLY B C 1
ATOM 3170 O O . GLY B 1 149 ? 34.062 18.422 6.961 1 55.47 149 GLY B O 1
ATOM 3171 N N . LYS B 1 150 ? 33.812 18.453 4.82 1 55.41 150 LYS B N 1
ATOM 3172 C CA . LYS B 1 150 ? 34.406 19.781 4.832 1 55.41 150 LYS B CA 1
ATOM 3173 C C . LYS B 1 150 ? 33.375 20.844 5.188 1 55.41 150 LYS B C 1
ATOM 3175 O O . LYS B 1 150 ? 33.719 21.953 5.609 1 55.41 150 LYS B O 1
ATOM 3180 N N . GLY B 1 151 ? 32.094 20.656 4.707 1 55.12 151 GLY B N 1
ATOM 3181 C CA . GLY B 1 151 ? 31.188 21.781 4.938 1 55.12 151 GLY B CA 1
ATOM 3182 C C . GLY B 1 151 ? 30.25 21.578 6.117 1 55.12 151 GLY B C 1
ATOM 3183 O O . GLY B 1 151 ? 30 20.438 6.516 1 55.12 151 GLY B O 1
ATOM 3184 N N . GLY B 1 152 ? 30.281 22.391 7.176 1 59 152 GLY B N 1
ATOM 3185 C CA . GLY B 1 152 ? 29.891 22.641 8.555 1 59 152 GLY B CA 1
ATOM 3186 C C . GLY B 1 152 ? 28.391 22.547 8.766 1 59 152 GLY B C 1
ATOM 3187 O O . GLY B 1 152 ? 27.906 22.734 9.883 1 59 152 GLY B O 1
ATOM 3188 N N . CYS B 1 153 ? 27.594 22.609 7.711 1 63.12 153 CYS B N 1
ATOM 3189 C CA . CYS B 1 153 ? 26.203 22.734 8.156 1 63.12 153 CYS B CA 1
ATOM 3190 C C . CYS B 1 153 ? 25.641 21.375 8.555 1 63.12 153 CYS B C 1
ATOM 3192 O O . CYS B 1 153 ? 25.812 20.391 7.832 1 63.12 153 CYS B O 1
ATOM 3194 N N . PRO B 1 154 ? 25.203 21.203 9.742 1 74.62 154 PRO B N 1
ATOM 3195 C CA . PRO B 1 154 ? 24.625 19.953 10.227 1 74.62 154 PRO B CA 1
ATOM 3196 C C . PRO B 1 154 ? 23.5 19.438 9.328 1 74.62 154 PRO B C 1
ATOM 3198 O O . PRO B 1 154 ? 22.797 20.234 8.688 1 74.62 154 PRO B O 1
ATOM 3201 N N . PRO B 1 155 ? 23.422 18.172 9.203 1 78.94 155 PRO B N 1
ATOM 3202 C CA . PRO B 1 155 ? 22.328 17.609 8.406 1 78.94 155 PRO B CA 1
ATOM 3203 C C . PRO B 1 155 ? 20.953 18.031 8.906 1 78.94 155 PRO B C 1
ATOM 3205 O O . PRO B 1 155 ? 20.766 18.25 10.102 1 78.94 155 PRO B O 1
ATOM 3208 N N . THR B 1 156 ? 20.141 18.266 7.918 1 83.94 156 THR B N 1
ATOM 3209 C CA . THR B 1 156 ? 18.75 18.562 8.258 1 83.94 156 THR B CA 1
ATOM 3210 C C . THR B 1 156 ? 18 17.281 8.609 1 83.94 156 THR B C 1
ATOM 3212 O O . THR B 1 156 ? 18.094 16.281 7.898 1 83.94 156 THR B O 1
ATOM 3215 N N . ASN B 1 157 ? 17.438 17.188 9.797 1 90.31 157 ASN B N 1
ATOM 3216 C CA . ASN B 1 157 ? 16.609 16.094 10.273 1 90.31 157 ASN B CA 1
ATOM 3217 C C . ASN B 1 157 ? 15.188 16.547 10.555 1 90.31 157 ASN B C 1
ATOM 3219 O O . ASN B 1 157 ? 14.945 17.344 11.453 1 90.31 157 ASN B O 1
ATOM 3223 N N . LEU B 1 158 ? 14.297 16.078 9.766 1 91.94 158 LEU B N 1
ATOM 3224 C CA . LEU B 1 158 ? 12.914 16.531 9.883 1 91.94 158 LEU B CA 1
ATOM 3225 C C . LEU B 1 158 ? 11.953 15.352 9.945 1 91.94 158 LEU B C 1
ATOM 3227 O O . LEU B 1 158 ? 12.172 14.336 9.281 1 91.94 158 LEU B O 1
ATOM 3231 N N . LEU B 1 159 ? 10.898 15.492 10.75 1 94.25 159 LEU B N 1
ATOM 3232 C CA . LEU B 1 159 ? 9.773 14.562 10.75 1 94.25 159 LEU B CA 1
ATOM 3233 C C . LEU B 1 159 ? 8.602 15.141 9.969 1 94.25 159 LEU B C 1
ATOM 3235 O O . LEU B 1 159 ? 8.203 16.281 10.18 1 94.25 159 LEU B O 1
ATOM 3239 N N . VAL B 1 160 ? 8.133 14.359 9.062 1 94.38 160 VAL B N 1
ATOM 3240 C CA . VAL B 1 160 ? 7.062 14.859 8.211 1 94.38 160 VAL B CA 1
ATOM 3241 C C . VAL B 1 160 ? 5.867 13.906 8.266 1 94.38 160 VAL B C 1
ATOM 3243 O O . VAL B 1 160 ? 6.035 12.688 8.258 1 94.38 160 VAL B O 1
ATOM 3246 N N . LEU B 1 161 ? 4.691 14.492 8.305 1 96 161 LEU B N 1
ATOM 3247 C CA . LEU B 1 161 ? 3.475 13.695 8.43 1 96 161 LEU B CA 1
ATOM 3248 C C . LEU B 1 161 ? 3.047 13.141 7.07 1 96 161 LEU B C 1
ATOM 3250 O O . LEU B 1 161 ? 2.646 11.977 6.969 1 96 161 LEU B O 1
ATOM 3254 N N . ASN B 1 162 ? 3.18 13.992 6.02 1 96.12 162 ASN B N 1
ATOM 3255 C CA . ASN B 1 162 ? 2.693 13.562 4.711 1 96.12 162 ASN B CA 1
ATOM 3256 C C . ASN B 1 162 ? 3.82 12.992 3.855 1 96.12 162 ASN B C 1
ATOM 3258 O O . ASN B 1 162 ? 3.912 11.773 3.682 1 96.12 162 ASN B O 1
ATOM 3262 N N . GLU B 1 163 ? 4.637 13.891 3.391 1 96.81 163 GLU B N 1
ATOM 3263 C CA . GLU B 1 163 ? 5.559 13.367 2.383 1 96.81 163 GLU B CA 1
ATOM 3264 C C . GLU B 1 163 ? 6.785 14.266 2.238 1 96.81 163 GLU B C 1
ATOM 3266 O O . GLU B 1 163 ? 6.781 15.406 2.695 1 96.81 163 GLU B O 1
ATOM 3271 N N . VAL B 1 164 ? 7.805 13.703 1.682 1 94.75 164 VAL B N 1
ATOM 3272 C CA . VAL B 1 164 ? 8.961 14.391 1.116 1 94.75 164 VAL B CA 1
ATOM 3273 C C . VAL B 1 164 ? 8.883 14.359 -0.409 1 94.75 164 VAL B C 1
ATOM 3275 O O . VAL B 1 164 ? 8.656 13.297 -1 1 94.75 164 VAL B O 1
ATOM 3278 N N . VAL B 1 165 ? 9.031 15.523 -1.008 1 93.81 165 VAL B N 1
ATOM 3279 C CA . VAL B 1 165 ? 9.008 15.609 -2.465 1 93.81 165 VAL B CA 1
ATOM 3280 C C . VAL B 1 165 ? 10.375 16.078 -2.973 1 93.81 165 VAL B C 1
ATOM 3282 O O . VAL B 1 165 ? 10.898 17.094 -2.52 1 93.81 165 VAL B O 1
ATOM 3285 N N . ILE B 1 166 ? 10.93 15.32 -3.803 1 91.25 166 ILE B N 1
ATOM 3286 C CA . ILE B 1 166 ? 12.148 15.688 -4.512 1 91.25 166 ILE B CA 1
ATOM 3287 C C . ILE B 1 166 ? 11.836 15.953 -5.98 1 91.25 166 ILE B C 1
ATOM 3289 O O . ILE B 1 166 ? 11.375 15.055 -6.695 1 91.25 166 ILE B O 1
ATOM 3293 N N . ASP B 1 167 ? 12.078 17.141 -6.398 1 87.94 167 ASP B N 1
ATOM 3294 C CA . ASP B 1 167 ? 11.719 17.422 -7.789 1 87.94 167 ASP B CA 1
ATOM 3295 C C . ASP B 1 167 ? 12.719 18.375 -8.438 1 87.94 167 ASP B C 1
ATOM 3297 O O . ASP B 1 167 ? 13.641 18.859 -7.773 1 87.94 167 ASP B O 1
ATOM 3301 N N . ARG B 1 168 ? 12.578 18.625 -9.688 1 82.81 168 ARG B N 1
ATOM 3302 C CA . ARG B 1 168 ? 13.516 19.391 -10.5 1 82.81 168 ARG B CA 1
ATOM 3303 C C . ARG B 1 168 ? 13.32 20.891 -10.305 1 82.81 168 ARG B C 1
ATOM 3305 O O . ARG B 1 168 ? 14.148 21.703 -10.742 1 82.81 168 ARG B O 1
ATOM 3312 N N . GLY B 1 169 ? 12.328 21.281 -9.656 1 80 169 GLY B N 1
ATOM 3313 C CA . GLY B 1 169 ? 12.055 22.703 -9.508 1 80 169 GLY B CA 1
ATOM 3314 C C . GLY B 1 169 ? 11.828 23.422 -10.828 1 80 169 GLY B C 1
ATOM 3315 O O . GLY B 1 169 ? 11.031 22.969 -11.656 1 80 169 GLY B O 1
ATOM 3316 N N . PRO B 1 170 ? 12.555 24.562 -10.906 1 77.88 170 PRO B N 1
ATOM 3317 C CA . PRO B 1 170 ? 12.328 25.328 -12.133 1 77.88 170 PRO B CA 1
ATOM 3318 C C . PRO B 1 170 ? 13.125 24.797 -13.32 1 77.88 170 PRO B C 1
ATOM 3320 O O . PRO B 1 170 ? 12.984 25.297 -14.438 1 77.88 170 PRO B O 1
ATOM 3323 N N . SER B 1 171 ? 13.875 23.891 -13.148 1 78.75 171 SER B N 1
ATOM 3324 C CA . SER B 1 171 ? 14.711 23.344 -14.219 1 78.75 171 SER B CA 1
ATOM 3325 C C . SER B 1 171 ? 13.859 22.75 -15.336 1 78.75 171 SER B C 1
ATOM 3327 O O . SER B 1 171 ? 12.883 22.047 -15.07 1 78.75 171 SER B O 1
ATOM 3329 N N . PRO B 1 172 ? 14.141 23.047 -16.562 1 82.5 172 PRO B N 1
ATOM 3330 C CA . PRO B 1 172 ? 13.398 22.469 -17.688 1 82.5 172 PRO B CA 1
ATOM 3331 C C . PRO B 1 172 ? 13.828 21.031 -18 1 82.5 172 PRO B C 1
ATOM 3333 O O . PRO B 1 172 ? 13.242 20.391 -18.859 1 82.5 172 PRO B O 1
ATOM 3336 N N . TYR B 1 173 ? 14.82 20.578 -17.375 1 81.69 173 TYR B N 1
ATOM 3337 C CA . TYR B 1 173 ? 15.352 19.25 -17.656 1 81.69 173 TYR B CA 1
ATOM 3338 C C . TYR B 1 173 ? 14.82 18.234 -16.672 1 81.69 173 TYR B C 1
ATOM 3340 O O . TYR B 1 173 ? 14.391 18.594 -15.57 1 81.69 173 TYR B O 1
ATOM 3348 N N . LEU B 1 174 ? 14.969 17 -17.062 1 84.44 174 LEU B N 1
ATOM 3349 C CA . LEU B 1 174 ? 14.547 15.906 -16.188 1 84.44 174 LEU B CA 1
ATOM 3350 C C . LEU B 1 174 ? 15.469 15.781 -14.984 1 84.44 174 LEU B C 1
ATOM 3352 O O . LEU B 1 174 ? 16.672 16.062 -15.078 1 84.44 174 LEU B O 1
ATOM 3356 N N . SER B 1 175 ? 14.883 15.383 -13.875 1 84.12 175 SER B N 1
ATOM 3357 C CA . SER B 1 175 ? 15.68 14.992 -12.719 1 84.12 175 SER B CA 1
ATOM 3358 C C . SER B 1 175 ? 16.156 13.547 -12.836 1 84.12 175 SER B C 1
ATOM 3360 O O . SER B 1 175 ? 15.438 12.695 -13.367 1 84.12 175 SER B O 1
ATOM 3362 N N . ASN B 1 176 ? 17.375 13.344 -12.461 1 87.38 176 ASN B N 1
ATOM 3363 C CA . ASN B 1 176 ? 17.922 12 -12.328 1 87.38 176 ASN B CA 1
ATOM 3364 C C . ASN B 1 176 ? 18.156 11.633 -10.859 1 87.38 176 ASN B C 1
ATOM 3366 O O . ASN B 1 176 ? 19.031 12.195 -10.211 1 87.38 176 ASN B O 1
ATOM 3370 N N . ILE B 1 177 ? 17.406 10.719 -10.453 1 88.81 177 ILE B N 1
ATOM 3371 C CA . ILE B 1 177 ? 17.406 10.352 -9.039 1 88.81 177 ILE B CA 1
ATOM 3372 C C . ILE B 1 177 ? 17.719 8.867 -8.891 1 88.81 177 ILE B C 1
ATOM 3374 O O . ILE B 1 177 ? 17.062 8.023 -9.516 1 88.81 177 ILE B O 1
ATOM 3378 N N . ASP B 1 178 ? 18.719 8.586 -8.109 1 91.38 178 ASP B N 1
ATOM 3379 C CA . ASP B 1 178 ? 18.969 7.195 -7.75 1 91.38 178 ASP B CA 1
ATOM 3380 C C . ASP B 1 178 ? 18.266 6.832 -6.438 1 91.38 178 ASP B C 1
ATOM 3382 O O . ASP B 1 178 ? 18.391 7.555 -5.449 1 91.38 178 ASP B O 1
ATOM 3386 N N . LEU B 1 179 ? 17.609 5.723 -6.516 1 93.06 179 LEU B N 1
ATOM 3387 C CA . LEU B 1 179 ? 16.875 5.258 -5.344 1 93.06 179 LEU B CA 1
ATOM 3388 C C . LEU B 1 179 ? 17.484 3.98 -4.789 1 93.06 179 LEU B C 1
ATOM 3390 O O . LEU B 1 179 ? 17.734 3.029 -5.531 1 93.06 179 LEU B O 1
ATOM 3394 N N . TYR B 1 180 ? 17.781 4.035 -3.467 1 95.19 180 TYR B N 1
ATOM 3395 C CA . TYR B 1 180 ? 18.312 2.875 -2.764 1 95.19 180 TYR B CA 1
ATOM 3396 C C . TYR B 1 180 ? 17.359 2.422 -1.663 1 95.19 180 TYR B C 1
ATOM 3398 O O . TYR B 1 180 ? 16.75 3.25 -0.984 1 95.19 180 TYR B O 1
ATOM 3406 N N . LEU B 1 181 ? 17.25 1.157 -1.549 1 94.81 181 LEU B N 1
ATOM 3407 C CA . LEU B 1 181 ? 16.484 0.525 -0.476 1 94.81 181 LEU B CA 1
ATOM 3408 C C . LEU B 1 181 ? 17.375 -0.37 0.372 1 94.81 181 LEU B C 1
ATOM 3410 O O . LEU B 1 181 ? 17.891 -1.385 -0.112 1 94.81 181 LEU B O 1
ATOM 3414 N N . ASP B 1 182 ? 17.562 0.04 1.59 1 95.62 182 ASP B N 1
ATOM 3415 C CA . ASP B 1 182 ? 18.438 -0.684 2.512 1 95.62 182 ASP B CA 1
ATOM 3416 C C . ASP B 1 182 ? 19.812 -0.916 1.896 1 95.62 182 ASP B C 1
ATOM 3418 O O . ASP B 1 182 ? 20.328 -2.035 1.916 1 95.62 182 ASP B O 1
ATOM 3422 N N . GLY B 1 183 ? 20.266 0.098 1.278 1 93.69 183 GLY B N 1
ATOM 3423 C CA . GLY B 1 183 ? 21.625 0.098 0.787 1 93.69 183 GLY B CA 1
ATOM 3424 C C . GLY B 1 183 ? 21.766 -0.457 -0.619 1 93.69 183 GLY B C 1
ATOM 3425 O O . GLY B 1 183 ? 22.812 -0.332 -1.248 1 93.69 183 GLY B O 1
ATOM 3426 N N . LYS B 1 184 ? 20.688 -1.052 -1.087 1 93.88 184 LYS B N 1
ATOM 3427 C CA . LYS B 1 184 ? 20.734 -1.63 -2.428 1 93.88 184 LYS B CA 1
ATOM 3428 C C . LYS B 1 184 ? 20.078 -0.701 -3.447 1 93.88 184 LYS B C 1
ATOM 3430 O O . LYS B 1 184 ? 18.969 -0.222 -3.234 1 93.88 184 LYS B O 1
ATOM 3435 N N . ARG B 1 185 ? 20.766 -0.506 -4.516 1 92.06 185 ARG B N 1
ATOM 3436 C CA . ARG B 1 185 ? 20.203 0.327 -5.57 1 92.06 185 ARG B CA 1
ATOM 3437 C C . ARG B 1 185 ? 19.031 -0.378 -6.254 1 92.06 185 ARG B C 1
ATOM 3439 O O . ARG B 1 185 ? 19.172 -1.501 -6.742 1 92.06 185 ARG B O 1
ATOM 3446 N N . ILE B 1 186 ? 17.984 0.284 -6.309 1 89.31 186 ILE B N 1
ATOM 3447 C CA . ILE B 1 186 ? 16.797 -0.315 -6.887 1 89.31 186 ILE B CA 1
ATOM 3448 C C . ILE B 1 186 ? 16.625 0.164 -8.328 1 89.31 186 ILE B C 1
ATOM 3450 O O . ILE B 1 186 ? 16.422 -0.645 -9.234 1 89.31 186 ILE B O 1
ATOM 3454 N N . THR B 1 187 ? 16.672 1.435 -8.461 1 88.81 187 THR B N 1
ATOM 3455 C CA . THR B 1 187 ? 16.438 1.988 -9.789 1 88.81 187 THR B CA 1
ATOM 3456 C C . THR B 1 187 ? 16.891 3.443 -9.859 1 88.81 187 THR B C 1
ATOM 3458 O O . THR B 1 187 ? 17.328 4.012 -8.852 1 88.81 187 T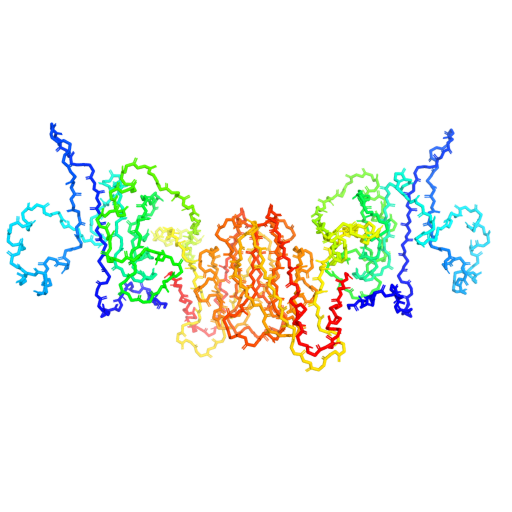HR B O 1
ATOM 3461 N N . SER B 1 188 ? 16.875 3.906 -11.117 1 87.75 188 SER B N 1
ATOM 3462 C CA . SER B 1 188 ? 17.047 5.332 -11.383 1 87.75 188 SER B CA 1
ATOM 3463 C C . SER B 1 188 ? 15.805 5.938 -12.008 1 87.75 188 SER B C 1
ATOM 3465 O O . SER B 1 188 ? 15.242 5.383 -12.953 1 87.75 188 SER B O 1
ATOM 3467 N N . VAL B 1 189 ? 15.469 6.93 -11.359 1 85.38 189 VAL B N 1
ATOM 3468 C CA . VAL B 1 189 ? 14.258 7.594 -11.828 1 85.38 189 VAL B CA 1
ATOM 3469 C C . VAL B 1 189 ? 14.633 8.812 -12.672 1 85.38 189 VAL B C 1
ATOM 3471 O O . VAL B 1 189 ? 15.391 9.68 -12.227 1 85.38 189 VAL B O 1
ATOM 3474 N N . GLN B 1 190 ? 14.18 8.797 -13.828 1 88.19 190 GLN B N 1
ATOM 3475 C CA . GLN B 1 190 ? 14.234 9.977 -14.688 1 88.19 190 GLN B CA 1
ATOM 3476 C C . GLN B 1 190 ? 12.844 10.555 -14.922 1 88.19 190 GLN B C 1
ATOM 3478 O O . GLN B 1 190 ? 11.938 9.859 -15.375 1 88.19 190 GLN B O 1
ATOM 3483 N N . GLY B 1 191 ? 12.711 11.812 -14.555 1 90.69 191 GLY B N 1
ATOM 3484 C CA . GLY B 1 191 ? 11.414 12.461 -14.656 1 90.69 191 GLY B CA 1
ATOM 3485 C C . GLY B 1 191 ? 11.352 13.797 -13.938 1 90.69 191 GLY B C 1
ATOM 3486 O O . GLY B 1 191 ? 12.367 14.484 -13.812 1 90.69 191 GLY B O 1
ATOM 3487 N N . ASP B 1 192 ? 10.141 14.172 -13.547 1 90.88 192 ASP B N 1
ATOM 3488 C CA . ASP B 1 192 ? 9.961 15.438 -12.836 1 90.88 192 ASP B CA 1
ATOM 3489 C C . ASP B 1 192 ? 10.422 15.32 -11.391 1 90.88 192 ASP B C 1
ATOM 3491 O O . ASP B 1 192 ? 10.789 16.328 -10.766 1 90.88 192 ASP B O 1
ATOM 3495 N N . GLY B 1 193 ? 10.312 14.125 -10.844 1 92.75 193 GLY B N 1
ATOM 3496 C CA . GLY B 1 193 ? 10.742 13.984 -9.461 1 92.75 193 GLY B CA 1
ATOM 3497 C C . GLY B 1 193 ? 10.234 12.703 -8.812 1 92.75 193 GLY B C 1
ATOM 3498 O O . GLY B 1 193 ? 9.922 11.734 -9.5 1 92.75 193 GLY B O 1
ATOM 3499 N N . LEU B 1 194 ? 10.258 12.75 -7.43 1 94 194 LEU B N 1
ATOM 3500 C CA . LEU B 1 194 ? 9.898 11.594 -6.617 1 94 194 LEU B CA 1
ATOM 3501 C C . LEU B 1 194 ? 9.195 12.031 -5.336 1 94 194 LEU B C 1
ATOM 3503 O O . LEU B 1 194 ? 9.617 12.984 -4.684 1 94 194 LEU B O 1
ATOM 3507 N N . ILE B 1 195 ? 8.102 11.336 -5.074 1 96.5 195 ILE B N 1
ATOM 3508 C CA . ILE B 1 195 ? 7.402 11.547 -3.812 1 96.5 195 ILE B CA 1
ATOM 3509 C C . ILE B 1 195 ? 7.621 10.352 -2.893 1 96.5 195 ILE B C 1
ATOM 3511 O O . ILE B 1 195 ? 7.457 9.203 -3.311 1 96.5 195 ILE B O 1
ATOM 3515 N N . VAL B 1 196 ? 8.039 10.523 -1.657 1 97.25 196 VAL B N 1
ATOM 3516 C CA . VAL B 1 196 ? 8.062 9.523 -0.596 1 97.25 196 VAL B CA 1
ATOM 3517 C C . VAL B 1 196 ? 7.07 9.906 0.498 1 97.25 196 VAL B C 1
ATOM 3519 O O . VAL B 1 196 ? 7.227 10.938 1.152 1 97.25 196 VAL B O 1
ATOM 3522 N N . SER B 1 197 ? 6.086 9.062 0.67 1 97.88 197 SER B N 1
ATOM 3523 C CA . SER B 1 197 ? 5.012 9.508 1.548 1 97.88 197 SER B CA 1
ATOM 3524 C C . SER B 1 197 ? 4.652 8.445 2.576 1 97.88 197 SER B C 1
ATOM 3526 O O . SER B 1 197 ? 4.941 7.262 2.379 1 97.88 197 SER B O 1
ATOM 3528 N N . THR B 1 198 ? 4.121 8.883 3.703 1 97.94 198 THR B N 1
ATOM 3529 C CA . THR B 1 198 ? 3.482 8.023 4.699 1 97.94 198 THR B CA 1
ATOM 3530 C C . THR B 1 198 ? 2.125 7.543 4.199 1 97.94 198 THR B C 1
ATOM 3532 O O . THR B 1 198 ? 1.638 7.996 3.164 1 97.94 198 THR B O 1
ATOM 3535 N N . PRO B 1 199 ? 1.492 6.609 4.969 1 98.31 199 PRO B N 1
ATOM 3536 C CA . PRO B 1 199 ? 0.108 6.262 4.637 1 98.31 199 PRO B CA 1
ATOM 3537 C C . PRO B 1 199 ? -0.824 7.473 4.66 1 98.31 199 PRO B C 1
ATOM 3539 O O . PRO B 1 199 ? -1.664 7.629 3.77 1 98.31 199 PRO B O 1
ATOM 3542 N N . THR B 1 200 ? -0.618 8.359 5.629 1 97.19 200 THR B N 1
ATOM 3543 C CA . THR B 1 200 ? -1.416 9.578 5.672 1 97.19 200 THR B CA 1
ATOM 3544 C C . THR B 1 200 ? -1.194 10.414 4.414 1 97.19 200 THR B C 1
ATOM 3546 O O . THR B 1 200 ? -2.152 10.875 3.791 1 97.19 200 THR B O 1
ATOM 3549 N N . GLY B 1 201 ? 0.005 10.508 4 1 97.12 201 GLY B N 1
ATOM 3550 C CA . GLY B 1 201 ? 0.374 11.305 2.848 1 97.12 201 GLY B CA 1
ATOM 3551 C C . GLY B 1 201 ? -0.057 10.695 1.529 1 97.12 201 GLY B C 1
ATOM 3552 O O . GLY B 1 201 ? -0.062 11.367 0.496 1 97.12 201 GLY B O 1
ATOM 3553 N N . SER B 1 202 ? -0.409 9.461 1.518 1 97.5 202 SER B N 1
ATOM 3554 C CA . SER B 1 202 ? -0.833 8.805 0.288 1 97.5 202 SER B CA 1
ATOM 3555 C C . SER B 1 202 ? -2.088 9.453 -0.284 1 97.5 202 SER B C 1
ATOM 3557 O O . SER B 1 202 ? -2.387 9.297 -1.471 1 97.5 202 SER B O 1
ATOM 3559 N N . THR B 1 203 ? -2.846 10.227 0.49 1 94.88 203 THR B N 1
ATOM 3560 C CA . THR B 1 203 ? -4.09 10.852 0.051 1 94.88 203 THR B CA 1
ATOM 3561 C C . THR B 1 203 ? -3.84 12.281 -0.416 1 94.88 203 THR B C 1
ATOM 3563 O O . THR B 1 203 ? -4.781 13 -0.758 1 94.88 203 THR B O 1
ATOM 3566 N N . ALA B 1 204 ? -2.627 12.648 -0.394 1 94.81 204 ALA B N 1
ATOM 3567 C CA . ALA B 1 204 ? -2.268 14.008 -0.783 1 94.81 204 ALA B CA 1
ATOM 3568 C C . ALA B 1 204 ? -1.646 14.039 -2.176 1 94.81 204 ALA B C 1
ATOM 3570 O O . ALA B 1 204 ? -2.287 13.648 -3.156 1 94.81 204 ALA B O 1
ATOM 3571 N N . TYR B 1 205 ? -0.297 14.438 -2.324 1 95.38 205 TYR B N 1
ATOM 3572 C CA . TYR B 1 205 ? 0.339 14.594 -3.627 1 95.38 205 TYR B CA 1
ATOM 3573 C C . TYR B 1 205 ? 0.522 13.25 -4.312 1 95.38 205 TYR B C 1
ATOM 3575 O O . TYR B 1 205 ? 0.411 13.148 -5.539 1 95.38 205 TYR B O 1
ATOM 3583 N N . ALA B 1 206 ? 0.697 12.227 -3.559 1 96.38 206 ALA B N 1
ATOM 3584 C CA . ALA B 1 206 ? 0.965 10.898 -4.109 1 96.38 206 ALA B CA 1
ATOM 3585 C C . ALA B 1 206 ? -0.193 10.43 -4.98 1 96.38 206 ALA B C 1
ATOM 3587 O O . ALA B 1 206 ? 0.018 9.961 -6.105 1 96.38 206 ALA B O 1
ATOM 3588 N N . VAL B 1 207 ? -1.365 10.516 -4.449 1 95.31 207 VAL B N 1
ATOM 3589 C CA . VAL B 1 207 ? -2.518 10.023 -5.199 1 95.31 207 VAL B CA 1
ATOM 3590 C C . VAL B 1 207 ? -2.721 10.875 -6.449 1 95.31 207 VAL B C 1
ATOM 3592 O O . VAL B 1 207 ? -3.135 10.367 -7.492 1 95.31 207 VAL B O 1
ATOM 3595 N N . ALA B 1 208 ? -2.484 12.109 -6.371 1 93.5 208 ALA B N 1
ATOM 3596 C CA . ALA B 1 208 ? -2.564 12.984 -7.539 1 93.5 208 ALA B CA 1
ATOM 3597 C C . ALA B 1 208 ? -1.555 12.57 -8.602 1 93.5 208 ALA B C 1
ATOM 3599 O O . ALA B 1 208 ? -1.782 12.781 -9.797 1 93.5 208 ALA B O 1
ATOM 3600 N N . ALA B 1 209 ? -0.503 11.969 -8.141 1 94.75 209 ALA B N 1
ATOM 3601 C CA . ALA B 1 209 ? 0.542 11.516 -9.055 1 94.75 209 ALA B CA 1
ATOM 3602 C C . ALA B 1 209 ? 0.308 10.07 -9.484 1 94.75 209 ALA B C 1
ATOM 3604 O O . ALA B 1 209 ? 1.172 9.453 -10.117 1 94.75 209 ALA B O 1
ATOM 3605 N N . GLY B 1 210 ? -0.76 9.477 -9.086 1 94.5 210 GLY B N 1
ATOM 3606 C CA . GLY B 1 210 ? -1.149 8.188 -9.633 1 94.5 210 GLY B CA 1
ATOM 3607 C C . GLY B 1 210 ? -0.962 7.043 -8.656 1 94.5 210 GLY B C 1
ATOM 3608 O O . GLY B 1 210 ? -1.119 5.879 -9.016 1 94.5 210 GLY B O 1
ATOM 3609 N N . ALA B 1 211 ? -0.647 7.332 -7.457 1 97.69 211 ALA B N 1
ATOM 3610 C CA . ALA B 1 211 ? -0.444 6.273 -6.469 1 97.69 211 ALA B CA 1
ATOM 3611 C C . ALA B 1 211 ? -1.766 5.863 -5.824 1 97.69 211 ALA B C 1
ATOM 3613 O O . ALA B 1 211 ? -2.756 6.598 -5.906 1 97.69 211 ALA B O 1
ATOM 3614 N N . SER B 1 212 ? -1.739 4.691 -5.227 1 98.06 212 SER B N 1
ATOM 3615 C CA . SER B 1 212 ? -2.867 4.215 -4.43 1 98.06 212 SER B CA 1
ATOM 3616 C C . SER B 1 212 ? -2.898 4.883 -3.061 1 98.06 212 SER B C 1
ATOM 3618 O O . SER B 1 212 ? -1.872 5.363 -2.574 1 98.06 212 SER B O 1
ATOM 3620 N N . MET B 1 213 ? -4.07 4.879 -2.492 1 97.44 213 MET B N 1
ATOM 3621 C CA . MET B 1 213 ? -4.184 5.312 -1.102 1 97.44 213 MET B CA 1
ATOM 3622 C C . MET B 1 213 ? -3.803 4.188 -0.148 1 97.44 213 MET B C 1
ATOM 3624 O O . MET B 1 213 ? -3.916 3.008 -0.495 1 97.44 213 MET B O 1
ATOM 3628 N N . ILE B 1 214 ? -3.336 4.562 1.04 1 98.31 214 ILE B N 1
ATOM 3629 C CA . ILE B 1 214 ? -2.949 3.574 2.043 1 98.31 214 ILE B CA 1
ATOM 3630 C C . ILE B 1 214 ? -3.67 3.863 3.357 1 98.31 214 ILE B C 1
ATOM 3632 O O . ILE B 1 214 ? -3.633 4.992 3.855 1 98.31 214 ILE B O 1
ATOM 3636 N N . HIS B 1 215 ? -4.316 2.865 3.826 1 97.12 215 HIS B N 1
ATOM 3637 C CA . HIS B 1 215 ? -4.879 2.975 5.168 1 97.12 215 HIS B CA 1
ATOM 3638 C C . HIS B 1 215 ? -3.801 3.299 6.195 1 97.12 215 HIS B C 1
ATOM 3640 O O . HIS B 1 215 ? -2.711 2.723 6.156 1 97.12 215 HIS B O 1
ATOM 3646 N N . PRO B 1 216 ? -4.094 4.16 7.211 1 96.06 216 PRO B N 1
ATOM 3647 C CA . PRO B 1 216 ? -3.072 4.633 8.148 1 96.06 216 PRO B CA 1
ATOM 3648 C C . PRO B 1 216 ? -2.477 3.508 8.992 1 96.06 216 PRO B C 1
ATOM 3650 O O . PRO B 1 216 ? -1.372 3.648 9.523 1 96.06 216 PRO B O 1
ATOM 3653 N N . SER B 1 217 ? -3.166 2.42 9.102 1 95.88 217 SER B N 1
ATOM 3654 C CA . SER B 1 217 ? -2.711 1.341 9.977 1 95.88 217 SER B CA 1
ATOM 3655 C C . SER B 1 217 ? -1.776 0.39 9.234 1 95.88 217 SER B C 1
ATOM 3657 O O . SER B 1 217 ? -1.246 -0.553 9.82 1 95.88 217 SER B O 1
ATOM 3659 N N . VAL B 1 218 ? -1.598 0.568 7.98 1 97.88 218 VAL B N 1
ATOM 3660 C CA . VAL B 1 218 ? -0.637 -0.235 7.23 1 97.88 218 VAL B CA 1
ATOM 3661 C C . VAL B 1 218 ? 0.772 0.315 7.441 1 97.88 218 VAL B C 1
ATOM 3663 O O . VAL B 1 218 ? 1.054 1.466 7.102 1 97.88 218 VAL B O 1
ATOM 3666 N N . PRO B 1 219 ? 1.653 -0.433 8.023 1 97.81 219 PRO B N 1
ATOM 3667 C CA . PRO B 1 219 ? 3.025 0.036 8.227 1 97.81 219 PRO B CA 1
ATOM 3668 C C . PRO B 1 219 ? 3.84 0.056 6.934 1 97.81 219 PRO B C 1
ATOM 3670 O O . PRO B 1 219 ? 4.527 -0.919 6.617 1 97.81 219 PRO B O 1
ATOM 3673 N N . ALA B 1 220 ? 3.766 1.189 6.281 1 98.62 220 ALA B N 1
ATOM 3674 C CA . ALA B 1 220 ? 4.348 1.211 4.941 1 98.62 220 ALA B CA 1
ATOM 3675 C C . ALA B 1 220 ? 4.816 2.615 4.57 1 98.62 220 ALA B C 1
ATOM 3677 O O . ALA B 1 220 ? 4.512 3.584 5.27 1 98.62 220 ALA B O 1
ATOM 3678 N N . ILE B 1 221 ? 5.633 2.691 3.549 1 98.56 221 ILE B N 1
ATOM 3679 C CA . ILE B 1 221 ? 6.062 3.9 2.857 1 98.56 221 ILE B CA 1
ATOM 3680 C C . ILE B 1 221 ? 5.695 3.811 1.379 1 98.56 221 ILE B C 1
ATOM 3682 O O . ILE B 1 221 ? 5.863 2.76 0.754 1 98.56 221 ILE B O 1
ATOM 3686 N N . MET B 1 222 ? 5.125 4.859 0.878 1 98.5 222 MET B N 1
ATOM 3687 C CA . MET B 1 222 ? 4.773 4.922 -0.537 1 98.5 222 MET B CA 1
ATOM 3688 C C . MET B 1 222 ? 5.82 5.703 -1.324 1 98.5 222 MET B C 1
ATOM 3690 O O . MET B 1 222 ? 6.172 6.824 -0.958 1 98.5 222 MET B O 1
ATOM 3694 N N . VAL B 1 223 ? 6.379 5.09 -2.379 1 97.88 223 VAL B N 1
ATOM 3695 C CA . VAL B 1 223 ? 7.293 5.742 -3.311 1 97.88 223 VAL B CA 1
ATOM 3696 C C . VAL B 1 223 ? 6.59 5.98 -4.645 1 97.88 223 VAL B C 1
ATOM 3698 O O . VAL B 1 223 ? 6.148 5.031 -5.297 1 97.88 223 VAL B O 1
ATOM 3701 N N . THR B 1 224 ? 6.52 7.242 -5.074 1 97.5 224 THR B N 1
ATOM 3702 C CA . THR B 1 224 ? 5.734 7.598 -6.25 1 97.5 224 THR B CA 1
ATOM 3703 C C . THR B 1 224 ? 6.551 8.469 -7.203 1 97.5 224 THR B C 1
ATOM 3705 O O . THR B 1 224 ? 6.867 9.617 -6.887 1 97.5 224 THR B O 1
ATOM 3708 N N . PRO B 1 225 ? 6.859 7.945 -8.383 1 95.81 225 PRO B N 1
ATOM 3709 C CA . PRO B 1 225 ? 7.5 8.812 -9.375 1 95.81 225 PRO B CA 1
ATOM 3710 C C . PRO B 1 225 ? 6.551 9.875 -9.93 1 95.81 225 PRO B C 1
ATOM 3712 O O . PRO B 1 225 ? 5.352 9.617 -10.078 1 95.81 225 PRO B O 1
ATOM 3715 N N . ILE B 1 226 ? 7.129 11.016 -10.164 1 94.31 226 ILE B N 1
ATOM 3716 C CA . ILE B 1 226 ? 6.359 12.078 -10.805 1 94.31 226 ILE B CA 1
ATOM 3717 C C . ILE B 1 226 ? 6.703 12.148 -12.289 1 94.31 226 ILE B C 1
ATOM 3719 O O . ILE B 1 226 ? 7.816 12.523 -12.656 1 94.31 226 ILE B O 1
ATOM 3723 N N . CYS B 1 227 ? 5.77 11.75 -13.172 1 92.5 227 CYS B N 1
ATOM 3724 C CA . CYS B 1 227 ? 5.914 11.773 -14.625 1 92.5 227 CYS B CA 1
ATOM 3725 C C . CYS B 1 227 ? 7.215 11.102 -15.055 1 92.5 227 CYS B C 1
ATOM 3727 O O . CYS B 1 227 ? 8.039 11.711 -15.734 1 92.5 227 CYS B O 1
ATOM 3729 N N . PRO B 1 228 ? 7.352 9.891 -14.656 1 92.69 228 PRO B N 1
ATOM 3730 C CA . PRO B 1 228 ? 8.586 9.195 -15.031 1 92.69 228 PRO B CA 1
ATOM 3731 C C . PRO B 1 228 ? 8.711 8.984 -16.547 1 92.69 228 PRO B C 1
ATOM 3733 O O . PRO B 1 228 ? 7.711 8.734 -17.219 1 92.69 228 PRO B O 1
ATOM 3736 N N . HIS B 1 229 ? 9.945 9.062 -16.922 1 89.62 229 HIS B N 1
ATOM 3737 C CA . HIS B 1 229 ? 10.234 8.789 -18.328 1 89.62 229 HIS B CA 1
ATOM 3738 C C . HIS B 1 229 ? 10.094 7.305 -18.656 1 89.62 229 HIS B C 1
ATOM 3740 O O . HIS B 1 229 ? 9.688 6.934 -19.75 1 89.62 229 HIS B O 1
ATOM 3746 N N . SER B 1 230 ? 10.531 6.531 -17.719 1 85 230 SER B N 1
ATOM 3747 C CA . SER B 1 230 ? 10.367 5.09 -17.891 1 85 230 SER B CA 1
ATOM 3748 C C . SER B 1 230 ? 8.914 4.676 -17.703 1 85 230 SER B C 1
ATOM 3750 O O . SER B 1 230 ? 8.273 5.047 -16.719 1 85 230 SER B O 1
ATOM 3752 N N . LEU B 1 231 ? 8.469 3.818 -18.547 1 75.25 231 LEU B N 1
ATOM 3753 C CA . LEU B 1 231 ? 7.094 3.342 -18.516 1 75.25 231 LEU B CA 1
ATOM 3754 C C . LEU B 1 231 ? 6.902 2.328 -17.391 1 75.25 231 LEU B C 1
ATOM 3756 O O . LEU B 1 231 ? 5.777 2.104 -16.938 1 75.25 231 LEU B O 1
ATOM 3760 N N . SER B 1 232 ? 7.984 1.838 -16.891 1 77.12 232 SER B N 1
ATOM 3761 C CA . SER B 1 232 ? 7.855 0.724 -15.961 1 77.12 232 SER B CA 1
ATOM 3762 C C . SER B 1 232 ? 7.992 1.194 -14.516 1 77.12 232 SER B C 1
ATOM 3764 O O . SER B 1 232 ? 7.781 0.417 -13.586 1 77.12 232 SER B O 1
ATOM 3766 N N . PHE B 1 233 ? 8.289 2.402 -14.422 1 86.44 233 PHE B N 1
ATOM 3767 C CA . PHE B 1 233 ? 8.422 2.855 -13.039 1 86.44 233 PHE B CA 1
ATOM 3768 C C . PHE B 1 233 ? 7.066 3.252 -12.469 1 86.44 233 PHE B C 1
ATOM 3770 O O . PHE B 1 233 ? 6.566 4.344 -12.742 1 86.44 233 PHE B O 1
ATOM 3777 N N . ARG B 1 234 ? 6.539 2.387 -11.625 1 92.75 234 ARG B N 1
ATOM 3778 C CA . ARG B 1 234 ? 5.234 2.559 -10.992 1 92.75 234 ARG B CA 1
ATOM 3779 C C . ARG B 1 234 ? 5.379 2.871 -9.508 1 92.75 234 ARG B C 1
ATOM 3781 O O . ARG B 1 234 ? 6.406 2.568 -8.898 1 92.75 234 ARG B O 1
ATOM 3788 N N . PRO B 1 235 ? 4.309 3.545 -8.984 1 97.25 235 PRO B N 1
ATOM 3789 C CA . PRO B 1 235 ? 4.328 3.703 -7.527 1 97.25 235 PRO B CA 1
ATOM 3790 C C . PRO B 1 235 ? 4.434 2.371 -6.789 1 97.25 235 PRO B C 1
ATOM 3792 O O . PRO B 1 235 ? 3.828 1.381 -7.207 1 97.25 235 PRO B O 1
ATOM 3795 N N . ILE B 1 236 ? 5.168 2.389 -5.723 1 97.5 236 ILE B N 1
ATOM 3796 C CA . ILE B 1 236 ? 5.383 1.141 -5 1 97.5 236 ILE B CA 1
ATOM 3797 C C . ILE B 1 236 ? 5.258 1.386 -3.498 1 97.5 236 ILE B C 1
ATOM 3799 O O . ILE B 1 236 ? 5.742 2.398 -2.986 1 97.5 236 ILE B O 1
ATOM 3803 N N . VAL B 1 237 ? 4.582 0.466 -2.822 1 98.69 237 VAL B N 1
ATOM 3804 C CA . VAL B 1 237 ? 4.477 0.451 -1.367 1 98.69 237 VAL B CA 1
ATOM 3805 C C . VAL B 1 237 ? 5.562 -0.448 -0.779 1 98.69 237 VAL B C 1
ATOM 3807 O O . VAL B 1 237 ? 5.66 -1.625 -1.133 1 98.69 237 VAL B O 1
ATOM 3810 N N . VAL B 1 238 ? 6.387 0.109 0.135 1 98.31 238 VAL B N 1
ATOM 3811 C CA . VAL B 1 238 ? 7.441 -0.665 0.785 1 98.31 238 VAL B CA 1
ATOM 3812 C C . VAL B 1 238 ? 7.219 -0.672 2.295 1 98.31 238 VAL B C 1
ATOM 3814 O O . VAL B 1 238 ? 6.461 0.145 2.822 1 98.31 238 VAL B O 1
ATOM 3817 N N . PRO B 1 239 ? 7.855 -1.587 2.998 1 97.88 239 PRO B N 1
ATOM 3818 C CA . PRO B 1 239 ? 7.652 -1.662 4.449 1 97.88 239 PRO B CA 1
ATOM 3819 C C . PRO B 1 239 ? 8.125 -0.408 5.176 1 97.88 239 PRO B C 1
ATOM 3821 O O . PRO B 1 239 ? 9.086 0.239 4.738 1 97.88 239 PRO B O 1
ATOM 3824 N N . ALA B 1 240 ? 7.469 -0.116 6.262 1 96.88 240 ALA B N 1
ATOM 3825 C CA . ALA B 1 240 ? 7.785 1.062 7.066 1 96.88 240 ALA B CA 1
ATOM 3826 C C . ALA B 1 240 ? 9.188 0.96 7.664 1 96.88 240 ALA B C 1
ATOM 3828 O O . ALA B 1 240 ? 9.82 1.978 7.945 1 96.88 240 ALA B O 1
ATOM 3829 N N . GLY B 1 241 ? 9.742 -0.153 7.82 1 94.31 241 GLY B N 1
ATOM 3830 C CA . GLY B 1 241 ? 11 -0.333 8.531 1 94.31 241 GLY B CA 1
ATOM 3831 C C . GLY B 1 241 ? 12.211 -0.207 7.633 1 94.31 241 GLY B C 1
ATOM 3832 O O . GLY B 1 241 ? 13.352 -0.286 8.109 1 94.31 241 GLY B O 1
ATOM 3833 N N . VAL B 1 242 ? 11.984 0.092 6.453 1 96.31 242 VAL B N 1
ATOM 3834 C CA . VAL B 1 242 ? 13.109 0.138 5.527 1 96.31 242 VAL B CA 1
ATOM 3835 C C . VAL B 1 242 ? 13.742 1.526 5.555 1 96.31 242 VAL B C 1
ATOM 3837 O O . VAL B 1 242 ? 13.125 2.49 6.008 1 96.31 242 VAL B O 1
ATOM 3840 N N . GLU B 1 243 ? 14.977 1.615 5.055 1 97.25 243 GLU B N 1
ATOM 3841 C CA . GLU B 1 243 ? 15.656 2.881 4.797 1 97.25 243 GLU B CA 1
ATOM 3842 C C . GLU B 1 243 ? 15.734 3.172 3.301 1 97.25 243 GLU B C 1
ATOM 3844 O O . GLU B 1 243 ? 16.266 2.367 2.531 1 97.25 243 GLU B O 1
ATOM 3849 N N . LEU B 1 244 ? 15.219 4.27 2.965 1 96.75 244 LEU B N 1
ATOM 3850 C CA . LEU B 1 244 ? 15.305 4.746 1.589 1 96.75 244 LEU B CA 1
ATOM 3851 C C . LEU B 1 244 ? 16.359 5.84 1.461 1 96.75 244 LEU B C 1
ATOM 3853 O O . LEU B 1 244 ? 16.438 6.742 2.299 1 96.75 244 LEU B O 1
ATOM 3857 N N . LYS B 1 245 ? 17.203 5.699 0.514 1 95.56 245 LYS B N 1
ATOM 3858 C CA . LYS B 1 245 ? 18.188 6.727 0.19 1 95.56 245 LYS B CA 1
ATOM 3859 C C . LYS B 1 245 ? 18 7.242 -1.233 1 95.56 245 LYS B C 1
ATOM 3861 O O . LYS B 1 245 ? 17.859 6.457 -2.172 1 95.56 245 LYS B O 1
ATOM 3866 N N . VAL B 1 246 ? 17.922 8.477 -1.355 1 92.31 246 VAL B N 1
ATOM 3867 C CA . VAL B 1 246 ? 17.766 9.133 -2.648 1 92.31 246 VAL B CA 1
ATOM 3868 C C . VAL B 1 246 ? 19 9.977 -2.959 1 92.31 246 VAL B C 1
ATOM 3870 O O . VAL B 1 246 ? 19.391 10.836 -2.162 1 92.31 246 VAL B O 1
ATOM 3873 N N . ARG B 1 247 ? 19.609 9.641 -4.082 1 89.19 247 ARG B N 1
ATOM 3874 C CA . ARG B 1 247 ? 20.781 10.391 -4.516 1 89.19 247 ARG B CA 1
ATOM 3875 C C . ARG B 1 247 ? 20.516 11.125 -5.82 1 89.19 247 ARG B C 1
ATOM 3877 O O . ARG B 1 247 ? 20 10.531 -6.781 1 89.19 247 ARG B O 1
ATOM 3884 N N . THR B 1 248 ? 20.797 12.383 -5.797 1 83.38 248 THR B N 1
ATOM 3885 C CA . THR B 1 248 ? 20.625 13.164 -7.016 1 83.38 248 THR B CA 1
ATOM 3886 C C . THR B 1 248 ? 21.969 13.383 -7.703 1 83.38 248 THR B C 1
ATOM 3888 O O . THR B 1 248 ? 22.984 13.602 -7.039 1 83.38 248 THR B O 1
ATOM 3891 N N . LEU B 1 249 ? 22.172 12.68 -8.891 1 65.62 249 LEU B N 1
ATOM 3892 C CA . LEU B 1 249 ? 23.438 12.828 -9.617 1 65.62 249 LEU B CA 1
ATOM 3893 C C . LEU B 1 249 ? 23.578 14.25 -10.156 1 65.62 249 LEU B C 1
ATOM 3895 O O . LEU B 1 249 ? 22.656 14.789 -10.766 1 65.62 249 LEU B O 1
ATOM 3899 N N . LEU B 1 250 ? 24.453 14.961 -9.445 1 53.66 250 LEU B N 1
ATOM 3900 C CA . LEU B 1 250 ? 24.859 16.234 -10.039 1 53.66 250 LEU B CA 1
ATOM 3901 C C . LEU B 1 250 ? 25.656 16.016 -11.312 1 53.66 250 LEU B C 1
ATOM 3903 O O . LEU B 1 250 ? 26.609 15.219 -11.32 1 53.66 250 LEU B O 1
ATOM 3907 N N . SER B 1 251 ? 25.125 15.586 -12.352 1 45.5 251 SER B N 1
ATOM 3908 C CA . SER B 1 251 ? 25.969 15.461 -13.531 1 45.5 251 SER B CA 1
ATOM 3909 C C . SER B 1 251 ? 27.094 16.484 -13.523 1 45.5 251 SER B C 1
ATOM 3911 O O . SER B 1 251 ? 26.875 17.641 -13.148 1 45.5 251 SER B O 1
ATOM 3913 N N . SER B 1 252 ? 28.312 16.047 -13.422 1 38.84 252 SER B N 1
ATOM 3914 C CA . SER B 1 252 ? 29.547 16.797 -13.609 1 38.84 252 SER B CA 1
ATOM 3915 C C . SER B 1 252 ? 29.406 17.844 -14.703 1 38.84 252 SER B C 1
ATOM 3917 O O . SER B 1 252 ? 30.203 18.781 -14.789 1 38.84 252 SER B O 1
ATOM 3919 N N . SER B 1 253 ? 29.047 17.438 -15.969 1 39.25 253 SER B N 1
ATOM 3920 C CA . SER B 1 253 ? 29.359 18.391 -17.031 1 39.25 253 SER B CA 1
ATOM 3921 C C . SER B 1 253 ? 28.766 19.766 -16.719 1 39.25 253 SER B C 1
ATOM 3923 O O . SER B 1 253 ? 29.469 20.781 -16.781 1 39.25 253 SER B O 1
ATOM 3925 N N . PHE B 1 254 ? 27.594 20.234 -17.547 1 35.5 254 PHE B N 1
ATOM 3926 C CA . PHE B 1 254 ? 27.125 21.609 -17.469 1 35.5 254 PHE B CA 1
ATOM 3927 C C . PHE B 1 254 ? 26.609 21.922 -16.062 1 35.5 254 PHE B C 1
ATOM 3929 O O . PHE B 1 254 ? 25.953 21.078 -15.438 1 35.5 254 PHE B O 1
ATOM 3936 N N . LEU B 1 255 ? 27.281 22.719 -15.219 1 35.34 255 LEU B N 1
ATOM 3937 C CA . LEU B 1 255 ? 27.016 23.469 -13.992 1 35.34 255 LEU B CA 1
ATOM 3938 C C . LEU B 1 255 ? 25.516 23.594 -13.758 1 35.34 255 LEU B C 1
ATOM 3940 O O . LEU B 1 255 ? 25.062 24.547 -13.102 1 35.34 255 LEU B O 1
ATOM 3944 N N . VAL B 1 256 ? 24.781 23.188 -14.609 1 38.09 256 VAL B N 1
ATOM 3945 C CA . VAL B 1 256 ? 23.422 23.562 -14.234 1 38.09 256 VAL B CA 1
ATOM 3946 C C . VAL B 1 256 ? 23.078 22.969 -12.875 1 38.09 256 VAL B C 1
ATOM 3948 O O . VAL B 1 256 ? 23.109 21.75 -12.695 1 38.09 256 VAL B O 1
ATOM 3951 N N . ARG B 1 257 ? 23.547 23.578 -11.859 1 41.31 257 ARG B N 1
ATOM 3952 C CA . ARG B 1 257 ? 23.094 23.422 -10.477 1 41.31 257 ARG B CA 1
ATOM 3953 C C . ARG B 1 257 ? 21.688 22.844 -10.414 1 41.31 257 ARG B C 1
ATOM 3955 O O . ARG B 1 257 ? 20.703 23.562 -10.633 1 41.31 257 ARG B O 1
ATOM 3962 N N . LYS B 1 258 ? 21.469 21.578 -10.945 1 49.5 258 LYS B N 1
ATOM 3963 C CA . LYS B 1 258 ? 20.141 20.969 -10.883 1 49.5 258 LYS B CA 1
ATOM 3964 C C . LYS B 1 258 ? 19.625 20.938 -9.453 1 49.5 258 LYS B C 1
ATOM 3966 O O . LYS B 1 258 ? 20.141 20.203 -8.609 1 49.5 258 LYS B O 1
ATOM 3971 N N . THR B 1 259 ? 19.328 22.078 -9.078 1 50.91 259 THR B N 1
ATOM 3972 C CA . THR B 1 259 ? 18.703 22.312 -7.777 1 50.91 259 THR B CA 1
ATOM 3973 C C . THR B 1 259 ? 17.484 21.422 -7.586 1 50.91 259 THR B C 1
ATOM 3975 O O . THR B 1 259 ? 16.625 21.344 -8.461 1 50.91 259 THR B O 1
ATOM 3978 N N . VAL B 1 260 ? 17.719 20.328 -6.852 1 57 260 VAL B N 1
ATOM 3979 C CA . VAL B 1 260 ? 16.547 19.562 -6.43 1 57 260 VAL B CA 1
ATOM 3980 C C . VAL B 1 260 ? 15.852 20.297 -5.285 1 57 260 VAL B C 1
ATOM 3982 O O . VAL B 1 260 ? 16.5 20.906 -4.438 1 57 260 VAL B O 1
ATOM 3985 N N . PHE B 1 261 ? 14.664 20.422 -5.559 1 67.44 261 PHE B N 1
ATOM 3986 C CA . PHE B 1 261 ? 13.828 21.016 -4.516 1 67.44 261 PHE B CA 1
ATOM 3987 C C . PHE B 1 261 ? 13.203 19.922 -3.645 1 67.44 261 PHE B C 1
ATOM 3989 O O . PHE B 1 261 ? 12.773 18.891 -4.152 1 67.44 261 PHE B O 1
ATOM 3996 N N . ILE B 1 262 ? 13.383 20.062 -2.373 1 70.5 262 ILE B N 1
ATOM 3997 C CA . ILE B 1 262 ? 12.781 19.156 -1.415 1 70.5 262 ILE B CA 1
ATOM 3998 C C . ILE B 1 262 ? 11.633 19.844 -0.682 1 70.5 262 ILE B C 1
ATOM 4000 O O . ILE B 1 262 ? 11.805 20.953 -0.172 1 70.5 262 ILE B O 1
ATOM 4004 N N . GLY B 1 263 ? 10.445 19.25 -0.891 1 71.69 263 GLY B N 1
ATOM 4005 C CA . GLY B 1 263 ? 9.273 19.75 -0.194 1 71.69 263 GLY B CA 1
ATOM 4006 C C . GLY B 1 263 ? 8.719 18.781 0.833 1 71.69 263 GLY B C 1
ATOM 4007 O O . GLY B 1 263 ? 8.938 17.578 0.731 1 71.69 263 GLY B O 1
ATOM 4008 N N . PHE B 1 264 ? 8.148 19.406 1.898 1 71.62 264 PHE B N 1
ATOM 4009 C CA . PHE B 1 264 ? 7.578 18.609 2.982 1 71.62 264 PHE B CA 1
ATOM 4010 C C . PHE B 1 264 ? 6.113 18.984 3.207 1 71.62 264 PHE B C 1
ATOM 4012 O O . PHE B 1 264 ? 5.711 20.125 2.965 1 71.62 264 PHE B O 1
#

Sequence (528 aa):
MRRRSAEGRPMRSRQPLTVLLGKGGGAEKRMLVFVEASVMEESLVTSHSGFPVLKDKLMSFREGQDDLTDKIDFIICLGGDGTLLYASSLFQQSVPPVMAFHLGSLGFLTPFKFDNFQDQVTNVLEGHAALTLRSRLRCIILRKDQETGKGGCPPTNLLVLNEVVIDRGPSPYLSNIDLYLDGKRITSVQGDGLIVSTPTGSTAYAVAAGASMIHPSVPAIMVTPICPHSLSFRPIVVPAGVELKVRTLLSSSFLVRKTVFIGFMRRRSAEGRPMRSRQPLTVLLGKGGGAEKRMLVFVEASVMEESLVTSHSGFPVLKDKLMSFREGQDDLTDKIDFIICLGGDGTLLYASSLFQQSVPPVMAFHLGSLGFLTPFKFDNFQDQVTNVLEGHAALTLRSRLRCIILRKDQETGKGGCPPTNLLVLNEVVIDRGPSPYLSNIDLYLDGKRITSVQGDGLIVSTPTGSTAYAVAAGASMIHPSVPAIMVTPICPHSLSFRPIVVPAGVELKVRTLLSSSFLVRKTVFIGF

Radius of gyration: 28.96 Å; Cα contacts (8 Å, |Δi|>4): 1055; chains: 2; bounding box: 71×90×70 Å

Organism: Penaeus vannamei (NCBI:txid6689)

pLDDT: mean 81.54, std 17.99, range [26.88, 98.69]

InterPro domains:
  IPR002504 NAD kinase [MF_00361] (29-263)
  IPR002504 NAD kinase [PF01513] (64-128)
  IPR016064 NAD kinase/diacylglycerol kinase-like domain superfamily [SSF111331] (43-250)
  IPR017437 ATP-NAD kinase, PpnK-type, C-terminal [G3DSA:2.60.200.30] (152-258)
  IPR017438 Inorganic polyphosphate/ATP-NAD kinase, N-terminal [G3DSA:3.40.50.10330] (12-151)

Nearest PDB structures (foldseek):
  8kgc-assembly1_A  TM=9.313E-01  e=3.493E-24  Homo sapiens
  3afo-assembly1_A-2  TM=9.482E-01  e=1.162E-16  Saccharomyces cerevisiae
  7mh7-assembly1_A  TM=9.086E-01  e=8.579E-15  Pseudomonas aeruginosa PAO1
  7qvs-assembly1_B-2  TM=8.395E-01  e=5.127E-14  Pseudomonas aeruginosa
  1u0t-assembly1_A-2  TM=8.371E-01  e=9.368E-13  Mycobacterium tuberculosis

Secondary structure (DSSP, 8-state):
-----TT-----SS--EEEEEEE-SSSS-PEEEEEEGGGGG-HHHHTSTTHHHHHTTEEEE-TTTS--TTT-SEEEEESSHHHHHHHHHT-SS-PPPEEEEESSSPPSS--EESTTHHHHHHHHHTT-SPPPP---EEEEE--HHHHTT---PPPEEEEESSEEEEE-TT-SSPEEEEEEETTEEEEEEEESEEEEE-TGGGGTHHHHTTPPEE-TTS-EEEEEEES-SSTT---EEEETT--EEEEE---SSS------EEE-/-----TT-----SS--EEEEEEE-SSSS-PEEEEEEGGGGG-HHHHTSTTHHHHHTTEEEE-TTTS--TTT-SEEEEESSHHHHHHHHHT-SS-PPPEEEEESSSPPSS--EESTTHHHHHHHHHTT-SPPPP---EEEEE--HHHHTT---PPPEEEEESSEEEEE-TT-SSPEEEEEEETTEEEEEEEESEEEEE-TGGGGTHHHHTTPPEE-TTS-EEEEEEES-SSTT---EEEETT--EEEEE---SSS------EEE-

Solvent-accessible surface area (backbone atoms only — not comparable to full-atom values): 29780 Å² total; per-residue (Å²): 126,68,61,29,54,93,76,63,64,78,85,86,65,90,73,54,46,55,39,30,33,18,80,38,86,66,96,60,89,41,77,33,38,33,32,47,48,67,56,72,67,30,64,78,48,61,67,34,86,61,31,78,73,44,53,82,64,48,41,67,43,46,87,95,74,53,82,54,77,92,50,47,60,34,33,39,30,44,24,53,47,66,37,50,54,52,59,48,59,69,33,79,77,76,65,54,57,71,46,36,23,15,82,72,70,82,35,94,71,9,81,36,61,55,93,56,40,67,61,50,49,51,41,42,76,71,64,75,55,88,83,82,76,75,62,60,42,80,43,74,48,77,52,70,52,40,75,70,66,73,42,83,68,73,66,49,73,45,55,32,54,36,36,44,32,41,28,23,65,86,52,93,57,70,27,51,34,37,36,23,52,71,83,39,77,72,50,71,46,41,17,50,29,40,36,42,19,22,25,66,14,16,73,47,69,38,32,77,55,56,29,33,32,35,39,56,81,32,66,37,31,37,41,30,46,31,73,47,70,52,89,78,66,63,27,35,36,38,44,52,86,62,50,76,44,79,42,70,68,72,66,76,75,72,79,66,75,76,51,68,38,62,28,91,125,68,60,30,53,93,76,61,64,76,85,85,64,90,74,52,46,55,38,33,34,15,79,40,90,66,96,60,89,42,77,32,39,33,32,47,50,66,57,72,68,30,62,77,48,62,66,35,87,62,30,78,73,44,53,82,64,50,42,68,43,45,86,94,73,52,81,52,78,92,51,49,60,33,33,41,30,43,22,54,47,66,39,50,54,53,58,47,58,72,34,79,76,75,65,54,58,72,46,34,23,16,82,71,69,84,36,95,70,10,81,36,62,55,94,53,40,67,62,51,49,50,42,45,76,70,63,73,54,90,83,82,77,77,63,61,44,80,43,74,48,78,52,69,53,40,75,73,67,73,42,84,69,74,66,48,74,46,57,33,54,34,37,43,32,41,27,24,65,88,52,91,56,72,27,50,35,38,39,24,53,70,84,38,78,72,48,70,47,42,16,49,29,39,37,43,20,22,26,64,14,16,73,47,71,38,33,76,55,54,29,33,32,37,37,57,81,31,66,36,31,37,41,28,46,33,72,48,70,50,90,78,66,62,27,35,35,37,46,51,85,62,49,77,45,80,43,69,68,71,66,79,76,74,77,66,75,76,51,66,38,62,29,93

Foldseek 3Di:
DQQPWVPRDGDDDPDKWKWFWFQDDDPDRDIAIETAPVLLVDCVQVVDPCNVVCVVRHHHDHQPPDQCPPGTAEMEIEAEPVRVQVQPQSDFPDRHYYAYEHDDDDYPVHHHHDPPVVVVVVCVVVPNDDDDDAAWDWDWDDDPCVVVVNDPDHIDTGTGRFKKWWFQPPDPAWWWKWKDKQRHTDDIWTGGTKIKTALVNCPPVVVVQPDDHHDRPAQWIWIADRGTPDPPDHIDIGGNPIDMDMDTDPPPDDPPPSDITIGD/DQFCWVPRDGDDDPDKWKWFWFQDPDPPRDIAIETAPVLLVDCVQVVDPCNVVCVVRHHHDHQPPDQCPPGTAEMEIEAEPVRVQVQPQSDFPDRHYYAYEHDDDDYPVHHHHDPPVVVVVVCVVVPNDDDDDAAWDWDWDDDPCVVVVNDPDHIDTGTGRFKKWWFQPPDPAWWWKWKDKQRHTDDIWTGGTKIKTALVNCPPVVVVQPDDHHDRPAQWIWIADRGTPDPPDHIDIGGNPIDMDMDTDPPPDDPPPSDITIGD